Protein AF-A0A9Q8SBW9-F1 (afdb_monomer_lite)

Sequence (658 aa):
MAIPSGRTAFKKKDGVLTLTPDQQSVIWTPAPGNGPPTVSLVIANISNLQQTPDSAAKVMLKIFEKPPDATEQVPYLFHFTSPEARSEANAIKDLLSRLLADIRSGDPNVPKPSGNSTPNAANGANGASGGGGGAGGGSSMAFASSANAKPNSARWFDDAQLKGDIELQQSLMKKDRTLHQTYMDARATKPESISDAAFNAQFWSTRTNLLRAHAIEVNQQKGAYNVLPAIKPRLENDVLKLDITVEMVQLIMAQHPLVKRLYDENVPKVPESEFWSRFFLSKLFRTLKGDRITDERKEGIKRDALFDAHDASENTTMFQRKSMAQSVPHIIDVHGNEENQGGFRSGNQKDVEMRPRKNVPIVNTLNSLSERMLANVAPSDRDTGAEAEEDSTWAEIALRDLRGDAKENKIILNIKEQNRFFAKKDEAKSANALAFAKQNPSDVLFDIQTDLETIETDGAGGLNLRAGIGIVDDSDSDDGGTRRPPHVGSRAARKAAGDDIMKGIRQRRAQKYGDTAADESRPMGLPVEVAERCQLTHATTVEFLHQFWNAFLSGDPDRANELQYLVESLKRSAERIHAVADEAEKTRDDIIRAKKKEIMDHYKATGKKIRGWRPEHEKGGRKAVLAIMQPTLEALKRAQGDYQRALAAEGVQLSTEA

Structure (mmCIF, N/CA/C/O backbone):
data_AF-A0A9Q8SBW9-F1
#
_entry.id   AF-A0A9Q8SBW9-F1
#
loop_
_atom_site.group_PDB
_atom_site.id
_atom_site.type_symbol
_atom_site.label_atom_id
_atom_site.label_alt_id
_atom_site.label_comp_id
_atom_site.label_asym_id
_atom_site.label_entity_id
_atom_site.label_seq_id
_atom_site.pdbx_PDB_ins_code
_atom_site.Cartn_x
_atom_site.Cartn_y
_atom_site.Cartn_z
_atom_site.occupancy
_atom_site.B_iso_or_equiv
_atom_site.auth_seq_id
_atom_site.auth_comp_id
_atom_site.auth_asym_id
_atom_site.auth_atom_id
_atom_site.pdbx_PDB_model_num
ATOM 1 N N . MET A 1 1 ? 45.354 -30.975 -6.547 1.00 50.31 1 MET A N 1
ATOM 2 C CA . MET A 1 1 ? 44.834 -32.090 -7.372 1.00 50.31 1 MET A CA 1
ATOM 3 C C . MET A 1 1 ? 45.344 -31.889 -8.788 1.00 50.31 1 MET A C 1
ATOM 5 O O . MET A 1 1 ? 45.310 -30.755 -9.247 1.00 50.31 1 MET A O 1
ATOM 9 N N . ALA A 1 2 ? 45.882 -32.923 -9.437 1.00 65.81 2 ALA A N 1
ATOM 10 C CA . ALA A 1 2 ? 46.364 -32.807 -10.814 1.00 65.81 2 ALA A CA 1
ATOM 11 C C . ALA A 1 2 ? 45.179 -32.563 -11.764 1.00 65.81 2 ALA A C 1
ATOM 13 O O . ALA A 1 2 ? 44.157 -33.238 -11.649 1.00 65.81 2 ALA A O 1
ATOM 14 N N . ILE A 1 3 ? 45.298 -31.584 -12.663 1.00 79.44 3 ILE A N 1
ATOM 15 C CA . ILE A 1 3 ? 44.270 -31.297 -13.669 1.00 79.44 3 ILE A CA 1
ATOM 16 C C . ILE A 1 3 ? 44.396 -32.365 -14.765 1.00 79.44 3 ILE A C 1
ATOM 18 O O . ILE A 1 3 ? 45.474 -32.479 -15.353 1.00 79.44 3 ILE A O 1
ATOM 22 N N . PRO A 1 4 ? 43.346 -33.162 -15.034 1.00 83.69 4 PRO A N 1
ATOM 23 C CA . PRO A 1 4 ? 43.387 -34.167 -16.081 1.00 83.69 4 PRO A CA 1
ATOM 24 C C . PRO A 1 4 ? 43.534 -33.487 -17.445 1.00 83.69 4 PRO A C 1
ATOM 26 O O . PRO A 1 4 ? 42.875 -32.486 -17.740 1.00 83.69 4 PRO A O 1
ATOM 29 N N . SER A 1 5 ? 44.413 -34.040 -18.273 1.00 85.94 5 SER A N 1
ATOM 30 C CA . SER A 1 5 ? 44.628 -33.633 -19.657 1.00 85.94 5 SER A CA 1
ATOM 31 C C . SER A 1 5 ? 44.390 -34.827 -20.572 1.00 85.94 5 SER A C 1
ATOM 33 O O . SER A 1 5 ? 44.687 -35.960 -20.202 1.00 85.94 5 SER A O 1
ATOM 35 N N . GLY A 1 6 ? 43.811 -34.583 -21.748 1.00 87.44 6 GLY A N 1
ATOM 36 C CA . GLY A 1 6 ? 43.497 -35.642 -22.705 1.00 87.44 6 GLY A CA 1
ATOM 37 C C . GLY A 1 6 ? 43.907 -35.274 -24.121 1.00 87.44 6 GLY A C 1
ATOM 38 O O . GLY A 1 6 ? 43.659 -34.151 -24.573 1.00 87.44 6 GLY A O 1
ATOM 39 N N . ARG A 1 7 ? 44.524 -36.211 -24.847 1.00 88.19 7 ARG A N 1
ATOM 40 C CA . ARG A 1 7 ? 44.877 -35.996 -26.262 1.00 88.19 7 ARG A CA 1
ATOM 41 C C . ARG A 1 7 ? 43.644 -36.201 -27.130 1.00 88.19 7 ARG A C 1
ATOM 43 O O . ARG A 1 7 ? 43.060 -37.285 -27.151 1.00 88.19 7 ARG A O 1
ATOM 50 N N . THR A 1 8 ? 43.234 -35.146 -27.828 1.00 90.69 8 THR A N 1
ATOM 51 C CA . THR A 1 8 ? 41.975 -35.118 -28.574 1.00 90.69 8 THR A CA 1
ATOM 52 C C . THR A 1 8 ? 42.121 -34.503 -29.961 1.00 90.69 8 THR A C 1
ATOM 54 O O . THR A 1 8 ? 42.812 -33.506 -30.152 1.00 90.69 8 THR A O 1
ATOM 57 N N . ALA A 1 9 ? 41.403 -35.060 -30.930 1.00 88.06 9 ALA A N 1
ATOM 58 C CA . ALA A 1 9 ? 41.181 -34.487 -32.242 1.00 88.06 9 ALA A CA 1
ATOM 59 C C . ALA A 1 9 ? 39.869 -33.683 -32.264 1.00 88.06 9 ALA A C 1
ATOM 61 O O . ALA A 1 9 ? 38.791 -34.213 -31.971 1.00 88.06 9 ALA A O 1
ATOM 62 N N . PHE A 1 10 ? 39.944 -32.413 -32.660 1.00 87.69 10 PHE A N 1
ATOM 63 C CA . PHE A 1 10 ? 38.798 -31.521 -32.862 1.00 87.69 10 PHE A CA 1
ATOM 64 C C . PHE A 1 10 ? 38.809 -30.989 -34.298 1.00 87.69 10 PHE A C 1
ATOM 66 O O . PHE A 1 10 ? 39.826 -30.493 -34.777 1.00 87.69 10 PHE A O 1
ATOM 73 N N . LYS A 1 11 ? 37.688 -31.118 -35.028 1.00 85.94 11 LYS A N 1
ATOM 74 C CA . LYS A 1 11 ? 37.581 -30.739 -36.458 1.00 85.94 11 LYS A CA 1
ATOM 75 C C . LYS A 1 11 ? 38.772 -31.234 -37.314 1.00 85.94 11 LYS A C 1
ATOM 77 O O . LYS A 1 11 ? 39.306 -30.489 -38.131 1.00 85.94 11 LYS A O 1
ATOM 82 N N . LYS A 1 12 ? 39.170 -32.503 -37.130 1.00 85.12 12 LYS A N 1
ATOM 83 C CA . LYS A 1 12 ? 40.307 -33.172 -37.808 1.00 85.12 12 LYS A CA 1
ATOM 84 C C . LYS A 1 12 ? 41.706 -32.612 -37.481 1.00 85.12 12 LYS A C 1
ATOM 86 O O . LYS A 1 12 ? 42.652 -32.941 -38.187 1.00 85.12 12 LYS A O 1
ATOM 91 N N . LYS A 1 13 ? 41.850 -31.779 -36.448 1.00 86.56 13 LYS A N 1
ATOM 92 C CA . LYS A 1 13 ? 43.147 -31.308 -35.942 1.00 86.56 13 LYS A CA 1
ATOM 93 C C . LYS A 1 13 ? 43.447 -31.970 -34.605 1.00 86.56 13 LYS A C 1
ATOM 95 O O . LYS A 1 13 ? 42.568 -31.989 -33.748 1.00 86.56 13 LYS A O 1
ATOM 100 N N . ASP A 1 14 ? 44.666 -32.464 -34.430 1.00 87.62 14 ASP A N 1
ATOM 101 C CA . ASP A 1 14 ? 45.119 -33.051 -33.169 1.00 87.62 14 ASP A CA 1
ATOM 102 C C . ASP A 1 14 ? 45.526 -31.965 -32.169 1.00 87.62 14 ASP A C 1
ATOM 104 O O . ASP A 1 14 ? 46.127 -30.949 -32.527 1.00 87.62 14 ASP A O 1
ATOM 108 N N . GLY A 1 15 ? 45.195 -32.180 -30.901 1.00 89.38 15 GLY A N 1
ATOM 109 C CA . GLY A 1 15 ? 45.461 -31.248 -29.817 1.00 89.38 15 GLY A CA 1
ATOM 110 C C . GLY A 1 15 ? 45.279 -31.873 -28.441 1.00 89.38 15 GLY A C 1
ATOM 111 O O . GLY A 1 15 ? 45.126 -33.087 -28.293 1.00 89.38 15 GLY A O 1
ATOM 112 N N . VAL A 1 16 ? 45.313 -31.032 -27.415 1.00 89.31 16 VAL A N 1
ATOM 113 C CA . VAL A 1 16 ? 45.136 -31.423 -26.018 1.00 89.31 16 VAL A CA 1
ATOM 114 C C . VAL A 1 16 ? 43.949 -30.660 -25.444 1.00 89.31 16 VAL A C 1
ATOM 116 O O . VAL A 1 16 ? 43.841 -29.447 -25.608 1.00 89.31 16 VAL A O 1
ATOM 119 N N . LEU A 1 17 ? 43.048 -31.388 -24.789 1.00 89.69 17 LEU A N 1
ATOM 120 C CA . LEU A 1 17 ? 41.931 -30.845 -24.026 1.00 89.69 17 LEU A CA 1
ATOM 121 C C . LEU A 1 17 ? 42.329 -30.820 -22.548 1.00 89.69 17 LEU A C 1
ATOM 123 O O . LEU A 1 17 ? 42.622 -31.873 -21.976 1.00 89.69 17 LEU A O 1
ATOM 127 N N . THR A 1 18 ? 42.341 -29.640 -21.935 1.00 89.06 18 THR A N 1
ATOM 128 C CA . THR A 1 18 ? 42.624 -29.457 -20.502 1.00 89.06 18 THR A CA 1
ATOM 129 C C . THR A 1 18 ? 41.680 -28.421 -19.901 1.00 89.06 18 THR A C 1
ATOM 131 O O . THR A 1 18 ? 40.973 -27.712 -20.613 1.00 89.06 18 THR A O 1
ATOM 134 N N . LEU A 1 19 ? 41.660 -28.309 -18.575 1.00 87.56 19 LEU A N 1
ATOM 135 C CA . LEU A 1 19 ? 41.018 -27.184 -17.895 1.00 87.56 19 LEU A CA 1
ATOM 136 C C . LEU A 1 19 ? 42.060 -26.119 -17.549 1.00 87.56 19 LEU A C 1
ATOM 138 O O . LEU A 1 19 ? 43.250 -26.422 -17.427 1.00 87.56 19 LEU A O 1
ATOM 142 N N . THR A 1 20 ? 41.616 -24.875 -17.389 1.00 86.38 20 THR A N 1
ATOM 143 C CA . THR A 1 20 ? 42.455 -23.815 -16.823 1.00 86.38 20 THR A CA 1
ATOM 144 C C . THR A 1 20 ? 42.833 -24.123 -15.368 1.00 86.38 20 THR A C 1
ATOM 146 O O . THR A 1 20 ? 42.076 -24.814 -14.677 1.00 86.38 20 THR A O 1
ATOM 149 N N . PRO A 1 21 ? 43.980 -23.611 -14.872 1.00 81.06 21 PRO A N 1
ATOM 150 C CA . PRO A 1 21 ? 44.378 -23.752 -13.468 1.00 81.06 21 PRO A CA 1
ATOM 151 C C . PRO A 1 21 ? 43.286 -23.325 -12.480 1.00 81.06 21 PRO A C 1
ATOM 153 O O . PRO A 1 21 ? 43.108 -23.963 -11.444 1.00 81.06 21 PRO A O 1
ATOM 156 N N . ASP A 1 22 ? 42.507 -22.313 -12.865 1.00 81.00 22 ASP A N 1
ATOM 157 C CA . ASP A 1 22 ? 41.425 -21.727 -12.071 1.00 81.00 22 ASP A CA 1
ATOM 158 C C . ASP A 1 22 ? 40.115 -22.536 -12.132 1.00 81.00 22 ASP A C 1
ATOM 160 O O . ASP A 1 22 ? 39.145 -22.188 -11.466 1.00 81.00 22 ASP A O 1
ATOM 164 N N . GLN A 1 23 ? 40.065 -23.618 -12.924 1.00 81.88 23 GLN A N 1
ATOM 165 C CA . GLN A 1 23 ? 38.899 -24.500 -13.102 1.00 81.88 23 GLN A CA 1
ATOM 166 C C . GLN A 1 23 ? 37.620 -23.778 -13.559 1.00 81.88 23 GLN A C 1
ATOM 168 O O . GLN A 1 23 ? 36.517 -24.243 -13.287 1.00 81.88 23 GLN A O 1
ATOM 173 N N . GLN A 1 24 ? 37.753 -22.657 -14.271 1.00 83.88 24 GLN A N 1
ATOM 174 C CA . GLN A 1 24 ? 36.614 -21.869 -14.765 1.00 83.88 24 GLN A CA 1
ATOM 175 C C . GLN A 1 24 ? 36.302 -22.119 -16.244 1.00 83.88 24 GLN A C 1
ATOM 177 O O . GLN A 1 24 ? 35.178 -21.882 -16.697 1.00 83.88 24 GLN A O 1
ATOM 182 N N . SER A 1 25 ? 37.276 -22.613 -17.008 1.00 88.44 25 SER A N 1
ATOM 183 C CA . SER A 1 25 ? 37.135 -22.836 -18.445 1.00 88.44 25 SER A CA 1
ATOM 184 C C . SER A 1 25 ? 37.810 -24.122 -18.916 1.00 88.44 25 SER A C 1
ATOM 186 O O . SER A 1 25 ? 38.854 -24.538 -18.408 1.00 88.44 25 SER A O 1
ATOM 188 N N . VAL A 1 26 ? 37.195 -24.751 -19.915 1.00 90.38 26 VAL A N 1
ATOM 189 C CA . VAL A 1 26 ? 37.758 -25.868 -20.676 1.00 90.38 26 VAL A CA 1
ATOM 190 C C . VAL A 1 26 ? 38.461 -25.294 -21.893 1.00 90.38 26 VAL A C 1
ATOM 192 O O . VAL A 1 26 ? 37.845 -24.584 -22.687 1.00 90.38 26 VAL A O 1
ATOM 195 N N . ILE A 1 27 ? 39.736 -25.618 -22.057 1.00 91.25 27 ILE A N 1
ATOM 196 C CA . ILE A 1 27 ? 40.564 -25.127 -23.153 1.00 91.25 27 ILE A CA 1
ATOM 197 C C . ILE A 1 27 ? 41.045 -26.281 -24.027 1.00 91.25 27 ILE A C 1
ATOM 199 O O . ILE A 1 27 ? 41.388 -27.361 -23.545 1.00 91.25 27 ILE A O 1
ATOM 203 N N . TRP A 1 28 ? 41.082 -26.042 -25.334 1.00 92.06 28 TRP A N 1
ATOM 204 C CA . TRP A 1 28 ? 41.670 -26.963 -26.299 1.00 92.06 28 TRP A CA 1
ATOM 205 C C . TRP A 1 28 ? 42.782 -26.269 -27.085 1.00 92.06 28 TRP A C 1
ATOM 207 O O . TRP A 1 28 ? 42.570 -25.214 -27.699 1.00 92.06 28 TRP A O 1
ATOM 217 N N . THR A 1 29 ? 43.970 -26.869 -27.074 1.00 89.38 29 THR A N 1
ATOM 218 C CA . THR A 1 29 ? 45.178 -26.368 -27.741 1.00 89.38 29 THR A CA 1
ATOM 219 C C . THR A 1 29 ? 45.630 -27.337 -28.840 1.00 89.38 29 THR A C 1
ATOM 221 O O . THR A 1 29 ? 45.836 -28.518 -28.564 1.00 89.38 29 THR A O 1
ATOM 224 N N . PRO A 1 30 ? 45.808 -26.887 -30.096 1.00 87.12 30 PRO A N 1
ATOM 225 C CA . PRO A 1 30 ? 46.316 -27.742 -31.169 1.00 87.12 30 PRO A CA 1
ATOM 226 C C . PRO A 1 30 ? 47.797 -28.107 -30.950 1.00 87.12 30 PRO A C 1
ATOM 228 O O . PRO A 1 30 ? 48.595 -27.285 -30.495 1.00 87.12 30 PRO A O 1
ATOM 231 N N . ALA A 1 31 ? 48.199 -29.327 -31.313 1.00 81.00 31 ALA A N 1
ATOM 232 C CA . ALA A 1 31 ? 49.611 -29.721 -31.356 1.00 81.00 31 ALA A CA 1
ATOM 233 C C . ALA A 1 31 ? 50.324 -28.974 -32.510 1.00 81.00 31 ALA A C 1
ATOM 235 O O . ALA A 1 31 ? 49.726 -28.857 -33.584 1.00 81.00 31 ALA A O 1
ATOM 236 N N . PRO A 1 32 ? 51.560 -28.441 -32.348 1.00 63.22 32 PRO A N 1
ATOM 237 C CA . PRO A 1 32 ? 52.577 -28.728 -31.326 1.00 63.22 32 PRO A CA 1
ATOM 238 C C . PRO A 1 32 ? 52.599 -27.770 -30.106 1.00 63.22 32 PRO A C 1
ATOM 240 O O . PRO A 1 32 ? 53.667 -27.472 -29.584 1.00 63.22 32 PRO A O 1
ATOM 243 N N . GLY A 1 33 ? 51.447 -27.285 -29.620 1.00 62.31 33 GLY A N 1
ATOM 244 C CA . GLY A 1 33 ? 51.299 -26.834 -28.223 1.00 62.31 33 GLY A CA 1
ATOM 245 C C . GLY A 1 33 ? 51.894 -25.475 -27.817 1.00 62.31 33 GLY A C 1
ATOM 246 O O . GLY A 1 33 ? 51.826 -25.139 -26.641 1.00 62.31 33 GLY A O 1
ATOM 247 N N . ASN A 1 34 ? 52.413 -24.668 -28.749 1.00 61.16 34 ASN A N 1
ATOM 248 C CA . ASN A 1 34 ? 53.050 -23.368 -28.453 1.00 61.16 34 ASN A CA 1
ATOM 249 C C . ASN A 1 34 ? 52.170 -22.126 -28.732 1.00 61.16 34 ASN A C 1
ATOM 251 O O . ASN A 1 34 ? 52.686 -21.013 -28.810 1.00 61.16 34 ASN A O 1
ATOM 255 N N . GLY A 1 35 ? 50.857 -22.288 -28.922 1.00 63.94 35 GLY A N 1
ATOM 256 C CA . GLY A 1 35 ? 49.938 -21.194 -29.275 1.00 63.94 35 GLY A CA 1
ATOM 257 C C . GLY A 1 35 ? 48.790 -20.994 -28.276 1.00 63.94 35 GLY A C 1
ATOM 258 O O . GLY A 1 35 ? 48.538 -21.879 -27.455 1.00 63.94 35 GLY A O 1
ATOM 259 N N . PRO A 1 36 ? 48.068 -19.856 -28.350 1.00 71.00 36 PRO A N 1
ATOM 260 C CA . PRO A 1 36 ? 46.871 -19.629 -27.544 1.00 71.00 36 PRO A CA 1
ATOM 261 C C . PRO A 1 36 ? 45.797 -20.697 -27.832 1.00 71.00 36 PRO A C 1
ATOM 263 O O . PRO A 1 36 ? 45.723 -21.215 -28.955 1.00 71.00 36 PRO A O 1
ATOM 266 N N . PRO A 1 37 ? 44.954 -21.042 -26.840 1.00 77.62 37 PRO A N 1
ATOM 267 C CA . PRO A 1 37 ? 43.907 -22.044 -27.008 1.00 77.62 37 PRO A CA 1
ATOM 268 C C . PRO A 1 37 ? 42.958 -21.641 -28.139 1.00 77.62 37 PRO A C 1
ATOM 270 O O . PRO A 1 37 ? 42.469 -20.517 -28.193 1.00 77.62 37 PRO A O 1
ATOM 273 N N . THR A 1 38 ? 42.703 -22.568 -29.065 1.00 80.62 38 THR A N 1
ATOM 274 C CA . THR A 1 38 ? 41.816 -22.322 -30.217 1.00 80.62 38 THR A CA 1
ATOM 275 C C . THR A 1 38 ? 40.343 -22.424 -29.824 1.00 80.62 38 THR A C 1
ATOM 277 O O . THR A 1 38 ? 39.483 -21.861 -30.495 1.00 80.62 38 THR A O 1
ATOM 280 N N . VAL A 1 39 ? 40.044 -23.138 -28.738 1.00 85.12 39 VAL A N 1
ATOM 281 C CA . VAL A 1 39 ? 38.705 -23.221 -28.149 1.00 85.12 39 VAL A CA 1
ATOM 282 C C . VAL A 1 39 ? 38.837 -22.967 -26.650 1.00 85.12 39 VAL A C 1
ATOM 284 O O . VAL A 1 39 ? 39.679 -23.588 -26.002 1.00 85.12 39 VAL A O 1
ATOM 287 N N . SER A 1 40 ? 38.018 -22.062 -26.118 1.00 88.25 40 SER A N 1
ATOM 288 C CA . SER A 1 40 ? 37.905 -21.758 -24.689 1.00 88.25 40 SER A CA 1
ATOM 289 C C . SER A 1 40 ? 36.423 -21.701 -24.334 1.00 88.25 40 SER A C 1
ATOM 291 O O . SER A 1 40 ? 35.721 -20.809 -24.799 1.00 88.25 40 SER A O 1
ATOM 293 N N . LEU A 1 41 ? 35.947 -22.681 -23.566 1.00 88.69 41 LEU A N 1
ATOM 294 C CA . LEU A 1 41 ? 34.548 -22.827 -23.161 1.00 88.69 41 LEU A CA 1
ATOM 295 C C . LEU A 1 41 ? 34.433 -22.487 -21.676 1.00 88.69 41 LEU A C 1
ATOM 297 O O . LEU A 1 41 ? 35.085 -23.126 -20.848 1.00 88.69 41 LEU A O 1
ATOM 301 N N . VAL A 1 42 ? 33.604 -21.508 -21.319 1.00 89.44 42 VAL A N 1
ATOM 302 C CA . VAL A 1 42 ? 33.356 -21.159 -19.910 1.00 89.44 42 VAL A CA 1
ATOM 303 C C . VAL A 1 42 ? 32.416 -22.196 -19.302 1.00 89.44 42 VAL A C 1
ATOM 305 O O . VAL A 1 42 ? 31.341 -22.443 -19.843 1.00 89.44 42 VAL A O 1
ATOM 308 N N . ILE A 1 43 ? 32.788 -22.791 -18.164 1.00 87.06 43 ILE A N 1
ATOM 309 C CA . ILE A 1 43 ? 32.038 -23.915 -17.575 1.00 87.06 43 ILE A CA 1
ATOM 310 C C . ILE A 1 43 ? 30.611 -23.509 -17.180 1.00 87.06 43 ILE A C 1
ATOM 312 O O . ILE A 1 43 ? 29.688 -24.303 -17.348 1.00 87.06 43 ILE A O 1
ATOM 316 N N . ALA A 1 44 ? 30.401 -22.257 -16.759 1.00 84.88 44 ALA A N 1
ATOM 317 C CA . ALA A 1 44 ? 29.073 -21.712 -16.459 1.00 84.88 44 ALA A CA 1
ATOM 318 C C . ALA A 1 44 ? 28.113 -21.714 -17.668 1.00 84.88 44 ALA A C 1
ATOM 320 O O . ALA A 1 44 ? 26.903 -21.822 -17.490 1.00 84.88 44 ALA A O 1
ATOM 321 N N . ASN A 1 45 ? 28.642 -21.654 -18.895 1.00 86.81 45 ASN A N 1
ATOM 322 C CA . ASN A 1 45 ? 27.847 -21.659 -20.126 1.00 86.81 45 ASN A CA 1
ATOM 323 C C . ASN A 1 45 ? 27.603 -23.082 -20.661 1.00 86.81 45 ASN A C 1
ATOM 325 O O . ASN A 1 45 ? 26.946 -23.255 -21.688 1.00 86.81 45 ASN A O 1
ATOM 329 N N . ILE A 1 46 ? 28.128 -24.125 -20.006 1.00 87.69 46 ILE A N 1
ATOM 330 C CA . ILE A 1 46 ? 27.952 -25.513 -20.444 1.00 87.69 46 ILE A CA 1
ATOM 331 C C . ILE A 1 46 ? 26.594 -26.036 -19.958 1.00 87.69 46 ILE A C 1
ATOM 333 O O . ILE A 1 46 ? 26.329 -26.174 -18.766 1.00 87.69 46 ILE A O 1
ATOM 337 N N . SER A 1 47 ? 25.728 -26.382 -20.906 1.00 84.06 47 SER A N 1
ATOM 338 C CA . SER A 1 47 ? 24.367 -26.861 -20.636 1.00 84.06 47 SER A CA 1
ATOM 339 C C . SER A 1 47 ? 24.297 -28.376 -20.421 1.00 84.06 47 SER A C 1
ATOM 341 O O . SER A 1 47 ? 23.611 -28.848 -19.511 1.00 84.06 47 SER A O 1
ATOM 343 N N . ASN A 1 48 ? 25.004 -29.153 -21.248 1.00 84.56 48 ASN A N 1
ATOM 344 C CA . ASN A 1 48 ? 24.949 -30.612 -21.237 1.00 84.56 48 ASN A CA 1
ATOM 345 C C . ASN A 1 48 ? 26.281 -31.236 -21.693 1.00 84.56 48 ASN A C 1
ATOM 347 O O . ASN A 1 48 ? 27.026 -30.648 -22.481 1.00 84.56 48 ASN A O 1
ATOM 351 N N . LEU A 1 49 ? 26.559 -32.448 -21.209 1.00 88.94 49 LEU A N 1
ATOM 352 C CA . LEU A 1 49 ? 27.732 -33.257 -21.532 1.00 88.94 49 LEU A CA 1
ATOM 353 C C . LEU A 1 49 ? 27.272 -34.640 -22.001 1.00 88.94 49 LEU A C 1
ATOM 355 O O . LEU A 1 49 ? 26.486 -35.303 -21.330 1.00 88.94 49 LEU A O 1
ATOM 359 N N . GLN A 1 50 ? 27.793 -35.107 -23.132 1.00 88.44 50 GLN A N 1
ATOM 360 C CA . GLN A 1 50 ? 27.532 -36.448 -23.653 1.00 88.44 50 GLN A CA 1
ATOM 361 C C . GLN A 1 50 ? 28.851 -37.158 -23.938 1.00 88.44 50 GLN A C 1
ATOM 363 O O . GLN A 1 50 ? 29.771 -36.582 -24.510 1.00 88.44 50 GLN A O 1
ATOM 368 N N . GLN A 1 51 ? 28.933 -38.432 -23.577 1.00 88.06 51 GLN A N 1
ATOM 369 C CA . GLN A 1 51 ? 30.073 -39.290 -23.876 1.00 88.06 51 GLN A CA 1
ATOM 370 C C . GLN A 1 51 ? 29.571 -40.530 -24.607 1.00 88.06 51 GLN A C 1
ATOM 372 O O . GLN A 1 51 ? 28.462 -41.001 -24.353 1.00 88.06 51 GLN A O 1
ATOM 377 N N . THR A 1 52 ? 30.381 -41.071 -25.509 1.00 88.44 52 THR A N 1
ATOM 378 C CA . THR A 1 52 ? 30.071 -42.340 -26.173 1.00 88.44 52 THR A CA 1
ATOM 379 C C . THR A 1 52 ? 29.982 -43.498 -25.166 1.00 88.44 52 THR A C 1
ATOM 381 O O . THR A 1 52 ? 30.764 -43.528 -24.209 1.00 88.44 52 THR A O 1
ATOM 384 N N . PRO A 1 53 ? 29.064 -44.465 -25.361 1.00 82.94 53 PRO A N 1
ATOM 385 C CA . PRO A 1 53 ? 28.926 -45.633 -24.485 1.00 82.94 53 PRO A CA 1
ATOM 386 C C . PRO A 1 53 ? 30.166 -46.540 -24.527 1.00 82.94 53 PRO A C 1
ATOM 388 O O . PRO A 1 53 ? 30.944 -46.487 -25.481 1.00 82.94 53 PRO A O 1
ATOM 391 N N . ASP A 1 54 ? 30.339 -47.384 -23.504 1.00 75.69 54 ASP A N 1
ATOM 392 C CA . ASP A 1 54 ? 31.517 -48.260 -23.343 1.00 75.69 54 ASP A CA 1
ATOM 393 C C . ASP A 1 54 ? 31.661 -49.316 -24.456 1.00 75.69 54 ASP A C 1
ATOM 395 O O . ASP A 1 54 ? 32.751 -49.830 -24.684 1.00 75.69 54 ASP A O 1
ATOM 399 N N . SER A 1 55 ? 30.587 -49.605 -25.197 1.00 75.81 55 SER A N 1
ATOM 400 C CA . SER A 1 55 ? 30.588 -50.534 -26.335 1.00 75.81 55 SER A CA 1
ATOM 401 C C . SER A 1 55 ? 31.151 -49.942 -27.635 1.00 75.81 55 SER A C 1
ATOM 403 O O . SER A 1 55 ? 31.352 -50.671 -28.606 1.00 75.81 55 SER A O 1
ATOM 405 N N . ALA A 1 56 ? 31.385 -48.626 -27.696 1.00 80.44 56 ALA A N 1
ATOM 406 C CA . ALA A 1 56 ? 31.830 -47.952 -28.910 1.00 80.44 56 ALA A CA 1
ATOM 407 C C . ALA A 1 56 ? 33.363 -47.917 -29.018 1.00 80.44 56 ALA A C 1
ATOM 409 O O . ALA A 1 56 ? 34.043 -47.365 -28.157 1.00 80.44 56 ALA A O 1
ATOM 410 N N . ALA A 1 57 ? 33.904 -48.393 -30.145 1.00 77.31 57 ALA A N 1
ATOM 411 C CA . ALA A 1 57 ? 35.347 -48.384 -30.422 1.00 77.31 57 ALA A CA 1
ATOM 412 C C . ALA A 1 57 ? 35.969 -46.972 -30.501 1.00 77.31 57 ALA A C 1
ATOM 414 O O . ALA A 1 57 ? 37.181 -46.820 -30.380 1.00 77.31 57 ALA A O 1
ATOM 415 N N . LYS A 1 58 ? 35.157 -45.926 -30.716 1.00 84.44 58 LYS A N 1
ATOM 416 C CA . LYS A 1 58 ? 35.602 -44.525 -30.747 1.00 84.44 58 LYS A CA 1
ATOM 417 C C . LYS A 1 58 ? 35.164 -43.806 -29.476 1.00 84.44 58 LYS A C 1
ATOM 419 O O . LYS A 1 58 ? 33.967 -43.674 -29.218 1.00 84.44 58 LYS A O 1
ATOM 424 N N . VAL A 1 59 ? 36.128 -43.280 -28.725 1.00 89.69 59 VAL A N 1
ATOM 425 C CA . VAL A 1 59 ? 35.866 -42.458 -27.538 1.00 89.69 59 VAL A CA 1
ATOM 426 C C . VAL A 1 59 ? 35.673 -41.002 -27.965 1.00 89.69 59 VAL A C 1
ATOM 428 O O . VAL A 1 59 ? 36.563 -40.399 -28.571 1.00 89.69 59 VAL A O 1
ATOM 431 N N . MET A 1 60 ? 34.491 -40.440 -27.696 1.00 88.75 60 MET A N 1
ATOM 432 C CA . MET A 1 60 ? 34.185 -39.034 -27.977 1.00 88.75 60 MET A CA 1
ATOM 433 C C . MET A 1 60 ? 33.479 -38.378 -26.788 1.00 88.75 60 MET A C 1
ATOM 435 O O . MET A 1 60 ? 32.612 -38.995 -26.164 1.00 88.75 60 MET A O 1
ATOM 439 N N . LEU A 1 61 ? 33.824 -37.118 -26.519 1.00 91.25 61 LEU A N 1
ATOM 440 C CA . LEU A 1 61 ? 33.158 -36.244 -25.554 1.00 91.25 61 LEU A CA 1
ATOM 441 C C . LEU A 1 61 ? 32.532 -35.069 -26.308 1.00 91.25 61 LEU A C 1
ATOM 443 O O . LEU A 1 61 ? 33.223 -34.332 -27.012 1.00 91.25 61 LEU A O 1
ATOM 447 N N . LYS A 1 62 ? 31.218 -34.907 -26.172 1.00 91.88 62 LYS A N 1
ATOM 448 C CA . LYS A 1 62 ? 30.435 -33.831 -26.773 1.00 91.88 62 LYS A CA 1
ATOM 449 C C . LYS A 1 62 ? 29.972 -32.864 -25.682 1.00 91.88 62 LYS A C 1
ATOM 451 O O . LYS A 1 62 ? 29.283 -33.272 -24.750 1.00 91.88 62 LYS A O 1
ATOM 456 N N . ILE A 1 63 ? 30.353 -31.598 -25.811 1.00 91.75 63 ILE A N 1
ATOM 457 C CA . ILE A 1 63 ? 30.067 -30.513 -24.866 1.00 91.75 63 ILE A CA 1
ATOM 458 C C . ILE A 1 63 ? 29.099 -29.534 -25.533 1.00 91.75 63 ILE A C 1
ATOM 460 O O . ILE A 1 63 ? 29.355 -29.098 -26.653 1.00 91.75 63 ILE A O 1
ATOM 464 N N . PHE A 1 64 ? 27.990 -29.202 -24.871 1.00 88.56 64 PHE A N 1
ATOM 465 C CA . PHE A 1 64 ? 27.009 -28.235 -25.372 1.00 88.56 64 PHE A CA 1
ATOM 466 C C . PHE A 1 64 ? 27.160 -26.898 -24.651 1.00 88.56 64 PHE A C 1
ATOM 468 O O . PHE A 1 64 ? 26.843 -26.799 -23.465 1.00 88.56 64 PHE A O 1
ATOM 475 N N . GLU A 1 65 ? 27.596 -25.868 -25.367 1.00 86.81 65 GLU A N 1
ATOM 476 C CA . GLU A 1 65 ? 27.698 -24.503 -24.848 1.00 86.81 65 GLU A CA 1
ATOM 477 C C . GLU A 1 65 ? 26.446 -23.700 -25.220 1.00 86.81 65 GLU A C 1
ATOM 479 O O . GLU A 1 65 ? 26.001 -23.724 -26.368 1.00 86.81 65 GLU A O 1
ATOM 484 N N . LYS A 1 66 ? 25.882 -22.979 -24.251 1.00 83.81 66 LYS A N 1
ATOM 485 C CA . LYS A 1 66 ? 24.858 -21.959 -24.465 1.00 83.81 66 LYS A CA 1
ATOM 486 C C . LYS A 1 66 ? 25.452 -20.594 -24.092 1.00 83.81 66 LYS A C 1
ATOM 488 O O . LYS A 1 66 ? 25.443 -20.241 -22.913 1.00 83.81 66 LYS A O 1
ATOM 493 N N . PRO A 1 67 ? 25.999 -19.840 -25.061 1.00 76.50 67 PRO A N 1
ATOM 494 C CA . PRO A 1 67 ? 26.448 -18.480 -24.804 1.00 76.50 67 PRO A CA 1
ATOM 495 C C . PRO A 1 67 ? 25.263 -17.588 -24.388 1.00 76.50 67 PRO A C 1
ATOM 497 O O . PRO A 1 67 ? 24.141 -17.829 -24.838 1.00 76.50 67 PRO A O 1
ATOM 500 N N . PRO A 1 68 ? 25.487 -16.542 -23.573 1.00 67.69 68 PRO A N 1
ATOM 501 C CA . PRO A 1 68 ? 24.418 -15.670 -23.071 1.00 67.69 68 PRO A CA 1
ATOM 502 C C . PRO A 1 68 ? 23.628 -14.948 -24.180 1.00 67.69 68 PRO A C 1
ATOM 504 O O . PRO A 1 68 ? 22.470 -14.608 -23.963 1.00 67.69 68 PRO A O 1
ATOM 507 N N . ASP A 1 69 ? 24.222 -14.776 -25.366 1.00 62.12 69 ASP A N 1
ATOM 508 C CA . ASP A 1 69 ? 23.623 -14.098 -26.529 1.00 62.12 69 ASP A CA 1
ATOM 509 C C . ASP A 1 69 ? 22.897 -15.038 -27.515 1.00 62.12 69 ASP A C 1
ATOM 511 O O . ASP A 1 69 ? 22.292 -14.569 -28.478 1.00 62.12 69 ASP A O 1
ATOM 515 N N . ALA A 1 70 ? 22.944 -16.364 -27.315 1.00 68.94 70 ALA A N 1
ATOM 516 C CA . ALA A 1 70 ? 22.395 -17.336 -28.264 1.00 68.94 70 ALA A CA 1
ATOM 517 C C . ALA A 1 70 ? 21.244 -18.164 -27.666 1.00 68.94 70 ALA A C 1
ATOM 519 O O . ALA A 1 70 ? 21.343 -18.754 -26.586 1.00 68.94 70 ALA A O 1
ATOM 520 N N . THR A 1 71 ? 20.139 -18.258 -28.407 1.00 62.50 71 THR A N 1
ATOM 521 C CA . THR A 1 71 ? 18.990 -19.120 -28.084 1.00 62.50 71 THR A CA 1
ATOM 522 C C . THR A 1 71 ? 19.271 -20.603 -28.351 1.00 62.50 71 THR A C 1
ATOM 524 O O . THR A 1 71 ? 18.680 -21.457 -27.687 1.00 62.50 71 THR A O 1
ATOM 527 N N . GLU A 1 72 ? 20.204 -20.919 -29.254 1.00 70.81 72 GLU A N 1
ATOM 528 C CA . GLU A 1 72 ? 20.575 -22.283 -29.648 1.00 70.81 72 GLU A CA 1
ATOM 529 C C . GLU A 1 72 ? 21.861 -22.777 -28.958 1.00 70.81 72 GLU A C 1
ATOM 531 O O . GLU A 1 72 ? 22.801 -22.018 -28.724 1.00 70.81 72 GLU A O 1
ATOM 536 N N . GLN A 1 73 ? 21.910 -24.074 -28.632 1.00 82.44 73 GLN A N 1
ATOM 537 C CA . GLN A 1 73 ? 23.082 -24.713 -28.020 1.00 82.44 73 GLN A CA 1
ATOM 538 C C . GLN A 1 73 ? 24.098 -25.113 -29.097 1.00 82.44 73 GLN A C 1
ATOM 540 O O . GLN A 1 73 ? 23.761 -25.859 -30.018 1.00 82.44 73 GLN A O 1
ATOM 545 N N . VAL A 1 74 ? 25.357 -24.693 -28.951 1.00 86.69 74 VAL A N 1
ATOM 546 C CA . VAL A 1 74 ? 26.448 -25.027 -29.879 1.00 86.69 74 VAL A CA 1
ATOM 547 C C . VAL A 1 74 ? 27.162 -26.307 -29.414 1.00 86.69 74 VAL A C 1
ATOM 549 O O . VAL A 1 74 ? 27.718 -26.333 -28.311 1.00 86.69 74 VAL A O 1
ATOM 552 N N . PRO A 1 75 ? 27.176 -27.391 -30.218 1.00 89.75 75 PRO A N 1
ATOM 553 C CA . PRO A 1 75 ? 27.847 -28.635 -29.854 1.00 89.75 75 PRO A CA 1
ATOM 554 C C . PRO A 1 75 ? 29.327 -28.664 -30.275 1.00 89.75 75 PRO A C 1
ATOM 556 O O . PRO A 1 75 ? 29.655 -28.574 -31.459 1.00 89.75 75 PRO A O 1
ATOM 559 N N . TYR A 1 76 ? 30.219 -28.935 -29.324 1.00 90.31 76 TYR A N 1
ATOM 560 C CA . TYR A 1 76 ? 31.643 -29.199 -29.549 1.00 90.31 76 TYR A CA 1
ATOM 561 C C . TYR A 1 76 ? 31.938 -30.685 -29.353 1.00 90.31 76 TYR A C 1
ATOM 563 O O . TYR A 1 76 ? 31.649 -31.233 -28.295 1.00 90.31 76 TYR A O 1
ATOM 571 N N . LEU A 1 77 ? 32.503 -31.351 -30.363 1.00 91.56 77 LEU A N 1
ATOM 572 C CA . LEU A 1 77 ? 32.788 -32.789 -30.337 1.00 91.56 77 LEU A CA 1
ATOM 573 C C . LEU A 1 77 ? 34.297 -33.046 -30.367 1.00 91.56 77 LEU A C 1
ATOM 575 O O . LEU A 1 77 ? 34.956 -32.745 -31.363 1.00 91.56 77 LEU A O 1
ATOM 579 N N . PHE A 1 78 ? 34.818 -33.632 -29.292 1.00 92.50 78 PHE A N 1
ATOM 580 C CA . PHE A 1 78 ? 36.226 -33.986 -29.119 1.00 92.50 78 PHE A CA 1
ATOM 581 C C . PHE A 1 78 ? 36.401 -35.500 -29.221 1.00 92.50 78 PHE A C 1
ATOM 583 O O . PHE A 1 78 ? 35.748 -36.254 -28.498 1.00 92.50 78 PHE A O 1
ATOM 590 N N . HIS A 1 79 ? 37.281 -35.954 -30.110 1.00 90.81 79 HIS A N 1
ATOM 591 C CA . HIS A 1 79 ? 37.605 -37.370 -30.274 1.00 90.81 79 HIS A CA 1
ATOM 592 C C . HIS A 1 79 ? 38.924 -37.693 -29.574 1.00 90.81 79 HIS A C 1
ATOM 594 O O . HIS A 1 79 ? 39.930 -37.088 -29.905 1.00 90.81 79 HIS A O 1
ATOM 600 N N . PHE A 1 80 ? 38.948 -38.628 -28.627 1.00 90.75 80 PHE A N 1
ATOM 601 C CA . PHE A 1 80 ? 40.178 -38.976 -27.908 1.00 90.75 80 PHE A CA 1
ATOM 602 C C . PHE A 1 80 ? 41.032 -39.942 -28.732 1.00 90.75 80 PHE A C 1
ATOM 604 O O . PHE A 1 80 ? 40.520 -40.946 -29.229 1.00 90.75 80 PHE A O 1
ATOM 611 N N . THR A 1 81 ? 42.320 -39.625 -28.879 1.00 86.50 81 THR A N 1
ATOM 612 C CA . THR A 1 81 ? 43.266 -40.340 -29.757 1.00 86.50 81 THR A CA 1
ATOM 613 C C . THR A 1 81 ? 44.386 -41.062 -28.996 1.00 86.50 81 THR A C 1
ATOM 615 O O . THR A 1 81 ? 45.218 -41.722 -29.616 1.00 86.50 81 THR A O 1
ATOM 618 N N . SER A 1 82 ? 44.425 -40.962 -27.664 1.00 84.19 82 SER A N 1
ATOM 619 C CA . SER A 1 82 ? 45.400 -41.647 -26.806 1.00 84.19 82 SER A CA 1
ATOM 620 C C . SER A 1 82 ? 45.079 -43.144 -26.621 1.00 84.19 82 SER A C 1
ATOM 622 O O . SER A 1 82 ? 43.918 -43.548 -26.697 1.00 84.19 82 SER A O 1
ATOM 624 N N . PRO A 1 83 ? 46.084 -43.995 -26.329 1.00 78.50 83 PRO A N 1
ATOM 625 C CA . PRO A 1 83 ? 45.848 -45.396 -25.955 1.00 78.50 83 PRO A CA 1
ATOM 626 C C . PRO A 1 83 ? 45.053 -45.528 -24.641 1.00 78.50 83 PRO A C 1
ATOM 628 O O . PRO A 1 83 ? 44.342 -46.508 -24.445 1.00 78.50 83 PRO A O 1
ATOM 631 N N . GLU A 1 84 ? 45.109 -44.506 -23.783 1.00 82.94 84 GLU A N 1
ATOM 632 C CA . GLU A 1 84 ? 44.342 -44.360 -22.539 1.00 82.94 84 GLU A CA 1
ATOM 633 C C . GLU A 1 84 ? 43.091 -43.468 -22.715 1.00 82.94 84 GLU A C 1
ATOM 635 O O . GLU A 1 84 ? 42.549 -42.914 -21.760 1.00 82.94 84 GLU A O 1
ATOM 640 N N . ALA A 1 85 ? 42.578 -43.341 -23.945 1.00 82.19 85 ALA A N 1
ATOM 641 C CA . ALA A 1 85 ? 41.480 -42.433 -24.293 1.00 82.19 85 ALA A CA 1
ATOM 642 C C . ALA A 1 85 ? 40.251 -42.538 -23.378 1.00 82.19 85 ALA A C 1
ATOM 644 O O . ALA A 1 85 ? 39.577 -41.538 -23.128 1.00 82.19 85 ALA A O 1
ATOM 645 N N . ARG A 1 86 ? 39.928 -43.741 -22.882 1.00 83.88 86 ARG A N 1
ATOM 646 C CA . ARG A 1 86 ? 38.750 -43.957 -22.030 1.00 83.88 86 ARG A CA 1
ATOM 647 C C . ARG A 1 86 ? 38.953 -43.439 -20.606 1.00 83.88 86 ARG A C 1
ATOM 649 O O . ARG A 1 86 ? 38.043 -42.801 -20.081 1.00 83.88 86 ARG A O 1
ATOM 656 N N . SER A 1 87 ? 40.113 -43.685 -19.996 1.00 85.50 87 SER A N 1
ATOM 657 C CA . SER A 1 87 ? 40.419 -43.191 -18.647 1.00 85.50 87 SER A CA 1
ATOM 658 C C . SER A 1 87 ? 40.554 -41.668 -18.645 1.00 85.50 87 SER A C 1
ATOM 660 O O . SER A 1 87 ? 39.973 -41.022 -17.776 1.00 85.50 87 SER A O 1
ATOM 662 N N . GLU A 1 88 ? 41.208 -41.086 -19.657 1.00 87.00 88 GLU A N 1
ATOM 663 C CA . GLU A 1 88 ? 41.310 -39.629 -19.832 1.00 87.00 88 GLU A CA 1
ATOM 664 C C . GLU A 1 88 ? 39.928 -38.976 -20.019 1.00 87.00 88 GLU A C 1
ATOM 666 O O . GLU A 1 88 ? 39.607 -37.985 -19.360 1.00 87.00 88 GLU A O 1
ATOM 671 N N . ALA A 1 89 ? 39.072 -39.550 -20.875 1.00 85.12 89 ALA A N 1
ATOM 672 C CA . ALA A 1 89 ? 37.726 -39.027 -21.110 1.00 85.12 89 ALA A CA 1
ATOM 673 C C . ALA A 1 89 ? 36.831 -39.115 -19.864 1.00 85.12 89 ALA A C 1
ATOM 675 O O . ALA A 1 89 ? 36.081 -38.175 -19.593 1.00 85.12 89 ALA A O 1
ATOM 676 N N . ASN A 1 90 ? 36.920 -40.209 -19.097 1.00 87.81 90 ASN A N 1
ATOM 677 C CA . ASN A 1 90 ? 36.189 -40.358 -17.838 1.00 87.81 90 ASN A CA 1
ATOM 678 C C . ASN A 1 90 ? 36.684 -39.353 -16.792 1.00 87.81 90 ASN A C 1
ATOM 680 O O . ASN A 1 90 ? 35.870 -38.647 -16.210 1.00 87.81 90 ASN A O 1
ATOM 684 N N . ALA A 1 91 ? 38.000 -39.192 -16.629 1.00 88.19 91 ALA A N 1
ATOM 685 C CA . ALA A 1 91 ? 38.570 -38.244 -15.672 1.00 88.19 91 ALA A CA 1
ATOM 686 C C . ALA A 1 91 ? 38.161 -36.787 -15.961 1.00 88.19 91 ALA A C 1
ATOM 688 O O . ALA A 1 91 ? 37.799 -36.047 -15.044 1.00 88.19 91 ALA A O 1
ATOM 689 N N . ILE A 1 92 ? 38.172 -36.369 -17.235 1.00 88.44 92 ILE A N 1
ATOM 690 C CA . ILE A 1 92 ? 37.733 -35.022 -17.640 1.00 88.44 92 ILE A CA 1
ATOM 691 C C . ILE A 1 92 ? 36.221 -34.855 -17.438 1.00 88.44 92 ILE A C 1
ATOM 693 O O . ILE A 1 92 ? 35.774 -33.817 -16.946 1.00 88.44 92 ILE A O 1
ATOM 697 N N . LYS A 1 93 ? 35.421 -35.870 -17.783 1.00 89.25 93 LYS A N 1
ATOM 698 C CA . LYS A 1 93 ? 33.964 -35.846 -17.606 1.00 89.25 93 LYS A CA 1
ATOM 699 C C . LYS A 1 93 ? 33.557 -35.802 -16.135 1.00 89.25 93 LYS A C 1
ATOM 701 O O . LYS A 1 93 ? 32.666 -35.029 -15.800 1.00 89.25 93 LYS A O 1
ATOM 706 N N . ASP A 1 94 ? 34.178 -36.606 -15.280 1.00 88.69 94 ASP A N 1
ATOM 707 C CA . ASP A 1 94 ? 33.865 -36.683 -13.850 1.00 88.69 94 ASP A CA 1
ATOM 708 C C . ASP A 1 94 ? 34.227 -35.376 -13.137 1.00 88.69 94 ASP A C 1
ATOM 710 O O . ASP A 1 94 ? 33.490 -34.893 -12.278 1.00 88.69 94 ASP A O 1
ATOM 714 N N . LEU A 1 95 ? 35.328 -34.740 -13.546 1.00 88.06 95 LEU A N 1
ATOM 715 C CA . LEU A 1 95 ? 35.697 -33.422 -13.046 1.00 88.06 95 LEU A CA 1
ATOM 716 C C . LEU A 1 95 ? 34.690 -32.354 -13.509 1.00 88.06 95 LEU A C 1
ATOM 718 O O . LEU A 1 95 ? 34.197 -31.588 -12.682 1.00 88.06 95 LEU A O 1
ATOM 722 N N . LEU A 1 96 ? 34.335 -32.322 -14.799 1.00 87.81 96 LEU A N 1
ATOM 723 C CA . LEU A 1 96 ? 33.372 -31.351 -15.329 1.00 87.81 96 LEU A CA 1
ATOM 724 C C . LEU A 1 96 ? 31.961 -31.534 -14.768 1.00 87.81 96 LEU A C 1
ATOM 726 O O . LEU A 1 96 ? 31.287 -30.544 -14.499 1.00 87.81 96 LEU A O 1
ATOM 730 N N . SER A 1 97 ? 31.509 -32.773 -14.575 1.00 88.12 97 SER A N 1
ATOM 731 C CA . SER A 1 97 ? 30.196 -33.059 -13.996 1.00 88.12 97 SER A CA 1
ATOM 732 C C . SER A 1 97 ? 30.120 -32.610 -12.537 1.00 88.12 97 SER A C 1
ATOM 734 O O . SER A 1 97 ? 29.114 -32.021 -12.146 1.00 88.12 97 SER A O 1
ATOM 736 N N . ARG A 1 98 ? 31.199 -32.791 -11.763 1.00 88.56 98 ARG A N 1
ATOM 737 C CA . ARG A 1 98 ? 31.318 -32.273 -10.395 1.00 88.56 98 ARG A CA 1
ATOM 738 C C . ARG A 1 98 ? 31.275 -30.744 -10.358 1.00 88.56 98 ARG A C 1
ATOM 740 O O . ARG A 1 98 ? 30.489 -30.194 -9.600 1.00 88.56 98 ARG A O 1
ATOM 747 N N . LEU A 1 99 ? 32.040 -30.059 -11.214 1.00 86.56 99 LEU A N 1
ATOM 748 C CA . LEU A 1 99 ? 32.023 -28.588 -11.284 1.00 86.56 99 LEU A CA 1
ATOM 749 C C . LEU A 1 99 ? 30.662 -28.037 -11.736 1.00 86.56 99 LEU A C 1
ATOM 751 O O . LEU A 1 99 ? 30.193 -27.035 -11.205 1.00 86.56 99 LEU A O 1
ATOM 755 N N . LEU A 1 100 ? 29.992 -28.703 -12.681 1.00 86.12 100 LEU A N 1
ATOM 756 C CA . LEU A 1 100 ? 28.632 -28.346 -13.094 1.00 86.12 100 LEU A CA 1
ATOM 757 C C . LEU A 1 100 ? 27.607 -28.577 -11.979 1.00 86.12 100 LEU A C 1
ATOM 759 O O . LEU A 1 100 ? 26.673 -27.789 -11.849 1.00 86.12 100 LEU A O 1
ATOM 763 N N . ALA A 1 101 ? 27.760 -29.640 -11.188 1.00 84.50 101 ALA A N 1
ATOM 764 C CA . ALA A 1 101 ? 26.913 -29.896 -10.028 1.00 84.50 101 ALA A CA 1
ATOM 765 C C . ALA A 1 101 ? 27.114 -28.825 -8.945 1.00 84.50 101 ALA A C 1
ATOM 767 O O . ALA A 1 101 ? 26.121 -28.315 -8.429 1.00 84.50 101 ALA A O 1
ATOM 768 N N . ASP A 1 102 ? 28.360 -28.423 -8.676 1.00 82.12 102 ASP A N 1
ATOM 769 C CA . ASP A 1 102 ? 28.679 -27.342 -7.736 1.00 82.12 102 ASP A CA 1
ATOM 770 C C . ASP A 1 102 ? 28.064 -26.009 -8.196 1.00 82.12 102 ASP A C 1
ATOM 772 O O . ASP A 1 102 ? 27.358 -25.364 -7.421 1.00 82.12 102 ASP A O 1
ATOM 776 N N . ILE A 1 103 ? 28.213 -25.638 -9.475 1.00 78.50 103 ILE A N 1
ATOM 777 C CA . ILE A 1 103 ? 27.612 -24.414 -10.037 1.00 78.50 103 ILE A CA 1
ATOM 778 C C . ILE A 1 103 ? 26.078 -24.457 -9.961 1.00 78.50 103 ILE A C 1
ATOM 780 O O . ILE A 1 103 ? 25.459 -23.485 -9.537 1.00 78.50 103 ILE A O 1
ATOM 784 N N . ARG A 1 104 ? 25.449 -25.591 -10.299 1.00 76.12 104 ARG A N 1
ATOM 785 C CA . ARG A 1 104 ? 23.987 -25.760 -10.186 1.00 76.12 104 ARG A CA 1
ATOM 786 C C . ARG A 1 104 ? 23.496 -25.776 -8.740 1.00 76.12 104 ARG A C 1
ATOM 788 O O . ARG A 1 104 ? 22.340 -25.454 -8.503 1.00 76.12 104 ARG A O 1
ATOM 795 N N . SER A 1 105 ? 24.338 -26.160 -7.780 1.00 69.50 105 SER A N 1
ATOM 796 C CA . SER A 1 105 ? 23.995 -26.125 -6.354 1.00 69.50 105 SER A CA 1
ATOM 797 C C . SER A 1 105 ? 24.073 -24.716 -5.752 1.00 69.50 105 SER A C 1
ATOM 799 O O . SER A 1 105 ? 23.370 -24.438 -4.782 1.00 69.50 105 SER A O 1
ATOM 801 N N . GLY A 1 106 ? 24.890 -23.833 -6.342 1.00 58.47 106 GLY A N 1
ATOM 802 C CA . GLY A 1 106 ? 25.036 -22.427 -5.954 1.00 58.47 106 GLY A CA 1
ATOM 803 C C . GLY A 1 106 ? 24.074 -21.458 -6.653 1.00 58.47 106 GLY A C 1
ATOM 804 O O . GLY A 1 106 ? 24.032 -20.289 -6.273 1.00 58.47 106 GLY A O 1
ATOM 805 N N . ASP A 1 107 ? 23.304 -21.917 -7.646 1.00 54.22 107 ASP A N 1
ATOM 806 C CA . ASP A 1 107 ? 22.351 -21.103 -8.409 1.00 54.22 107 ASP A CA 1
ATOM 807 C C . ASP A 1 107 ? 20.908 -21.288 -7.877 1.00 54.22 107 ASP A C 1
ATOM 809 O O . ASP A 1 107 ? 20.320 -22.362 -8.039 1.00 54.22 107 ASP A O 1
ATOM 813 N N . PRO A 1 108 ? 20.295 -20.271 -7.235 1.00 49.53 108 PRO A N 1
ATOM 814 C CA . PRO A 1 108 ? 18.953 -20.370 -6.652 1.00 49.53 108 PRO A CA 1
ATOM 815 C C . PRO A 1 108 ? 17.814 -20.428 -7.689 1.00 49.53 108 PRO A C 1
ATOM 817 O O . PRO A 1 108 ? 16.655 -20.554 -7.297 1.00 49.53 108 PRO A O 1
ATOM 820 N N . ASN A 1 109 ? 18.112 -20.350 -8.993 1.00 47.53 109 ASN A N 1
ATOM 821 C CA . ASN A 1 109 ? 17.120 -20.332 -10.077 1.00 47.53 109 ASN A CA 1
ATOM 822 C C . ASN A 1 109 ? 17.003 -21.643 -10.887 1.00 47.53 109 ASN A C 1
ATOM 824 O O . ASN A 1 109 ? 16.334 -21.655 -11.922 1.00 47.53 109 ASN A O 1
ATOM 828 N N . VAL A 1 110 ? 17.581 -22.764 -10.433 1.00 46.94 110 VAL A N 1
ATOM 829 C CA . VAL A 1 110 ? 17.425 -24.077 -11.096 1.00 46.94 110 VAL A CA 1
ATOM 830 C C . VAL A 1 110 ? 16.715 -25.086 -10.173 1.00 46.94 110 VAL A C 1
ATOM 832 O O . VAL A 1 110 ? 17.164 -25.300 -9.046 1.00 46.94 110 VAL A O 1
ATOM 835 N N . PRO A 1 111 ? 15.623 -25.753 -10.609 1.00 36.78 111 PRO A N 1
ATOM 836 C CA . PRO A 1 111 ? 14.938 -26.760 -9.797 1.00 36.78 111 PRO A CA 1
ATOM 837 C C . PRO A 1 111 ? 15.851 -27.953 -9.471 1.00 36.78 111 PRO A C 1
ATOM 839 O O . PRO A 1 111 ? 16.431 -28.569 -10.368 1.00 36.78 111 PRO A O 1
ATOM 842 N N . LYS A 1 112 ? 15.944 -28.314 -8.184 1.00 34.56 112 LYS A N 1
ATOM 843 C CA . LYS A 1 112 ? 16.600 -29.544 -7.705 1.00 34.56 112 LYS A CA 1
ATOM 844 C C . LYS A 1 112 ? 15.977 -30.783 -8.377 1.00 34.56 112 LYS A C 1
ATOM 846 O O . LYS A 1 112 ? 14.749 -30.880 -8.406 1.00 34.56 112 LYS A O 1
ATOM 851 N N . PRO A 1 113 ? 16.766 -31.769 -8.846 1.00 31.39 113 PRO A N 1
ATOM 852 C CA . PRO A 1 113 ? 16.213 -33.057 -9.241 1.00 31.39 113 PRO A CA 1
ATOM 853 C C . PRO A 1 113 ? 15.626 -33.749 -8.005 1.00 31.39 113 PRO A C 1
ATOM 855 O O . PRO A 1 113 ? 16.309 -33.946 -6.999 1.00 31.39 113 PRO A O 1
ATOM 858 N N . SER A 1 114 ? 14.337 -34.082 -8.090 1.00 29.12 114 SER A N 1
ATOM 859 C CA . SER A 1 114 ? 13.619 -34.931 -7.142 1.00 29.12 114 SER A CA 1
ATOM 860 C C . SER A 1 114 ? 14.372 -36.255 -6.990 1.00 29.12 114 SER A C 1
ATOM 862 O O . SER A 1 114 ? 14.421 -37.069 -7.908 1.00 29.12 114 SER A O 1
ATOM 864 N N . GLY A 1 115 ? 15.005 -36.437 -5.832 1.00 30.44 115 GLY A N 1
ATOM 865 C CA . GLY A 1 115 ? 15.435 -37.744 -5.368 1.00 30.44 115 GLY A CA 1
ATOM 866 C C . GLY A 1 115 ? 14.203 -38.564 -5.010 1.00 30.44 115 GLY A C 1
ATOM 867 O O . GLY A 1 115 ? 13.325 -38.091 -4.289 1.00 30.44 115 GLY A O 1
ATOM 868 N N . ASN A 1 116 ? 14.150 -39.777 -5.548 1.00 28.91 116 ASN A N 1
ATOM 869 C CA . ASN A 1 116 ? 13.127 -40.780 -5.311 1.00 28.91 116 ASN A CA 1
ATOM 870 C C . ASN A 1 116 ? 12.844 -40.987 -3.812 1.00 28.91 116 ASN A C 1
ATOM 872 O O . ASN A 1 116 ? 13.587 -41.683 -3.123 1.00 28.91 116 ASN A O 1
ATOM 876 N N . SER A 1 117 ? 11.706 -40.492 -3.341 1.00 26.41 117 SER A N 1
ATOM 877 C CA . SER A 1 117 ? 10.959 -41.109 -2.248 1.00 26.41 117 SER A CA 1
ATOM 878 C C . SER A 1 117 ? 9.572 -41.452 -2.781 1.00 26.41 117 SER A C 1
ATOM 880 O O . SER A 1 117 ? 8.712 -40.605 -3.000 1.00 26.41 117 SER A O 1
ATOM 882 N N . THR A 1 118 ? 9.397 -42.732 -3.088 1.00 29.44 118 THR A N 1
ATOM 883 C CA . THR A 1 118 ? 8.136 -43.333 -3.518 1.00 29.44 118 THR A CA 1
ATOM 884 C C . THR A 1 118 ? 7.086 -43.243 -2.411 1.00 29.44 118 THR A C 1
ATOM 886 O O . THR A 1 118 ? 7.345 -43.740 -1.313 1.00 29.44 118 THR A O 1
ATOM 889 N N . PRO A 1 119 ? 5.873 -42.747 -2.691 1.00 27.91 119 PRO A N 1
ATOM 890 C CA . PRO A 1 119 ? 4.682 -43.140 -1.966 1.00 27.91 119 PRO A CA 1
ATOM 891 C C . PRO A 1 119 ? 3.950 -44.218 -2.777 1.00 27.91 119 PRO A C 1
ATOM 893 O O . PRO A 1 119 ? 3.514 -43.958 -3.894 1.00 27.91 119 PRO A O 1
ATOM 896 N N . ASN A 1 120 ? 3.797 -45.425 -2.229 1.00 25.36 120 ASN A N 1
ATOM 897 C CA . ASN A 1 120 ? 2.446 -45.925 -1.981 1.00 25.36 120 ASN A CA 1
ATOM 898 C C . ASN A 1 120 ? 2.414 -47.214 -1.163 1.00 25.36 120 ASN A C 1
ATOM 900 O O . ASN A 1 120 ? 3.255 -48.101 -1.289 1.00 25.36 120 ASN A O 1
ATOM 904 N N . ALA A 1 121 ? 1.361 -47.288 -0.360 1.00 27.19 121 ALA A N 1
ATOM 905 C CA . ALA A 1 121 ? 0.876 -48.473 0.312 1.00 27.19 121 ALA A CA 1
ATOM 906 C C . ALA A 1 121 ? 0.549 -49.609 -0.670 1.00 27.19 121 ALA A C 1
ATOM 908 O O . ALA A 1 121 ? 0.009 -49.355 -1.744 1.00 27.19 121 ALA A O 1
ATOM 909 N N . ALA A 1 122 ? 0.737 -50.854 -0.223 1.00 25.36 122 ALA A N 1
ATOM 910 C CA . ALA A 1 122 ? -0.314 -51.864 -0.312 1.00 25.36 122 ALA A CA 1
ATOM 911 C C . ALA A 1 122 ? -0.031 -53.051 0.618 1.00 25.36 122 ALA A C 1
ATOM 913 O O . ALA A 1 122 ? 1.050 -53.631 0.641 1.00 25.36 122 ALA A O 1
ATOM 914 N N . ASN A 1 123 ? -1.066 -53.402 1.367 1.00 28.09 123 ASN A N 1
ATOM 915 C CA . ASN A 1 123 ? -1.242 -54.657 2.071 1.00 28.09 123 ASN A CA 1
ATOM 916 C C . ASN A 1 123 ? -1.246 -55.830 1.065 1.00 28.09 123 ASN A C 1
ATOM 918 O O . ASN A 1 123 ? -1.833 -55.694 -0.008 1.00 28.09 123 ASN A O 1
ATOM 922 N N . GLY A 1 124 ? -0.674 -56.985 1.420 1.00 29.34 124 GLY A N 1
ATOM 923 C CA . GLY A 1 124 ? -0.862 -58.217 0.645 1.00 29.34 124 GLY A CA 1
ATOM 924 C C . GLY A 1 124 ? 0.110 -59.344 0.987 1.00 29.34 124 GLY A C 1
ATOM 925 O O . GLY A 1 124 ? 1.279 -59.305 0.620 1.00 29.34 124 GLY A O 1
ATOM 926 N N . ALA A 1 125 ? -0.389 -60.366 1.678 1.00 28.64 125 ALA A N 1
ATOM 927 C CA . ALA A 1 125 ? 0.321 -61.602 1.973 1.00 28.64 125 ALA A CA 1
ATOM 928 C C . ALA A 1 125 ? 0.734 -62.383 0.703 1.00 28.64 125 ALA A C 1
ATOM 930 O O . ALA A 1 125 ? -0.053 -62.517 -0.224 1.00 28.64 125 ALA A O 1
ATOM 931 N N . ASN A 1 126 ? 1.954 -62.932 0.753 1.00 29.02 126 ASN A N 1
ATOM 932 C CA . ASN A 1 126 ? 2.451 -64.204 0.199 1.00 29.02 126 ASN A CA 1
ATOM 933 C C . ASN A 1 126 ? 2.053 -64.667 -1.229 1.00 29.02 126 ASN A C 1
ATOM 935 O O . ASN A 1 126 ? 0.897 -64.986 -1.482 1.00 29.02 126 ASN A O 1
ATOM 939 N N . GLY A 1 127 ? 3.063 -64.952 -2.074 1.00 25.62 127 GLY A N 1
ATOM 940 C CA . GLY A 1 127 ? 2.972 -66.028 -3.083 1.00 25.62 127 GLY A CA 1
ATOM 941 C C . GLY A 1 127 ? 3.599 -65.791 -4.469 1.00 25.62 127 GLY A C 1
ATOM 942 O O . GLY A 1 127 ? 2.948 -65.275 -5.360 1.00 25.62 127 GLY A O 1
ATOM 943 N N . ALA A 1 128 ? 4.846 -66.249 -4.627 1.00 26.31 128 ALA A N 1
ATOM 944 C CA . ALA A 1 128 ? 5.506 -66.863 -5.796 1.00 26.31 128 ALA A CA 1
ATOM 945 C C . ALA A 1 128 ? 5.159 -66.512 -7.278 1.00 26.31 128 ALA A C 1
ATOM 947 O O . ALA A 1 128 ? 4.081 -66.785 -7.789 1.00 26.31 128 ALA A O 1
ATOM 948 N N . SER A 1 129 ? 6.248 -66.169 -7.992 1.00 25.67 129 SER A N 1
ATOM 949 C CA . SER A 1 129 ? 6.661 -66.572 -9.359 1.00 25.67 129 SER A CA 1
ATOM 950 C C . SER A 1 129 ? 5.918 -66.086 -10.619 1.00 25.67 129 SER A C 1
ATOM 952 O O . SER A 1 129 ? 4.805 -66.507 -10.899 1.00 25.67 129 SER A O 1
ATOM 954 N N . GLY A 1 130 ? 6.684 -65.411 -11.496 1.00 24.69 130 GLY A N 1
ATOM 955 C CA . GLY A 1 130 ? 6.766 -65.786 -12.918 1.00 24.69 130 GLY A CA 1
ATOM 956 C C . GLY A 1 130 ? 6.221 -64.810 -13.971 1.00 24.69 130 GLY A C 1
ATOM 957 O O . GLY A 1 130 ? 5.072 -64.915 -14.360 1.00 24.69 130 GLY A O 1
ATOM 958 N N . GLY A 1 131 ? 7.111 -63.982 -14.536 1.00 24.33 131 GLY A N 1
ATOM 959 C CA . GLY A 1 131 ? 7.223 -63.780 -15.993 1.00 24.33 131 GLY A CA 1
ATOM 960 C C . GLY A 1 131 ? 6.219 -62.887 -16.745 1.00 24.33 131 GLY A C 1
ATOM 961 O O . GLY A 1 131 ? 5.160 -63.341 -17.145 1.00 24.33 131 GLY A O 1
ATOM 962 N N . GLY A 1 132 ? 6.694 -61.698 -17.143 1.00 24.38 132 GLY A N 1
ATOM 963 C CA . GLY A 1 132 ? 6.665 -61.265 -18.551 1.00 24.38 132 GLY A CA 1
ATOM 964 C C . GLY A 1 132 ? 5.464 -60.466 -19.089 1.00 24.38 132 GLY A C 1
ATOM 965 O O . GLY A 1 132 ? 4.436 -61.034 -19.421 1.00 24.38 132 GLY A O 1
ATOM 966 N N . GLY A 1 133 ? 5.713 -59.182 -19.390 1.00 25.84 133 GLY A N 1
ATOM 967 C CA . GLY A 1 133 ? 5.359 -58.602 -20.699 1.00 25.84 133 GLY A CA 1
ATOM 968 C C . GLY A 1 133 ? 4.112 -57.712 -20.831 1.00 25.84 133 GLY A C 1
ATOM 969 O O . GLY A 1 133 ? 3.048 -58.197 -21.179 1.00 25.84 133 GLY A O 1
ATOM 970 N N . GLY A 1 134 ? 4.324 -56.389 -20.779 1.00 25.00 134 GLY A N 1
ATOM 971 C CA . GLY A 1 134 ? 4.009 -55.507 -21.919 1.00 25.00 134 GLY A CA 1
ATOM 972 C C . GLY A 1 134 ? 2.664 -54.756 -22.000 1.00 25.00 134 GLY A C 1
ATOM 973 O O . GLY A 1 134 ? 1.625 -55.352 -22.241 1.00 25.00 134 GLY A O 1
ATOM 974 N N . ALA A 1 135 ? 2.802 -53.419 -22.041 1.00 27.23 135 ALA A N 1
ATOM 975 C CA . ALA A 1 135 ? 2.025 -52.410 -22.792 1.00 27.23 135 ALA A CA 1
ATOM 976 C C . ALA A 1 135 ? 0.856 -51.653 -22.111 1.00 27.23 135 ALA A C 1
ATOM 978 O O . ALA A 1 135 ? -0.165 -52.224 -21.748 1.00 27.23 135 ALA A O 1
ATOM 979 N N . GLY A 1 136 ? 0.995 -50.313 -22.063 1.00 26.55 136 GLY A N 1
ATOM 980 C CA . GLY A 1 136 ? -0.088 -49.347 -21.816 1.00 26.55 136 GLY A CA 1
ATOM 981 C C . GLY A 1 136 ? 0.376 -47.946 -21.368 1.00 26.55 136 GLY A C 1
ATOM 982 O O . GLY A 1 136 ? 0.320 -47.642 -20.183 1.00 26.55 136 GLY A O 1
ATOM 983 N N . GLY A 1 137 ? 0.830 -47.090 -22.295 1.00 30.92 137 GLY A N 1
ATOM 984 C CA . GLY A 1 137 ? 0.897 -45.620 -22.123 1.00 30.92 137 GLY A CA 1
ATOM 985 C C . GLY A 1 137 ? -0.293 -44.956 -22.836 1.00 30.92 137 GLY A C 1
ATOM 986 O O . GLY A 1 137 ? -0.934 -45.603 -23.654 1.00 30.92 137 GLY A O 1
ATOM 987 N N . GLY A 1 138 ? -0.675 -43.697 -22.630 1.00 28.36 138 GLY A N 1
ATOM 988 C CA . GLY A 1 138 ? -0.190 -42.610 -21.785 1.00 28.36 138 GLY A CA 1
ATOM 989 C C . GLY A 1 138 ? -0.929 -41.327 -22.211 1.00 28.36 138 GLY A C 1
ATOM 990 O O . GLY A 1 138 ? -1.098 -41.093 -23.405 1.00 28.36 138 GLY A O 1
ATOM 991 N N . SER A 1 139 ? -1.378 -40.499 -21.263 1.00 27.66 139 SER A N 1
ATOM 992 C CA . SER A 1 139 ? -1.916 -39.156 -21.538 1.00 27.66 139 SER A CA 1
ATOM 993 C C . SER A 1 139 ? -1.786 -38.249 -20.307 1.00 27.66 139 SER A C 1
ATOM 995 O O . SER A 1 139 ? -2.675 -38.244 -19.462 1.00 27.66 139 SER A O 1
ATOM 997 N N . SER A 1 140 ? -0.690 -37.487 -20.206 1.00 29.81 140 SER A N 1
ATOM 998 C CA . SER A 1 140 ? -0.589 -36.276 -19.363 1.00 29.81 140 SER A CA 1
ATOM 999 C C . SER A 1 140 ? 0.795 -35.615 -19.487 1.00 29.81 140 SER A C 1
ATOM 1001 O O . SER A 1 140 ? 1.646 -35.819 -18.631 1.00 29.81 140 SER A O 1
ATOM 1003 N N . MET A 1 141 ? 1.050 -34.821 -20.533 1.00 33.81 141 MET A N 1
ATOM 1004 C CA . MET A 1 141 ? 2.188 -33.878 -20.574 1.00 33.81 141 MET A CA 1
ATOM 1005 C C . MET A 1 141 ? 1.858 -32.691 -21.489 1.00 33.81 141 MET A C 1
ATOM 1007 O O . MET A 1 141 ? 2.339 -32.606 -22.613 1.00 33.81 141 MET A O 1
ATOM 1011 N N . ALA A 1 142 ? 1.027 -31.766 -21.013 1.00 33.66 142 ALA A N 1
ATOM 1012 C CA . ALA A 1 142 ? 0.818 -30.481 -21.679 1.00 33.66 142 ALA A CA 1
ATOM 1013 C C . ALA A 1 142 ? 0.473 -29.389 -20.655 1.00 33.66 142 ALA A C 1
ATOM 1015 O O . ALA A 1 142 ? -0.643 -28.892 -20.645 1.00 33.66 142 ALA A O 1
ATOM 1016 N N . PHE A 1 143 ? 1.401 -29.054 -19.747 1.00 31.62 143 PHE A N 1
ATOM 1017 C CA . PHE A 1 143 ? 1.315 -27.798 -18.971 1.00 31.62 143 PHE A CA 1
ATOM 1018 C C . PHE A 1 143 ? 2.655 -27.276 -18.401 1.00 31.62 143 PHE A C 1
ATOM 1020 O O . PHE A 1 143 ? 2.658 -26.392 -17.551 1.00 31.62 143 PHE A O 1
ATOM 1027 N N . ALA A 1 144 ? 3.816 -27.780 -18.839 1.00 32.06 144 ALA A N 1
ATOM 1028 C CA . ALA A 1 144 ? 5.094 -27.532 -18.147 1.00 32.06 144 ALA A CA 1
ATOM 1029 C C . ALA A 1 144 ? 6.145 -26.716 -18.934 1.00 32.06 144 ALA A C 1
ATOM 1031 O O . ALA A 1 144 ? 7.336 -26.867 -18.679 1.00 32.06 144 ALA A O 1
ATOM 1032 N N . SER A 1 145 ? 5.754 -25.850 -19.879 1.00 34.41 145 SER A N 1
ATOM 1033 C CA . SER A 1 145 ? 6.721 -25.125 -20.735 1.00 34.41 145 SER A CA 1
ATOM 1034 C C . SER A 1 145 ? 6.553 -23.598 -20.838 1.00 34.41 145 SER A C 1
ATOM 1036 O O . SER A 1 145 ? 7.212 -22.984 -21.669 1.00 34.41 145 SER A O 1
ATOM 1038 N N . SER A 1 146 ? 5.781 -22.936 -19.964 1.00 31.53 146 SER A N 1
ATOM 1039 C CA . SER A 1 146 ? 5.630 -21.462 -19.983 1.00 31.53 146 SER A CA 1
ATOM 1040 C C . SER A 1 146 ? 6.314 -20.708 -18.825 1.00 31.53 146 SER A C 1
ATOM 1042 O O . SER A 1 146 ? 5.982 -19.553 -18.562 1.00 31.53 146 SER A O 1
ATOM 1044 N N . ALA A 1 147 ? 7.250 -21.323 -18.094 1.00 33.66 147 ALA A N 1
ATOM 1045 C CA . ALA A 1 147 ? 7.796 -20.726 -16.866 1.00 33.66 147 ALA A CA 1
ATOM 1046 C C . ALA A 1 147 ? 8.990 -19.766 -17.061 1.00 33.66 147 ALA A C 1
ATOM 1048 O O . ALA A 1 147 ? 9.323 -19.048 -16.124 1.00 33.66 147 ALA A O 1
ATOM 1049 N N . ASN A 1 148 ? 9.613 -19.696 -18.247 1.00 37.16 148 ASN A N 1
ATOM 1050 C CA . ASN A 1 148 ? 10.904 -19.004 -18.414 1.00 37.16 148 ASN A CA 1
ATOM 1051 C C . ASN A 1 148 ? 10.876 -17.709 -19.244 1.00 37.16 148 ASN A C 1
ATOM 1053 O O . ASN A 1 148 ? 11.863 -17.355 -19.882 1.00 37.16 148 ASN A O 1
ATOM 1057 N N . ALA A 1 149 ? 9.755 -16.990 -19.209 1.00 36.22 149 ALA A N 1
ATOM 1058 C CA . ALA A 1 149 ? 9.656 -15.619 -19.704 1.00 36.22 149 ALA A CA 1
ATOM 1059 C C . ALA A 1 149 ? 8.572 -14.859 -18.928 1.00 36.22 149 ALA A C 1
ATOM 1061 O O . ALA A 1 149 ? 7.553 -14.455 -19.482 1.00 36.22 149 ALA A O 1
ATOM 1062 N N . LYS A 1 150 ? 8.758 -14.683 -17.615 1.00 41.31 150 LYS A N 1
ATOM 1063 C CA . LYS A 1 150 ? 8.039 -13.615 -16.918 1.00 41.31 150 LYS A CA 1
ATOM 1064 C C . LYS A 1 150 ? 8.919 -12.364 -16.957 1.00 41.31 150 LYS A C 1
ATOM 1066 O O . LYS A 1 150 ? 10.064 -12.442 -16.513 1.00 41.31 150 LYS A O 1
ATOM 1071 N N . PRO A 1 151 ? 8.432 -11.240 -17.511 1.00 50.09 151 PRO A N 1
ATOM 1072 C CA . PRO A 1 151 ? 9.177 -9.990 -17.499 1.00 50.09 151 PRO A CA 1
ATOM 1073 C C . PRO A 1 151 ? 9.539 -9.613 -16.060 1.00 50.09 151 PRO A C 1
ATOM 1075 O O . PRO A 1 151 ? 8.859 -10.014 -15.113 1.00 50.09 151 PRO A O 1
ATOM 1078 N N . ASN A 1 152 ? 10.582 -8.795 -15.899 1.00 54.75 152 ASN A N 1
ATOM 1079 C CA . ASN A 1 152 ? 11.054 -8.246 -14.618 1.00 54.75 152 ASN A CA 1
ATOM 1080 C C . ASN A 1 152 ? 9.925 -7.588 -13.786 1.00 54.75 152 ASN A C 1
ATOM 1082 O O . ASN A 1 152 ? 10.095 -7.309 -12.601 1.00 54.75 152 ASN A O 1
ATOM 1086 N N . SER A 1 153 ? 8.751 -7.376 -14.398 1.00 56.59 153 SER A N 1
ATOM 1087 C CA . SER A 1 153 ? 7.540 -6.932 -13.735 1.00 56.59 153 SER A CA 1
ATOM 1088 C C . SER A 1 153 ? 6.923 -7.922 -12.745 1.00 56.59 153 SER A C 1
ATOM 1090 O O . SER A 1 153 ? 6.261 -7.506 -11.805 1.00 56.59 153 SER A O 1
ATOM 1092 N N . ALA A 1 154 ? 7.157 -9.228 -12.891 1.00 63.09 154 ALA A N 1
ATOM 1093 C CA . ALA A 1 154 ? 6.567 -10.225 -11.997 1.00 63.09 154 ALA A CA 1
ATOM 1094 C C . ALA A 1 154 ? 7.126 -10.171 -10.563 1.00 63.09 154 ALA A C 1
ATOM 1096 O O . ALA A 1 154 ? 6.439 -10.596 -9.638 1.00 63.09 154 ALA A O 1
ATOM 1097 N N . ARG A 1 155 ? 8.336 -9.624 -10.366 1.00 70.44 155 ARG A N 1
ATOM 1098 C CA . ARG A 1 155 ? 9.000 -9.585 -9.049 1.00 70.44 155 ARG A CA 1
ATOM 1099 C C . ARG A 1 155 ? 8.259 -8.705 -8.043 1.00 70.44 155 ARG A C 1
ATOM 1101 O O . ARG A 1 155 ? 8.120 -9.083 -6.890 1.00 70.44 155 ARG A O 1
ATOM 1108 N N . TRP A 1 156 ? 7.722 -7.565 -8.482 1.00 75.94 156 TRP A N 1
ATOM 1109 C CA . TRP A 1 156 ? 6.954 -6.664 -7.613 1.00 75.94 156 TRP A CA 1
ATOM 1110 C C . TRP A 1 156 ? 5.491 -7.077 -7.434 1.00 75.94 156 TRP A C 1
ATOM 1112 O O . TRP A 1 156 ? 4.784 -6.466 -6.641 1.00 75.94 156 TRP A O 1
ATOM 1122 N N . PHE A 1 157 ? 5.025 -8.116 -8.127 1.00 79.69 157 PHE A N 1
ATOM 1123 C CA . PHE A 1 157 ? 3.715 -8.720 -7.873 1.00 79.69 157 PHE A CA 1
ATOM 1124 C C . PHE A 1 157 ? 3.790 -9.968 -6.984 1.00 79.69 157 PHE A C 1
ATOM 1126 O O . PHE A 1 157 ? 2.744 -10.481 -6.590 1.00 79.69 157 PHE A O 1
ATOM 1133 N N . ASP A 1 158 ? 4.994 -10.451 -6.665 1.00 87.75 158 ASP A N 1
ATOM 1134 C CA . ASP A 1 158 ? 5.196 -11.597 -5.783 1.00 87.75 158 ASP A CA 1
ATOM 1135 C C . ASP A 1 158 ? 5.323 -11.152 -4.317 1.00 87.75 158 ASP A C 1
ATOM 1137 O O . ASP A 1 158 ? 6.329 -10.583 -3.885 1.00 87.75 158 ASP A O 1
ATOM 1141 N N . ASP A 1 159 ? 4.286 -11.443 -3.531 1.00 87.81 159 ASP A N 1
ATOM 1142 C CA . ASP A 1 159 ? 4.201 -11.064 -2.121 1.00 87.81 159 ASP A CA 1
ATOM 1143 C C . ASP A 1 159 ? 5.274 -11.718 -1.251 1.00 87.81 159 ASP A C 1
ATOM 1145 O O . ASP A 1 159 ? 5.660 -11.143 -0.233 1.00 87.81 159 ASP A O 1
ATOM 1149 N N . ALA A 1 160 ? 5.765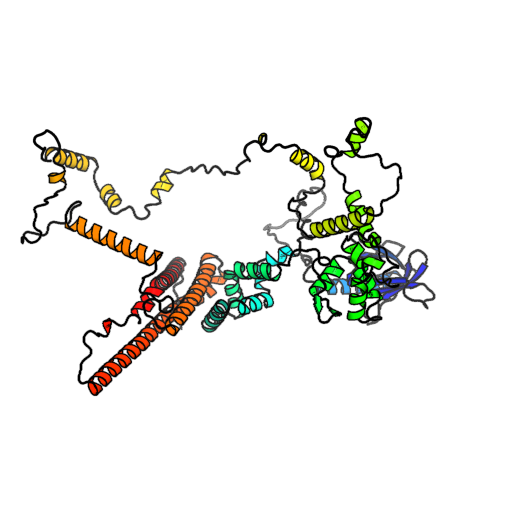 -12.905 -1.617 1.00 86.62 160 ALA A N 1
ATOM 1150 C CA . ALA A 1 160 ? 6.825 -13.561 -0.860 1.00 86.62 160 ALA A CA 1
ATOM 1151 C C . ALA A 1 160 ? 8.164 -12.834 -1.049 1.00 86.62 160 ALA A C 1
ATOM 1153 O O . ALA A 1 160 ? 8.886 -12.611 -0.076 1.00 86.62 160 ALA A O 1
ATOM 1154 N N . GLN A 1 161 ? 8.460 -12.396 -2.277 1.00 86.69 161 GLN A N 1
ATOM 1155 C CA . GLN A 1 161 ? 9.672 -11.630 -2.578 1.00 86.69 161 GLN A CA 1
ATOM 1156 C C . GLN A 1 161 ? 9.637 -10.242 -1.933 1.00 86.69 161 GLN A C 1
ATOM 1158 O O . GLN A 1 161 ? 10.618 -9.846 -1.309 1.00 86.69 161 GLN A O 1
ATOM 1163 N N . LEU A 1 162 ? 8.495 -9.546 -1.978 1.00 87.44 162 LEU A N 1
ATOM 1164 C CA . LEU A 1 162 ? 8.333 -8.239 -1.325 1.00 87.44 162 LEU A CA 1
ATOM 1165 C C . LEU A 1 162 ? 8.546 -8.304 0.198 1.00 87.44 162 LEU A C 1
ATOM 1167 O O . LEU A 1 162 ? 9.136 -7.400 0.789 1.00 87.44 162 LEU A O 1
ATOM 1171 N N . LYS A 1 163 ? 8.091 -9.381 0.852 1.00 86.69 163 LYS A N 1
ATOM 1172 C CA . LYS A 1 163 ? 8.319 -9.609 2.292 1.00 86.69 163 LYS A CA 1
ATOM 1173 C C . LYS A 1 163 ? 9.770 -9.971 2.621 1.00 86.69 163 LYS A C 1
ATOM 1175 O O . LYS A 1 163 ? 10.195 -9.758 3.754 1.00 86.69 163 LYS A O 1
ATOM 1180 N N . GLY A 1 164 ? 10.514 -10.532 1.669 1.00 85.88 164 GLY A N 1
ATOM 1181 C CA . GLY A 1 164 ? 11.933 -10.855 1.829 1.00 85.88 164 GLY A CA 1
ATOM 1182 C C . GLY A 1 164 ? 12.875 -9.674 1.569 1.00 85.88 164 GLY A C 1
ATOM 1183 O O . GLY A 1 164 ? 14.019 -9.705 2.017 1.00 85.88 164 GLY A O 1
ATOM 1184 N N . ASP A 1 165 ? 12.411 -8.636 0.869 1.00 89.56 165 ASP A N 1
ATOM 1185 C CA . ASP A 1 165 ? 13.224 -7.478 0.490 1.00 89.56 165 ASP A CA 1
ATOM 1186 C C . ASP A 1 165 ? 13.350 -6.455 1.636 1.00 89.56 165 ASP A C 1
ATOM 1188 O O . ASP A 1 165 ? 12.517 -5.565 1.830 1.00 89.56 165 ASP A O 1
ATOM 1192 N N . ILE A 1 166 ? 14.424 -6.596 2.415 1.00 90.38 166 ILE A N 1
ATOM 1193 C CA . ILE A 1 166 ? 14.715 -5.743 3.575 1.00 90.38 166 ILE A CA 1
ATOM 1194 C C . ILE A 1 166 ? 15.065 -4.307 3.146 1.00 90.38 166 ILE A C 1
ATOM 1196 O O . ILE A 1 166 ? 14.741 -3.359 3.864 1.00 90.38 166 ILE A O 1
ATOM 1200 N N . GLU A 1 167 ? 15.704 -4.111 1.991 1.00 92.38 167 GLU A N 1
ATOM 1201 C CA . GLU A 1 167 ? 16.096 -2.775 1.521 1.00 92.38 167 GLU A CA 1
ATOM 1202 C C . GLU A 1 167 ? 14.865 -1.952 1.141 1.00 92.38 167 GLU A C 1
ATOM 1204 O O . GLU A 1 167 ? 14.735 -0.790 1.547 1.00 92.38 167 GLU A O 1
ATOM 1209 N N . LEU A 1 168 ? 13.913 -2.581 0.445 1.00 90.88 168 LEU A N 1
ATOM 1210 C CA . LEU A 1 168 ? 12.627 -1.976 0.117 1.00 90.88 168 LEU A CA 1
ATOM 1211 C C . LEU A 1 168 ? 11.841 -1.605 1.380 1.00 90.88 168 LEU A C 1
ATOM 1213 O O . LEU A 1 168 ? 11.310 -0.495 1.471 1.00 90.88 168 LEU A O 1
ATOM 1217 N N . GLN A 1 169 ? 11.803 -2.504 2.367 1.00 92.00 169 GLN A N 1
ATOM 1218 C CA . GLN A 1 169 ? 11.155 -2.266 3.660 1.00 92.00 169 GLN A CA 1
ATOM 1219 C C . GLN A 1 169 ? 11.774 -1.074 4.390 1.00 92.00 169 GLN A C 1
ATOM 1221 O O . GLN A 1 169 ? 11.059 -0.174 4.830 1.00 92.00 169 GLN A O 1
ATOM 1226 N N . GLN A 1 170 ? 13.105 -1.015 4.479 1.00 92.44 170 GLN A N 1
ATOM 1227 C CA . GLN A 1 170 ? 13.801 0.109 5.106 1.00 92.44 170 GLN A CA 1
ATOM 1228 C C . GLN A 1 170 ? 13.578 1.421 4.351 1.00 92.44 170 GLN A C 1
ATOM 1230 O O . GLN A 1 170 ? 13.444 2.472 4.980 1.00 92.44 170 GLN A O 1
ATOM 1235 N N . SER A 1 171 ? 13.531 1.379 3.020 1.00 94.44 171 SER A N 1
ATOM 1236 C CA . SER A 1 171 ? 13.244 2.547 2.187 1.00 94.44 171 SER A CA 1
ATOM 1237 C C . SER A 1 171 ? 11.832 3.087 2.447 1.00 94.44 171 SER A C 1
ATOM 1239 O O . SER A 1 171 ? 11.672 4.274 2.742 1.00 94.44 171 SER A O 1
ATOM 1241 N N . LEU A 1 172 ? 10.829 2.202 2.496 1.00 94.06 172 LEU A N 1
ATOM 1242 C CA . LEU A 1 172 ? 9.455 2.565 2.850 1.00 94.06 172 LEU A CA 1
ATOM 1243 C C . LEU A 1 172 ? 9.369 3.160 4.265 1.00 94.06 172 LEU A C 1
ATOM 1245 O O . LEU A 1 172 ? 8.722 4.182 4.472 1.00 94.06 172 LEU A O 1
ATOM 1249 N N . MET A 1 173 ? 10.079 2.585 5.239 1.00 93.19 173 MET A N 1
ATOM 1250 C CA . MET A 1 173 ? 10.129 3.121 6.606 1.00 93.19 173 MET A CA 1
ATOM 1251 C C . MET A 1 173 ? 10.810 4.494 6.703 1.00 93.19 173 MET A C 1
ATOM 1253 O O . MET A 1 173 ? 10.497 5.270 7.606 1.00 93.19 173 MET A O 1
ATOM 1257 N N . LYS A 1 174 ? 11.758 4.813 5.813 1.00 93.94 174 LYS A N 1
ATOM 1258 C CA . LYS A 1 174 ? 12.370 6.152 5.754 1.00 93.94 174 LYS A CA 1
ATOM 1259 C C . LYS A 1 174 ? 11.395 7.184 5.195 1.00 93.94 174 LYS A C 1
ATOM 1261 O O . LYS A 1 174 ? 11.399 8.319 5.671 1.00 93.94 174 LYS A O 1
ATOM 1266 N N . LYS A 1 175 ? 10.578 6.786 4.215 1.00 93.81 175 LYS A N 1
ATOM 1267 C CA . LYS A 1 175 ? 9.541 7.628 3.611 1.00 93.81 175 LYS A CA 1
ATOM 1268 C C . LYS A 1 175 ? 8.393 7.896 4.589 1.00 93.81 175 LYS A C 1
ATOM 1270 O O . LYS A 1 175 ? 8.050 9.053 4.821 1.00 93.81 175 LYS A O 1
ATOM 1275 N N . ASP A 1 176 ? 7.878 6.848 5.231 1.00 93.12 176 ASP A N 1
ATOM 1276 C CA . ASP A 1 176 ? 6.721 6.928 6.124 1.00 93.12 176 ASP A CA 1
ATOM 1277 C C . ASP A 1 176 ? 7.137 6.920 7.603 1.00 93.12 176 ASP A C 1
ATOM 1279 O O . ASP A 1 176 ? 7.307 5.876 8.243 1.00 93.12 176 ASP A O 1
ATOM 1283 N N . ARG A 1 177 ? 7.258 8.117 8.194 1.00 91.38 177 ARG A N 1
ATOM 1284 C CA . ARG A 1 177 ? 7.662 8.279 9.603 1.00 91.38 177 ARG A CA 1
ATOM 1285 C C . ARG A 1 177 ? 6.668 7.665 10.593 1.00 91.38 177 ARG A C 1
ATOM 1287 O O . ARG A 1 177 ? 7.093 7.094 11.596 1.00 91.38 177 ARG A O 1
ATOM 1294 N N . THR A 1 178 ? 5.370 7.780 10.324 1.00 89.19 178 THR A N 1
ATOM 1295 C CA . THR A 1 178 ? 4.309 7.211 11.172 1.00 89.19 178 THR A CA 1
ATOM 1296 C C . THR A 1 178 ? 4.390 5.688 11.182 1.00 89.19 178 THR A C 1
ATOM 1298 O O . THR A 1 178 ? 4.390 5.076 12.247 1.00 89.19 178 THR A O 1
ATOM 1301 N N . LEU A 1 179 ? 4.581 5.071 10.011 1.00 90.56 179 LEU A N 1
ATOM 1302 C CA . LEU A 1 179 ? 4.787 3.632 9.879 1.00 90.56 179 LEU A CA 1
ATOM 1303 C C . LEU A 1 179 ? 6.017 3.178 10.670 1.00 90.56 179 LEU A C 1
ATOM 1305 O O . LEU A 1 179 ? 5.941 2.215 11.432 1.00 90.56 179 LEU A O 1
ATOM 1309 N N . HIS A 1 180 ? 7.127 3.909 10.557 1.00 92.56 180 HIS A N 1
ATOM 1310 C CA . HIS A 1 180 ? 8.331 3.632 11.334 1.00 92.56 180 HIS A CA 1
ATOM 1311 C C . HIS A 1 180 ? 8.076 3.670 12.850 1.00 92.56 180 HIS A C 1
ATOM 1313 O O . HIS A 1 180 ? 8.507 2.764 13.562 1.00 92.56 180 HIS A O 1
ATOM 1319 N N . GLN A 1 181 ? 7.340 4.669 13.348 1.00 91.38 181 GLN A N 1
ATOM 1320 C CA . GLN A 1 181 ? 6.971 4.753 14.766 1.00 91.38 181 GLN A CA 1
ATOM 1321 C C . GLN A 1 181 ? 6.098 3.571 15.199 1.00 91.38 181 GLN A C 1
ATOM 1323 O O . GLN A 1 181 ? 6.385 2.952 16.222 1.00 91.38 181 GLN A O 1
ATOM 1328 N N . THR A 1 182 ? 5.084 3.209 14.406 1.00 89.56 182 THR A N 1
ATOM 1329 C CA . THR A 1 182 ? 4.217 2.057 14.715 1.00 89.56 182 THR A CA 1
ATOM 1330 C C . THR A 1 182 ? 4.991 0.745 14.748 1.00 89.56 182 THR A C 1
ATOM 1332 O O . THR A 1 182 ? 4.772 -0.063 15.644 1.00 89.56 182 THR A O 1
ATOM 133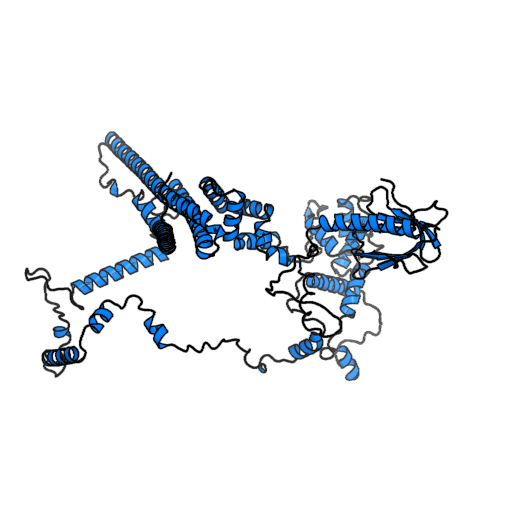5 N N . TYR A 1 183 ? 5.938 0.548 13.827 1.00 91.62 183 TYR A N 1
ATOM 1336 C CA . TYR A 1 183 ? 6.797 -0.631 13.808 1.00 91.62 183 TYR A CA 1
ATOM 1337 C C . TYR A 1 183 ? 7.690 -0.697 15.050 1.00 91.62 183 TYR A C 1
ATOM 1339 O O . TYR A 1 183 ? 7.792 -1.752 15.669 1.00 91.62 183 TYR A O 1
ATOM 1347 N N . MET A 1 184 ? 8.314 0.418 15.443 1.00 91.38 184 MET A N 1
ATOM 1348 C CA . MET A 1 184 ? 9.186 0.446 16.620 1.00 91.38 184 MET A CA 1
ATOM 1349 C C . MET A 1 184 ? 8.408 0.227 17.922 1.00 91.38 184 MET A C 1
ATOM 1351 O O . MET A 1 184 ? 8.867 -0.537 18.767 1.00 91.38 184 MET A O 1
ATOM 1355 N N . ASP A 1 185 ? 7.221 0.823 18.068 1.00 88.94 185 ASP A N 1
ATOM 1356 C CA . ASP A 1 185 ? 6.355 0.610 19.238 1.00 88.94 185 ASP A CA 1
ATOM 1357 C C . ASP A 1 185 ? 5.801 -0.823 19.288 1.00 88.94 185 ASP A C 1
ATOM 1359 O O . ASP A 1 185 ? 5.833 -1.474 20.333 1.00 88.94 185 ASP A O 1
ATOM 1363 N N . ALA A 1 186 ? 5.362 -1.371 18.153 1.00 87.38 186 ALA A N 1
ATOM 1364 C CA . ALA A 1 186 ? 4.892 -2.753 18.080 1.00 87.38 186 ALA A CA 1
ATOM 1365 C C . ALA A 1 186 ? 6.030 -3.752 18.349 1.00 87.38 186 ALA A C 1
ATOM 1367 O O . ALA A 1 186 ? 5.828 -4.737 19.056 1.00 87.38 186 ALA A O 1
ATOM 1368 N N . ARG A 1 187 ? 7.251 -3.467 17.875 1.00 89.00 187 ARG A N 1
ATOM 1369 C CA . ARG A 1 187 ? 8.443 -4.268 18.181 1.00 89.00 187 ARG A CA 1
ATOM 1370 C C . ARG A 1 187 ? 8.841 -4.176 19.655 1.00 89.00 187 ARG A C 1
ATOM 1372 O O . ARG A 1 187 ? 9.293 -5.171 20.207 1.00 89.00 187 ARG A O 1
ATOM 1379 N N . ALA A 1 188 ? 8.673 -3.020 20.296 1.00 87.00 188 ALA A N 1
ATOM 1380 C CA . ALA A 1 188 ? 8.950 -2.848 21.723 1.00 87.00 188 ALA A CA 1
ATOM 1381 C C . ALA A 1 188 ? 7.910 -3.543 22.618 1.00 87.00 188 ALA A C 1
ATOM 1383 O O . ALA A 1 188 ? 8.241 -4.001 23.707 1.00 87.00 188 ALA A O 1
ATOM 1384 N N . THR A 1 189 ? 6.660 -3.634 22.160 1.00 82.19 189 THR A N 1
ATOM 1385 C CA . THR A 1 189 ? 5.535 -4.212 22.917 1.00 82.19 189 THR A CA 1
ATOM 1386 C C . THR A 1 189 ? 5.213 -5.660 22.551 1.00 82.19 189 THR A C 1
ATOM 1388 O O . THR A 1 189 ? 4.228 -6.220 23.037 1.00 82.19 189 THR A O 1
ATOM 1391 N N . LYS A 1 190 ? 6.042 -6.284 21.710 1.00 80.12 190 LYS A N 1
ATOM 1392 C CA . LYS A 1 190 ? 5.871 -7.674 21.286 1.00 80.12 190 LYS A CA 1
ATOM 1393 C C . LYS A 1 190 ? 6.033 -8.658 22.465 1.00 80.12 190 LYS A C 1
ATOM 1395 O O . LYS A 1 190 ? 6.800 -8.384 23.390 1.00 80.12 190 LYS A O 1
ATOM 1400 N N . PRO A 1 191 ? 5.382 -9.833 22.417 1.00 77.25 191 PRO A N 1
ATOM 1401 C CA . PRO A 1 191 ? 5.673 -10.938 23.331 1.00 77.25 191 PRO A CA 1
ATOM 1402 C C . PRO A 1 191 ? 7.106 -11.459 23.146 1.00 77.25 191 PRO A C 1
ATOM 1404 O O . PRO A 1 191 ? 7.579 -11.579 22.015 1.00 77.25 191 PRO A O 1
ATOM 1407 N N . GLU A 1 192 ? 7.777 -11.837 24.237 1.00 72.94 192 GLU A N 1
ATOM 1408 C CA . GLU A 1 192 ? 9.143 -12.396 24.200 1.00 72.94 192 GLU A CA 1
ATOM 1409 C C . GLU A 1 192 ? 9.229 -13.737 23.451 1.00 72.94 192 GLU A C 1
ATOM 1411 O O . GLU A 1 192 ? 10.281 -14.087 22.923 1.00 72.94 192 GLU A O 1
ATOM 1416 N N . SER A 1 193 ? 8.112 -14.460 23.345 1.00 73.19 193 SER A N 1
ATOM 1417 C CA . SER A 1 193 ? 8.007 -15.724 22.613 1.00 73.19 193 SER A CA 1
ATOM 1418 C C . SER A 1 193 ? 8.047 -15.567 21.088 1.00 73.19 193 SER A C 1
ATOM 1420 O O . SER A 1 193 ? 8.369 -16.527 20.388 1.00 73.19 193 SER A O 1
ATOM 1422 N N . ILE A 1 194 ? 7.753 -14.375 20.549 1.00 76.31 194 ILE A N 1
ATOM 1423 C CA . ILE A 1 194 ? 7.784 -14.119 19.104 1.00 76.31 194 ILE A CA 1
ATOM 1424 C C . ILE A 1 194 ? 9.167 -13.588 18.714 1.00 76.31 194 ILE A C 1
ATOM 1426 O O . ILE A 1 194 ? 9.609 -12.513 19.147 1.00 76.31 194 ILE A O 1
ATOM 1430 N N . SER A 1 195 ? 9.853 -14.335 17.846 1.00 83.69 195 SER A N 1
ATOM 1431 C CA . SER A 1 195 ? 11.143 -13.916 17.295 1.00 83.69 195 SER A CA 1
ATOM 1432 C C . SER A 1 195 ? 11.007 -12.630 16.470 1.00 83.69 195 SER A C 1
ATOM 1434 O O . SER A 1 195 ? 9.969 -12.368 15.861 1.00 83.69 195 SER A O 1
ATOM 1436 N N . ASP A 1 196 ? 12.070 -11.823 16.411 1.00 84.00 196 ASP A N 1
ATOM 1437 C CA . ASP A 1 196 ? 12.084 -10.598 15.593 1.00 84.00 196 ASP A CA 1
ATOM 1438 C C . ASP A 1 196 ? 11.775 -10.890 14.116 1.00 84.00 196 ASP A C 1
ATOM 1440 O O . ASP A 1 196 ? 11.072 -10.124 13.463 1.00 84.00 196 ASP A O 1
ATOM 1444 N N . ALA A 1 197 ? 12.246 -12.027 13.599 1.00 83.75 197 ALA A N 1
ATOM 1445 C CA . ALA A 1 197 ? 11.980 -12.446 12.228 1.00 83.75 197 ALA A CA 1
ATOM 1446 C C . ALA A 1 197 ? 10.497 -12.787 11.999 1.00 83.75 197 ALA A C 1
ATOM 1448 O O . ALA A 1 197 ? 9.920 -12.353 11.002 1.00 83.75 197 ALA A O 1
ATOM 1449 N N . ALA A 1 198 ? 9.867 -13.513 12.930 1.00 82.00 198 ALA A N 1
ATOM 1450 C CA . ALA A 1 198 ? 8.446 -13.850 12.848 1.00 82.00 198 ALA A CA 1
ATOM 1451 C C . ALA A 1 198 ? 7.567 -12.595 12.947 1.00 82.00 198 ALA A C 1
ATOM 1453 O O . ALA A 1 198 ? 6.657 -12.414 12.139 1.00 82.00 198 ALA A O 1
ATOM 1454 N N . PHE A 1 199 ? 7.897 -11.685 13.869 1.00 86.00 199 PHE A N 1
ATOM 1455 C CA . PHE A 1 199 ? 7.219 -10.395 13.986 1.00 86.00 199 PHE A CA 1
ATOM 1456 C C . PHE A 1 199 ? 7.326 -9.581 12.688 1.00 86.00 199 PHE A C 1
ATOM 1458 O O . PHE A 1 199 ? 6.316 -9.081 12.196 1.00 86.00 199 PHE A O 1
ATOM 1465 N N . ASN A 1 200 ? 8.517 -9.501 12.085 1.00 88.56 200 ASN A N 1
ATOM 1466 C CA . ASN A 1 200 ? 8.719 -8.774 10.828 1.00 88.56 200 ASN A CA 1
ATOM 1467 C C . ASN A 1 200 ? 7.912 -9.378 9.678 1.00 88.56 200 ASN A C 1
ATOM 1469 O O . ASN A 1 200 ? 7.252 -8.648 8.938 1.00 88.56 200 ASN A O 1
ATOM 1473 N N . ALA A 1 201 ? 7.916 -10.705 9.546 1.00 86.31 201 ALA A N 1
ATOM 1474 C CA . ALA A 1 201 ? 7.135 -11.392 8.524 1.00 86.31 201 ALA A CA 1
ATOM 1475 C C . ALA A 1 201 ? 5.631 -11.119 8.686 1.00 86.31 201 ALA A C 1
ATOM 1477 O O . ALA A 1 201 ? 4.947 -10.827 7.703 1.00 86.31 201 ALA A O 1
ATOM 1478 N N . GLN A 1 202 ? 5.121 -11.149 9.920 1.00 85.50 202 GLN A N 1
ATOM 1479 C CA . GLN A 1 202 ? 3.723 -10.842 10.221 1.00 85.50 202 GLN A CA 1
ATOM 1480 C C . GLN A 1 202 ? 3.389 -9.365 9.964 1.00 85.50 202 GLN A C 1
ATOM 1482 O O . GLN A 1 202 ? 2.389 -9.076 9.306 1.00 85.50 202 GLN A O 1
ATOM 1487 N N . PHE A 1 203 ? 4.240 -8.435 10.400 1.00 90.00 203 PHE A N 1
ATOM 1488 C CA . PHE A 1 203 ? 4.062 -6.996 10.193 1.00 90.00 203 PHE A CA 1
ATOM 1489 C C . PHE A 1 203 ? 3.998 -6.620 8.706 1.00 90.00 203 PHE A C 1
ATOM 1491 O O . PHE A 1 203 ? 3.141 -5.837 8.293 1.00 90.00 203 PHE A O 1
ATOM 1498 N N . TRP A 1 204 ? 4.869 -7.207 7.880 1.00 90.62 204 TRP A N 1
ATOM 1499 C CA . TRP A 1 204 ? 4.860 -6.977 6.435 1.00 90.62 204 TRP A CA 1
ATOM 1500 C C . TRP A 1 204 ? 3.796 -7.793 5.700 1.00 90.62 204 TRP A C 1
ATOM 1502 O O . TRP A 1 204 ? 3.384 -7.406 4.607 1.00 90.62 204 TRP A O 1
ATOM 1512 N N . SER A 1 205 ? 3.280 -8.873 6.298 1.00 88.56 205 SER A N 1
ATOM 1513 C CA . SER A 1 205 ? 2.167 -9.637 5.722 1.00 88.56 205 SER A CA 1
ATOM 1514 C C . SER A 1 205 ? 0.868 -8.842 5.633 1.00 88.56 205 SER A C 1
ATOM 1516 O O . SER A 1 205 ? 0.134 -9.012 4.663 1.00 88.56 205 SER A O 1
ATOM 1518 N N . THR A 1 206 ? 0.612 -7.940 6.583 1.00 88.19 206 THR A N 1
ATOM 1519 C CA . THR A 1 206 ? -0.569 -7.064 6.569 1.00 88.19 206 THR A CA 1
ATOM 1520 C C . THR A 1 206 ? -0.404 -5.874 5.621 1.00 88.19 206 THR A C 1
ATOM 1522 O O . THR A 1 206 ? -1.392 -5.257 5.234 1.00 88.19 206 THR A O 1
ATOM 1525 N N . ARG A 1 207 ? 0.837 -5.565 5.215 1.00 90.00 207 ARG A N 1
ATOM 1526 C CA . ARG A 1 207 ? 1.221 -4.365 4.450 1.00 90.00 207 ARG A CA 1
ATOM 1527 C C . ARG A 1 207 ? 1.857 -4.668 3.096 1.00 90.00 207 ARG A C 1
ATOM 1529 O O . ARG A 1 207 ? 2.590 -3.839 2.552 1.00 90.00 207 ARG A O 1
ATOM 1536 N N . THR A 1 208 ? 1.581 -5.835 2.522 1.00 90.88 208 THR A N 1
ATOM 1537 C CA . THR A 1 208 ? 2.102 -6.197 1.193 1.00 90.88 208 THR A CA 1
ATOM 1538 C C . THR A 1 208 ? 1.665 -5.203 0.123 1.00 90.88 208 THR A C 1
ATOM 1540 O O . THR A 1 208 ? 2.428 -4.901 -0.785 1.00 90.88 208 THR A O 1
ATOM 1543 N N . ASN A 1 209 ? 0.472 -4.624 0.264 1.00 90.94 209 ASN A N 1
ATOM 1544 C CA . ASN A 1 209 ? -0.038 -3.559 -0.592 1.00 90.94 209 ASN A CA 1
ATOM 1545 C C . ASN A 1 209 ? 0.834 -2.293 -0.555 1.00 90.94 209 ASN A C 1
ATOM 1547 O O . ASN A 1 209 ? 1.084 -1.713 -1.608 1.00 90.94 209 ASN A O 1
ATOM 1551 N N . LEU A 1 210 ? 1.317 -1.883 0.623 1.00 92.00 210 LEU A N 1
ATOM 1552 C CA . LEU A 1 210 ? 2.199 -0.721 0.764 1.00 92.00 210 LEU A CA 1
ATOM 1553 C C . LEU A 1 210 ? 3.578 -1.005 0.169 1.00 92.00 210 LEU A C 1
ATOM 1555 O O . LEU A 1 210 ? 4.099 -0.185 -0.581 1.00 92.00 210 LEU A O 1
ATOM 1559 N N . LEU A 1 211 ? 4.133 -2.192 0.437 1.00 92.38 211 LEU A N 1
ATOM 1560 C CA . LEU A 1 211 ? 5.396 -2.622 -0.167 1.00 92.38 211 LEU A CA 1
ATOM 1561 C C . LEU A 1 211 ? 5.292 -2.701 -1.690 1.00 92.38 211 LEU A C 1
ATOM 1563 O O . LEU A 1 211 ? 6.182 -2.226 -2.386 1.00 92.38 211 LEU A O 1
ATOM 1567 N N . ARG A 1 212 ? 4.183 -3.229 -2.212 1.00 92.38 212 ARG A N 1
ATOM 1568 C CA . ARG A 1 212 ? 3.912 -3.294 -3.649 1.00 92.38 212 ARG A CA 1
ATOM 1569 C C . ARG A 1 212 ? 3.796 -1.903 -4.260 1.00 92.38 212 ARG A C 1
ATOM 1571 O O . ARG A 1 212 ? 4.426 -1.639 -5.276 1.00 92.38 212 ARG A O 1
ATOM 1578 N N . ALA A 1 213 ? 3.019 -1.011 -3.649 1.00 92.69 213 ALA A N 1
ATOM 1579 C CA . ALA A 1 213 ? 2.868 0.361 -4.128 1.00 92.69 213 ALA A CA 1
ATOM 1580 C C . ALA A 1 213 ? 4.215 1.097 -4.145 1.00 92.69 213 ALA A C 1
ATOM 1582 O O . ALA A 1 213 ? 4.558 1.728 -5.140 1.00 92.69 213 ALA A O 1
ATOM 1583 N N . HIS A 1 214 ? 5.012 0.942 -3.089 1.00 92.19 214 HIS A N 1
ATOM 1584 C CA . HIS A 1 214 ? 6.339 1.536 -3.003 1.00 92.19 214 HIS A CA 1
ATOM 1585 C C . HIS A 1 214 ? 7.319 0.923 -4.012 1.00 92.19 214 HIS A C 1
ATOM 1587 O O . HIS A 1 214 ? 8.070 1.649 -4.655 1.00 92.19 214 HIS A O 1
ATOM 1593 N N . ALA A 1 215 ? 7.285 -0.397 -4.214 1.00 91.25 215 ALA A N 1
ATOM 1594 C CA . ALA A 1 215 ? 8.077 -1.060 -5.246 1.00 91.25 215 ALA A CA 1
ATOM 1595 C C . ALA A 1 215 ? 7.716 -0.547 -6.645 1.00 91.25 215 ALA A C 1
ATOM 1597 O O . ALA A 1 215 ? 8.608 -0.330 -7.461 1.00 91.25 215 ALA A O 1
ATOM 1598 N N . ILE A 1 216 ? 6.429 -0.326 -6.924 1.00 89.50 216 ILE A N 1
ATOM 1599 C CA . ILE A 1 216 ? 5.970 0.254 -8.192 1.00 89.50 216 ILE A CA 1
ATOM 1600 C C . ILE A 1 216 ? 6.481 1.686 -8.339 1.00 89.50 216 ILE A C 1
ATOM 1602 O O . ILE A 1 216 ? 7.007 2.030 -9.389 1.00 89.50 216 ILE A O 1
ATOM 1606 N N . GLU A 1 217 ? 6.365 2.502 -7.294 1.00 90.06 217 GLU A N 1
ATOM 1607 C CA . GLU A 1 217 ? 6.776 3.906 -7.313 1.00 90.06 217 GLU A CA 1
ATOM 1608 C C . GLU A 1 217 ? 8.290 4.070 -7.503 1.00 90.06 217 GLU A C 1
ATOM 1610 O O . GLU A 1 217 ? 8.723 4.858 -8.338 1.00 90.06 217 GLU A O 1
ATOM 1615 N N . VAL A 1 218 ? 9.104 3.287 -6.788 1.00 89.25 218 VAL A N 1
ATOM 1616 C CA . VAL A 1 218 ? 10.571 3.305 -6.925 1.00 89.25 218 VAL A CA 1
ATOM 1617 C C . VAL A 1 218 ? 11.003 2.853 -8.320 1.00 89.25 218 VAL A C 1
ATOM 1619 O O . VAL A 1 218 ? 11.961 3.386 -8.876 1.00 89.25 218 VAL A O 1
ATOM 1622 N N . ASN A 1 219 ? 10.287 1.890 -8.904 1.00 85.75 219 ASN A N 1
ATOM 1623 C CA . ASN A 1 219 ? 10.573 1.391 -10.247 1.00 85.75 219 ASN A CA 1
ATOM 1624 C C . ASN A 1 219 ? 9.875 2.193 -11.357 1.00 85.75 219 ASN A C 1
ATOM 1626 O O . ASN A 1 219 ? 10.050 1.877 -12.537 1.00 85.75 219 ASN A O 1
ATOM 1630 N N . GLN A 1 220 ? 9.102 3.230 -11.020 1.00 84.38 220 GLN A N 1
ATOM 1631 C CA . GLN A 1 220 ? 8.430 4.063 -12.006 1.00 84.38 220 GLN A CA 1
ATOM 1632 C C . GLN A 1 220 ? 9.449 4.983 -12.682 1.00 84.38 220 GLN A C 1
ATOM 1634 O O . GLN A 1 220 ? 9.864 6.011 -12.148 1.00 84.38 220 GLN A O 1
ATOM 1639 N N . GLN A 1 221 ? 9.844 4.623 -13.899 1.00 78.06 221 GLN A N 1
ATOM 1640 C CA . GLN A 1 221 ? 10.730 5.447 -14.714 1.00 78.06 221 GLN A CA 1
ATOM 1641 C C . GLN A 1 221 ? 9.933 6.498 -15.493 1.00 78.06 221 GLN A C 1
ATOM 1643 O O . GLN A 1 221 ? 8.792 6.270 -15.904 1.00 78.06 221 GLN A O 1
ATOM 1648 N N . LYS A 1 222 ? 10.545 7.666 -15.725 1.00 77.81 222 LYS A N 1
ATOM 1649 C CA . LYS A 1 222 ? 9.998 8.653 -16.664 1.00 77.81 222 LYS A CA 1
ATOM 1650 C C . LYS A 1 222 ? 9.992 8.045 -18.067 1.00 77.81 222 LYS A C 1
ATOM 1652 O O . LYS A 1 222 ? 10.962 7.405 -18.466 1.00 77.81 222 LYS A O 1
ATOM 1657 N N . GLY A 1 223 ? 8.915 8.276 -18.817 1.00 75.00 223 GLY A N 1
ATOM 1658 C CA . GLY A 1 223 ? 8.832 7.840 -20.210 1.00 75.00 223 GLY A CA 1
ATOM 1659 C C . GLY A 1 223 ? 9.971 8.421 -21.052 1.00 75.00 223 GLY A C 1
ATOM 1660 O O . GLY A 1 223 ? 10.432 9.539 -20.806 1.00 75.00 223 GLY A O 1
ATOM 1661 N N . ALA A 1 224 ? 10.424 7.664 -22.052 1.00 77.06 224 ALA A N 1
ATOM 1662 C CA . ALA A 1 224 ? 11.421 8.146 -22.997 1.00 77.06 224 ALA A CA 1
ATOM 1663 C C . ALA A 1 224 ? 10.862 9.353 -23.773 1.00 77.06 224 ALA A C 1
ATOM 1665 O O . ALA A 1 224 ? 9.803 9.267 -24.388 1.00 77.06 224 ALA A O 1
ATOM 1666 N N . TYR A 1 225 ? 11.579 10.476 -23.753 1.00 83.56 225 TYR A N 1
ATOM 1667 C CA . TYR A 1 225 ? 11.229 11.697 -24.485 1.00 83.56 225 TYR A CA 1
ATOM 1668 C C . TYR A 1 225 ? 12.436 12.199 -25.275 1.00 83.56 225 TYR A C 1
ATOM 1670 O O . TYR A 1 225 ? 13.571 11.865 -24.947 1.00 83.56 225 TYR A O 1
ATOM 1678 N N . ASN A 1 226 ? 12.221 13.012 -26.310 1.00 83.69 226 ASN A N 1
ATOM 1679 C CA . ASN A 1 226 ? 13.318 13.500 -27.147 1.00 83.69 226 ASN A CA 1
ATOM 1680 C C . ASN A 1 226 ? 14.232 14.471 -26.375 1.00 83.69 226 ASN A C 1
ATOM 1682 O O . ASN A 1 226 ? 13.804 15.578 -26.044 1.00 83.69 226 ASN A O 1
ATOM 1686 N N . VAL A 1 227 ? 15.484 14.083 -26.109 1.00 82.94 227 VAL A N 1
ATOM 1687 C CA . VAL A 1 227 ? 16.410 14.891 -25.290 1.00 82.94 227 VAL A CA 1
ATOM 1688 C C . VAL A 1 227 ? 17.033 16.031 -26.081 1.00 82.94 227 VAL A C 1
ATOM 1690 O O . VAL A 1 227 ? 17.186 17.132 -25.554 1.00 82.94 227 VAL A O 1
ATOM 1693 N N . LEU A 1 228 ? 17.371 15.800 -27.353 1.00 82.19 228 LEU A N 1
ATOM 1694 C CA . LEU A 1 228 ? 18.128 16.767 -28.155 1.00 82.19 228 LEU A CA 1
ATOM 1695 C C . LEU A 1 228 ? 17.405 18.121 -28.336 1.00 82.19 228 LEU A C 1
ATOM 1697 O O . LEU A 1 228 ? 18.074 19.149 -28.262 1.00 82.19 228 LEU A O 1
ATOM 1701 N N . PRO A 1 229 ? 16.067 18.188 -28.512 1.00 81.31 229 PRO A N 1
ATOM 1702 C CA . PRO A 1 229 ? 15.332 19.455 -28.528 1.00 81.31 229 PRO A CA 1
ATOM 1703 C C . PRO A 1 229 ? 15.120 20.083 -27.145 1.00 81.31 229 PRO A C 1
ATOM 1705 O O . PRO A 1 229 ? 14.865 21.286 -27.058 1.00 81.31 229 PRO A O 1
ATOM 1708 N N . ALA A 1 230 ? 15.172 19.286 -26.073 1.00 80.88 230 ALA A N 1
ATOM 1709 C CA . ALA A 1 230 ? 14.972 19.765 -24.707 1.00 80.88 230 ALA A CA 1
ATOM 1710 C C . ALA A 1 230 ? 16.194 20.541 -24.190 1.00 80.88 230 ALA A C 1
ATOM 1712 O O . ALA A 1 230 ? 16.041 21.486 -23.412 1.00 80.88 230 ALA A O 1
ATOM 1713 N N . ILE A 1 231 ? 17.393 20.187 -24.663 1.00 78.31 231 ILE A N 1
ATOM 1714 C CA . ILE A 1 231 ? 18.634 20.897 -24.353 1.00 78.31 231 ILE A CA 1
ATOM 1715 C C . ILE A 1 231 ? 18.660 22.206 -25.146 1.00 78.31 231 ILE A C 1
ATOM 1717 O O . ILE A 1 231 ? 18.983 22.244 -26.335 1.00 78.31 231 ILE A O 1
ATOM 1721 N N . LYS A 1 232 ? 18.301 23.303 -24.476 1.00 72.19 232 LYS A N 1
ATOM 1722 C CA . LYS A 1 232 ? 18.407 24.652 -25.035 1.00 72.19 232 LYS A CA 1
ATOM 1723 C C . LYS A 1 232 ? 19.709 25.301 -24.569 1.00 72.19 232 LYS A C 1
ATOM 1725 O O . LYS A 1 232 ? 19.946 25.342 -23.362 1.00 72.19 232 LYS A O 1
ATOM 1730 N N . PRO A 1 233 ? 20.526 25.849 -25.483 1.00 70.50 233 PRO A N 1
ATOM 1731 C CA . PRO A 1 233 ? 21.683 26.634 -25.083 1.00 70.50 233 PRO A CA 1
ATOM 1732 C C . PRO A 1 233 ? 21.245 27.863 -24.284 1.00 70.50 233 PRO A C 1
ATOM 1734 O O . PRO A 1 233 ? 20.328 28.578 -24.695 1.00 70.50 233 PRO A O 1
ATOM 1737 N N . ARG A 1 234 ? 21.903 28.114 -23.149 1.00 68.50 234 ARG A N 1
ATOM 1738 C CA . ARG A 1 234 ? 21.743 29.346 -22.373 1.00 68.50 234 ARG A CA 1
ATOM 1739 C C . ARG A 1 234 ? 22.926 30.258 -22.670 1.00 68.50 234 ARG A C 1
ATOM 1741 O O . ARG A 1 234 ? 24.078 29.835 -22.606 1.00 68.50 234 ARG A O 1
ATOM 1748 N N . LEU A 1 235 ? 22.637 31.504 -23.032 1.00 66.44 235 LEU A N 1
ATOM 1749 C CA . LEU A 1 235 ? 23.665 32.517 -23.243 1.00 66.44 235 LEU A CA 1
ATOM 1750 C C . LEU A 1 235 ? 23.911 33.230 -21.912 1.00 66.44 235 LEU A C 1
ATOM 1752 O O . LEU A 1 235 ? 23.055 33.981 -21.449 1.00 66.44 235 LEU A O 1
ATOM 1756 N N . GLU A 1 236 ? 25.062 32.980 -21.296 1.00 61.06 236 GLU A N 1
ATOM 1757 C CA . GLU A 1 236 ? 25.507 33.686 -20.095 1.00 61.06 236 GLU A CA 1
ATOM 1758 C C . GLU A 1 236 ? 26.849 34.355 -20.420 1.00 61.06 236 GLU A C 1
ATOM 1760 O O . GLU A 1 236 ? 27.821 33.676 -20.745 1.00 61.06 236 GLU A O 1
ATOM 1765 N N . ASN A 1 237 ? 26.902 35.691 -20.369 1.00 54.88 237 ASN A N 1
ATOM 1766 C CA . ASN A 1 237 ? 28.101 36.494 -20.665 1.00 54.88 237 ASN A CA 1
ATOM 1767 C C . ASN A 1 237 ? 28.733 36.218 -22.043 1.00 54.88 237 ASN A C 1
ATOM 1769 O O . ASN A 1 237 ? 29.943 36.038 -22.142 1.00 54.88 237 ASN A O 1
ATOM 1773 N N . ASP A 1 238 ? 27.912 36.156 -23.098 1.00 62.47 238 ASP A N 1
ATOM 1774 C CA . ASP A 1 238 ? 28.347 35.913 -24.489 1.00 62.47 238 ASP A CA 1
ATOM 1775 C C . ASP A 1 238 ? 29.034 34.543 -24.722 1.00 62.47 238 ASP A C 1
ATOM 1777 O O . ASP A 1 238 ? 29.506 34.235 -25.817 1.00 62.47 238 ASP A O 1
ATOM 1781 N N . VAL A 1 239 ? 29.035 33.669 -23.703 1.00 67.56 239 VAL A N 1
ATOM 1782 C CA . VAL A 1 239 ? 29.494 32.279 -23.769 1.00 67.56 239 VAL A CA 1
ATOM 1783 C C . VAL A 1 239 ? 28.281 31.352 -23.683 1.00 67.56 239 VAL A C 1
ATOM 1785 O O . VAL A 1 239 ? 27.457 31.427 -22.770 1.00 67.56 239 VAL A O 1
ATOM 1788 N N . LEU A 1 240 ? 28.159 30.460 -24.664 1.00 66.75 240 LEU A N 1
ATOM 1789 C CA . LEU A 1 240 ? 27.080 29.480 -24.752 1.00 66.75 240 LEU A CA 1
ATOM 1790 C C . LEU A 1 240 ? 27.318 28.363 -23.725 1.00 66.75 240 LEU A C 1
ATOM 1792 O O . LEU A 1 240 ? 28.171 27.500 -23.934 1.00 66.75 240 LEU A O 1
ATOM 1796 N N . LYS A 1 241 ? 26.579 28.380 -22.614 1.00 72.81 241 LYS A N 1
ATOM 1797 C CA . LYS A 1 241 ? 26.600 27.312 -21.608 1.00 72.81 241 LYS A CA 1
ATOM 1798 C C . LYS A 1 241 ? 25.451 26.335 -21.845 1.00 72.81 241 LYS A C 1
ATOM 1800 O O . LYS A 1 241 ? 24.332 26.720 -22.192 1.00 72.81 241 LYS A O 1
ATOM 1805 N N . LEU A 1 242 ? 25.750 25.052 -21.668 1.00 72.88 242 LEU A N 1
ATOM 1806 C CA . LEU A 1 242 ? 24.808 23.948 -21.816 1.00 72.88 242 LEU A CA 1
ATOM 1807 C C . LEU A 1 242 ? 24.679 23.249 -20.461 1.00 72.88 242 LEU A C 1
ATOM 1809 O O . LEU A 1 242 ? 25.633 22.631 -19.994 1.00 72.88 242 LEU A O 1
ATOM 1813 N N . ASP A 1 243 ? 23.505 23.353 -19.841 1.00 75.75 243 ASP A N 1
ATOM 1814 C CA . ASP A 1 243 ? 23.199 22.660 -18.588 1.00 75.75 243 ASP A CA 1
ATOM 1815 C C . ASP A 1 243 ? 22.851 21.199 -18.915 1.00 75.75 243 ASP A C 1
ATOM 1817 O O . ASP A 1 243 ? 21.714 20.885 -19.272 1.00 75.75 243 ASP A O 1
ATOM 1821 N N . ILE A 1 244 ? 23.844 20.309 -18.855 1.00 78.81 244 ILE A N 1
ATOM 1822 C CA . ILE A 1 244 ? 23.694 18.884 -19.179 1.00 78.81 244 ILE A CA 1
ATOM 1823 C C . ILE A 1 244 ? 23.768 18.072 -17.883 1.00 78.81 244 ILE A C 1
ATOM 1825 O O . ILE A 1 244 ? 24.761 18.140 -17.161 1.00 78.81 244 ILE A O 1
ATOM 1829 N N . THR A 1 245 ? 22.730 17.283 -17.589 1.00 84.50 245 THR A N 1
ATOM 1830 C CA . THR A 1 245 ? 22.747 16.327 -16.469 1.00 84.50 245 THR A CA 1
ATOM 1831 C C . THR A 1 245 ? 23.246 14.951 -16.919 1.00 84.50 245 THR A C 1
ATOM 1833 O O . THR A 1 245 ? 23.129 14.582 -18.088 1.00 84.50 245 THR A O 1
ATOM 1836 N N . VAL A 1 246 ? 23.763 14.148 -15.984 1.00 85.31 246 VAL A N 1
ATOM 1837 C CA . VAL A 1 246 ? 24.236 12.776 -16.268 1.00 85.31 246 VAL A CA 1
ATOM 1838 C C . VAL A 1 246 ? 23.106 11.893 -16.818 1.00 85.31 246 VAL A C 1
ATOM 1840 O O . VAL A 1 246 ? 23.318 11.117 -17.746 1.00 85.31 246 VAL A O 1
ATOM 1843 N N . GLU A 1 247 ? 21.882 12.065 -16.312 1.00 85.50 247 GLU A N 1
ATOM 1844 C CA . GLU A 1 247 ? 20.691 11.375 -16.828 1.00 85.50 247 GLU A CA 1
ATOM 1845 C C . GLU A 1 247 ? 20.415 11.725 -18.298 1.00 85.50 247 GLU A C 1
ATOM 1847 O O . GLU A 1 247 ? 20.091 10.844 -19.094 1.00 85.50 247 GLU A O 1
ATOM 1852 N N . MET A 1 248 ? 20.582 12.996 -18.689 1.00 85.69 248 MET A N 1
ATOM 1853 C CA . MET A 1 248 ? 20.422 13.417 -20.085 1.00 85.69 248 MET A CA 1
ATOM 1854 C C . MET A 1 248 ? 21.475 12.770 -20.984 1.00 85.69 248 MET A C 1
ATOM 1856 O O . MET A 1 248 ? 21.136 12.323 -22.076 1.00 85.69 248 MET A O 1
ATOM 1860 N N . VAL A 1 249 ? 22.726 12.670 -20.528 1.00 87.25 249 VAL A N 1
ATOM 1861 C CA . VAL A 1 249 ? 23.802 11.992 -21.270 1.00 87.25 249 VAL A CA 1
ATOM 1862 C C . VAL A 1 249 ? 23.475 10.516 -21.488 1.00 87.25 249 VAL A C 1
ATOM 1864 O O . VAL A 1 249 ? 23.535 10.033 -22.620 1.00 87.25 249 VAL A O 1
ATOM 1867 N N . GLN A 1 250 ? 23.060 9.812 -20.434 1.00 87.06 250 GLN A N 1
ATOM 1868 C CA . GLN A 1 250 ? 22.652 8.409 -20.528 1.00 87.06 250 GLN A CA 1
ATOM 1869 C C . GLN A 1 250 ? 21.473 8.234 -21.486 1.00 87.06 250 GLN A C 1
ATOM 1871 O O . GLN A 1 250 ? 21.468 7.305 -22.293 1.00 87.06 250 GLN A O 1
ATOM 1876 N N . LEU A 1 251 ? 20.507 9.153 -21.455 1.00 85.81 251 LEU A N 1
ATOM 1877 C CA . LEU A 1 251 ? 19.358 9.121 -22.350 1.00 85.81 251 LEU A CA 1
ATOM 1878 C C . LEU A 1 251 ? 19.756 9.418 -23.808 1.00 85.81 251 LEU A C 1
ATOM 1880 O O . LEU A 1 251 ? 19.252 8.749 -24.704 1.00 85.81 251 LEU A O 1
ATOM 1884 N N . ILE A 1 252 ? 20.713 10.321 -24.065 1.00 87.56 252 ILE A N 1
ATOM 1885 C CA . ILE A 1 252 ? 21.278 10.555 -25.409 1.00 87.56 252 ILE A CA 1
ATOM 1886 C C . ILE A 1 252 ? 21.987 9.299 -25.922 1.00 87.56 252 ILE A C 1
ATOM 1888 O O . ILE A 1 252 ? 21.728 8.870 -27.045 1.00 87.56 252 ILE A O 1
ATOM 1892 N N . MET A 1 253 ? 22.835 8.667 -25.107 1.00 88.25 253 MET A N 1
ATOM 1893 C CA . MET A 1 253 ? 23.513 7.414 -25.467 1.00 88.25 253 MET A CA 1
ATOM 1894 C C . MET A 1 253 ? 22.511 6.279 -25.720 1.00 88.25 253 MET A C 1
ATOM 1896 O O . MET A 1 253 ? 22.672 5.483 -26.649 1.00 88.25 253 MET A O 1
ATOM 1900 N N . ALA A 1 254 ? 21.444 6.234 -24.921 1.00 85.19 254 ALA A N 1
ATOM 1901 C CA . ALA A 1 254 ? 20.343 5.295 -25.059 1.00 85.19 254 ALA A CA 1
ATOM 1902 C C . ALA A 1 254 ? 19.343 5.670 -26.161 1.00 85.19 254 ALA A C 1
ATOM 1904 O O . ALA A 1 254 ? 18.446 4.874 -26.406 1.00 85.19 254 ALA A O 1
ATOM 1905 N N . GLN A 1 255 ? 19.459 6.824 -26.826 1.00 83.50 255 GLN A N 1
ATOM 1906 C CA . GLN A 1 255 ? 18.665 7.223 -28.002 1.00 83.50 255 GLN A CA 1
ATOM 1907 C C . GLN A 1 255 ? 19.472 7.144 -29.299 1.00 83.50 255 GLN A C 1
ATOM 1909 O O . GLN A 1 255 ? 18.924 6.836 -30.359 1.00 83.50 255 GLN A O 1
ATOM 1914 N N . HIS A 1 256 ? 20.783 7.360 -29.213 1.00 85.75 256 HIS A N 1
ATOM 1915 C CA . HIS A 1 256 ? 21.698 7.405 -30.343 1.00 85.75 256 HIS A CA 1
ATOM 1916 C C . HIS A 1 256 ? 22.946 6.547 -30.052 1.00 85.75 256 HIS A C 1
ATOM 1918 O O . HIS A 1 256 ? 23.945 7.056 -29.542 1.00 85.75 256 HIS A O 1
ATOM 1924 N N . PRO A 1 257 ? 22.951 5.246 -30.413 1.00 86.50 257 PRO A N 1
ATOM 1925 C CA . PRO A 1 257 ? 24.069 4.337 -30.170 1.00 86.50 257 PRO A CA 1
ATOM 1926 C C . PRO A 1 257 ? 25.330 4.741 -30.937 1.00 86.50 257 PRO A C 1
ATOM 1928 O O . PRO A 1 257 ? 26.429 4.409 -30.513 1.00 86.50 257 PRO A O 1
ATOM 1931 N N . LEU A 1 258 ? 25.186 5.493 -32.033 1.00 86.56 258 LEU A N 1
ATOM 1932 C CA . LEU A 1 258 ? 26.313 6.110 -32.730 1.00 86.56 258 LEU A CA 1
ATOM 1933 C C . LEU A 1 258 ? 27.055 7.103 -31.826 1.00 86.56 258 LEU A C 1
ATOM 1935 O O . LEU A 1 258 ? 28.276 7.062 -31.751 1.00 86.56 258 LEU A O 1
ATOM 1939 N N . VAL A 1 259 ? 26.328 7.931 -31.067 1.00 88.75 259 VAL A N 1
ATOM 1940 C CA . VAL A 1 259 ? 26.937 8.854 -30.095 1.00 88.75 259 VAL A CA 1
ATOM 1941 C C . VAL A 1 259 ? 27.622 8.074 -28.977 1.00 88.75 259 VAL A C 1
ATOM 1943 O O . VAL A 1 259 ? 28.709 8.455 -28.562 1.00 88.75 259 VAL A O 1
ATOM 1946 N N . LYS A 1 260 ? 27.041 6.947 -28.543 1.00 90.06 260 LYS A N 1
ATOM 1947 C CA . LYS A 1 260 ? 27.678 6.045 -27.573 1.00 90.06 260 LYS A CA 1
ATOM 1948 C C . LYS A 1 260 ? 29.002 5.474 -28.100 1.00 90.06 260 LYS A C 1
ATOM 1950 O O . LYS A 1 260 ? 29.997 5.556 -27.399 1.00 90.06 260 LYS A O 1
ATOM 1955 N N . ARG A 1 261 ? 29.045 4.969 -29.339 1.00 88.94 261 ARG A N 1
ATOM 1956 C CA . ARG A 1 261 ? 30.292 4.473 -29.957 1.00 88.94 261 ARG A CA 1
ATOM 1957 C C . ARG A 1 261 ? 31.352 5.567 -30.055 1.00 88.94 261 ARG A C 1
ATOM 1959 O O . ARG A 1 261 ? 32.488 5.353 -29.652 1.00 88.94 261 ARG A O 1
ATOM 1966 N N . LEU A 1 262 ? 30.963 6.755 -30.521 1.00 88.62 262 LEU A N 1
ATOM 1967 C CA . LEU A 1 262 ? 31.875 7.897 -30.612 1.00 88.62 262 LEU A CA 1
ATOM 1968 C C . LEU A 1 262 ? 32.383 8.348 -29.244 1.00 88.62 262 LEU A C 1
ATOM 1970 O O . LEU A 1 262 ? 33.529 8.780 -29.141 1.00 88.62 262 LEU A O 1
ATOM 1974 N N . TYR A 1 263 ? 31.549 8.256 -28.212 1.00 90.31 263 TYR A N 1
ATOM 1975 C CA . TYR A 1 263 ? 31.950 8.525 -26.839 1.00 90.31 263 TYR A CA 1
ATOM 1976 C C . TYR A 1 263 ? 32.961 7.479 -26.353 1.00 90.31 263 TYR A C 1
ATOM 1978 O O . TYR A 1 263 ? 34.040 7.861 -25.916 1.00 90.31 263 TYR A O 1
ATOM 1986 N N . ASP A 1 264 ? 32.673 6.186 -26.522 1.00 90.69 264 ASP A N 1
ATOM 1987 C CA . ASP A 1 264 ? 33.544 5.082 -26.090 1.00 90.69 264 ASP A CA 1
ATOM 1988 C C . ASP A 1 264 ? 34.916 5.095 -26.808 1.00 90.69 264 ASP A C 1
ATOM 1990 O O . ASP A 1 264 ? 35.936 4.714 -26.235 1.00 90.69 264 ASP A O 1
ATOM 1994 N N . GLU A 1 265 ? 34.970 5.555 -28.063 1.00 89.69 265 GLU A N 1
ATOM 1995 C CA . GLU A 1 265 ? 36.207 5.617 -28.856 1.00 89.69 265 GLU A CA 1
ATOM 1996 C C . GLU A 1 265 ? 37.067 6.862 -28.579 1.00 89.69 265 GLU A C 1
ATOM 1998 O O . GLU A 1 265 ? 38.301 6.811 -28.726 1.00 89.69 265 GLU A O 1
ATOM 2003 N N . ASN A 1 266 ? 36.436 7.984 -28.212 1.00 87.50 266 ASN A N 1
ATOM 2004 C CA . ASN A 1 266 ? 37.091 9.292 -28.098 1.00 87.50 266 ASN A CA 1
ATOM 2005 C C . ASN A 1 266 ? 37.221 9.808 -26.661 1.00 87.50 266 ASN A C 1
ATOM 2007 O O . ASN A 1 266 ? 38.076 10.654 -26.412 1.00 87.50 266 ASN A O 1
ATOM 2011 N N . VAL A 1 267 ? 36.455 9.294 -25.704 1.00 89.69 267 VAL A N 1
ATOM 2012 C CA . VAL A 1 267 ? 36.612 9.577 -24.270 1.00 89.69 267 VAL A CA 1
ATOM 2013 C C . VAL A 1 267 ? 37.286 8.350 -23.647 1.00 89.69 267 VAL A C 1
ATOM 2015 O O . VAL A 1 267 ? 36.742 7.258 -23.774 1.00 89.69 267 VAL A O 1
ATOM 2018 N N . PRO A 1 268 ? 38.485 8.459 -23.029 1.00 87.12 268 PRO A N 1
ATOM 2019 C CA . PRO A 1 268 ? 39.077 9.655 -22.404 1.00 87.12 268 PRO A CA 1
ATOM 2020 C C . PRO A 1 268 ? 40.071 10.481 -23.248 1.00 87.12 268 PRO A C 1
ATOM 2022 O O . PRO A 1 268 ? 40.707 11.377 -22.697 1.00 87.12 268 PRO A O 1
ATOM 2025 N N . LYS A 1 269 ? 40.273 10.189 -24.545 1.00 85.75 269 LYS A N 1
ATOM 2026 C CA . LYS A 1 269 ? 41.274 10.898 -25.384 1.00 85.75 269 LYS A CA 1
ATOM 2027 C C . LYS A 1 269 ? 41.012 12.410 -25.458 1.00 85.75 269 LYS A C 1
ATOM 2029 O O . LYS A 1 269 ? 41.957 13.190 -25.526 1.00 85.75 269 LYS A O 1
ATOM 2034 N N . VAL A 1 270 ? 39.740 12.802 -25.440 1.00 86.19 270 VAL A N 1
ATOM 2035 C CA . VAL A 1 270 ? 39.245 14.178 -25.308 1.00 86.19 270 VAL A CA 1
ATOM 2036 C C . VAL A 1 270 ? 38.451 14.264 -23.996 1.00 86.19 270 VAL A C 1
ATOM 2038 O O . VAL A 1 270 ? 37.715 13.320 -23.684 1.00 86.19 270 VAL A O 1
ATOM 2041 N N . PRO A 1 271 ? 38.571 15.348 -23.204 1.00 89.31 271 PRO A N 1
ATOM 2042 C CA . PRO A 1 271 ? 37.778 15.491 -21.990 1.00 89.31 271 PRO A CA 1
ATOM 2043 C C . PRO A 1 271 ? 36.283 15.571 -22.320 1.00 89.31 271 PRO A C 1
ATOM 2045 O O . PRO A 1 271 ? 35.881 16.133 -23.339 1.00 89.31 271 PRO A O 1
ATOM 2048 N N . GLU A 1 272 ? 35.445 15.041 -21.429 1.00 86.19 272 GLU A N 1
ATOM 2049 C CA . GLU A 1 272 ? 33.997 14.930 -21.646 1.00 86.19 272 GLU A CA 1
ATOM 2050 C C . GLU A 1 272 ? 33.331 16.285 -21.959 1.00 86.19 272 GLU A C 1
ATOM 2052 O O . GLU A 1 272 ? 32.497 16.382 -22.859 1.00 86.19 272 GLU A O 1
ATOM 2057 N N . SER A 1 273 ? 33.745 17.358 -21.280 1.00 83.94 273 SER A N 1
ATOM 2058 C CA . SER A 1 273 ? 33.240 18.716 -21.525 1.00 83.94 273 SER A CA 1
ATOM 2059 C C . SER A 1 273 ? 33.544 19.220 -22.942 1.00 83.94 273 SER A C 1
ATOM 2061 O O . SER A 1 273 ? 32.720 19.884 -23.579 1.00 83.94 273 SER A O 1
ATOM 2063 N N . GLU A 1 274 ? 34.720 18.885 -23.465 1.00 86.06 274 GLU A N 1
ATOM 2064 C CA . GLU A 1 274 ? 35.139 19.255 -24.811 1.00 86.06 274 GLU A CA 1
ATOM 2065 C C . GLU A 1 274 ? 34.455 18.384 -25.869 1.00 86.06 274 GLU A C 1
ATOM 2067 O O . GLU A 1 274 ? 33.996 18.905 -26.883 1.00 86.06 274 GLU A O 1
ATOM 2072 N N . PHE A 1 275 ? 34.295 17.085 -25.609 1.00 89.00 275 PHE A N 1
ATOM 2073 C CA . PHE A 1 275 ? 33.539 16.187 -26.482 1.00 89.00 275 PHE A CA 1
ATOM 2074 C C . PHE A 1 275 ? 32.094 16.669 -26.666 1.00 89.00 275 PHE A C 1
ATOM 2076 O O . PHE A 1 275 ? 31.637 16.838 -27.798 1.00 89.00 275 PHE A O 1
ATOM 2083 N N . TRP A 1 276 ? 31.387 16.959 -25.568 1.00 85.75 276 TRP A N 1
ATOM 2084 C CA . TRP A 1 276 ? 29.995 17.400 -25.637 1.00 85.75 276 TRP A CA 1
ATOM 2085 C C . TRP A 1 276 ? 29.855 18.783 -26.271 1.00 85.75 276 TRP A C 1
ATOM 2087 O O . TRP A 1 276 ? 28.995 18.969 -27.130 1.00 85.75 276 TRP A O 1
ATOM 2097 N N . SER A 1 277 ? 30.716 19.747 -25.931 1.00 83.25 277 SER A N 1
ATOM 2098 C CA . SER A 1 277 ? 30.665 21.078 -26.561 1.00 83.25 277 SER A CA 1
ATOM 2099 C C . SER A 1 277 ? 30.908 21.023 -28.074 1.00 83.25 277 SER A C 1
ATOM 2101 O O . SER A 1 277 ? 30.205 21.698 -28.830 1.00 83.25 277 SER A O 1
ATOM 2103 N N . ARG A 1 278 ? 31.834 20.173 -28.538 1.00 84.00 278 ARG A N 1
ATOM 2104 C CA . ARG A 1 278 ? 32.049 19.913 -29.969 1.00 84.00 278 ARG A CA 1
ATOM 2105 C C . ARG A 1 278 ? 30.847 19.211 -30.605 1.00 84.00 278 ARG A C 1
ATOM 2107 O O . ARG A 1 278 ? 30.398 19.633 -31.668 1.00 84.00 278 ARG A O 1
ATOM 2114 N N . PHE A 1 279 ? 30.261 18.219 -29.931 1.00 86.50 279 PHE A N 1
ATOM 2115 C CA . PHE A 1 279 ? 29.073 17.507 -30.407 1.00 86.50 279 PHE A CA 1
ATOM 2116 C C . PHE A 1 279 ? 27.876 18.445 -30.623 1.00 86.50 279 PHE A C 1
ATOM 2118 O O . PHE A 1 279 ? 27.296 18.433 -31.706 1.00 86.50 279 PHE A O 1
ATOM 2125 N N . PHE A 1 280 ? 27.531 19.313 -29.666 1.00 83.38 280 PHE A N 1
ATOM 2126 C CA . PHE A 1 280 ? 26.375 20.221 -29.794 1.00 83.38 280 PHE A CA 1
ATOM 2127 C C . PHE A 1 280 ? 26.546 21.306 -30.871 1.00 83.38 280 PHE A C 1
ATOM 2129 O O . PHE A 1 280 ? 25.557 21.828 -31.387 1.00 83.38 280 PHE A O 1
ATOM 2136 N N . LEU A 1 281 ? 27.786 21.635 -31.242 1.00 81.69 281 LEU A N 1
ATOM 2137 C CA . LEU A 1 281 ? 28.097 22.557 -32.341 1.00 81.69 281 LEU A CA 1
ATOM 2138 C C . LEU A 1 281 ? 28.244 21.853 -33.701 1.00 81.69 281 LEU A C 1
ATOM 2140 O O . LEU A 1 281 ? 28.308 22.525 -34.736 1.00 81.69 281 LEU A O 1
ATOM 2144 N N . SER A 1 282 ? 28.300 20.520 -33.700 1.00 83.44 282 SER A N 1
ATOM 2145 C CA . SER A 1 282 ? 28.536 19.708 -34.890 1.00 83.44 282 SER A CA 1
ATOM 2146 C C . SER A 1 282 ? 27.326 19.653 -35.823 1.00 83.44 282 SER A C 1
ATOM 2148 O O . SER A 1 282 ? 26.169 19.874 -35.444 1.00 83.44 282 SER A O 1
ATOM 2150 N N . LYS A 1 283 ? 27.598 19.273 -37.074 1.00 81.00 283 LYS A N 1
ATOM 2151 C CA . LYS A 1 283 ? 26.568 18.931 -38.057 1.00 81.00 283 LYS A CA 1
ATOM 2152 C C . LYS A 1 283 ? 25.730 17.732 -37.605 1.00 81.00 283 LYS A C 1
ATOM 2154 O O . LYS A 1 283 ? 24.510 17.744 -37.775 1.00 81.00 283 LYS A O 1
ATOM 2159 N N . LEU A 1 284 ? 26.373 16.739 -36.988 1.00 83.56 284 LEU A N 1
ATOM 2160 C CA . LEU A 1 284 ? 25.739 15.507 -36.530 1.00 83.56 284 LEU A CA 1
ATOM 2161 C C . LEU A 1 284 ? 24.590 15.796 -35.553 1.00 83.56 284 LEU A C 1
ATOM 2163 O O . LEU A 1 284 ? 23.479 15.315 -35.767 1.00 83.56 284 LEU A O 1
ATOM 2167 N N . PHE A 1 285 ? 24.794 16.663 -34.557 1.00 85.12 285 PHE A N 1
ATOM 2168 C CA . PHE A 1 285 ? 23.735 17.044 -33.612 1.00 85.12 285 PHE A CA 1
ATOM 2169 C C . PHE A 1 285 ? 22.490 17.610 -34.313 1.00 85.12 285 PHE A C 1
ATOM 2171 O O . PHE A 1 285 ? 21.371 17.191 -34.018 1.00 85.12 285 PHE A O 1
ATOM 2178 N N . ARG A 1 286 ? 22.664 18.503 -35.294 1.00 81.25 286 ARG A N 1
ATOM 2179 C CA . ARG A 1 286 ? 21.542 19.093 -36.048 1.00 81.25 286 ARG A CA 1
ATOM 2180 C C . ARG A 1 286 ? 20.802 18.062 -36.892 1.00 81.25 286 ARG A C 1
ATOM 2182 O O . ARG A 1 286 ? 19.574 18.074 -36.926 1.00 81.25 286 ARG A O 1
ATOM 2189 N N . THR A 1 287 ? 21.534 17.137 -37.515 1.00 80.12 287 THR A N 1
ATOM 2190 C CA . THR A 1 287 ? 20.926 16.039 -38.286 1.00 80.12 287 THR A CA 1
ATOM 2191 C C . THR A 1 287 ? 20.159 15.053 -37.402 1.00 80.12 287 THR A C 1
ATOM 2193 O O . THR A 1 287 ? 19.067 14.625 -37.774 1.00 80.12 287 THR A O 1
ATOM 2196 N N . LEU A 1 288 ? 20.678 14.745 -36.207 1.00 83.06 288 LEU A N 1
ATOM 2197 C CA . LEU A 1 288 ? 20.018 13.878 -35.227 1.00 83.06 288 LEU A CA 1
ATOM 2198 C C . LEU A 1 288 ? 18.800 14.553 -34.583 1.00 83.06 288 LEU A C 1
ATOM 2200 O O . LEU A 1 288 ? 17.820 13.880 -34.280 1.00 83.06 288 LEU A O 1
ATOM 2204 N N . LYS A 1 289 ? 18.837 15.881 -34.416 1.00 82.38 289 LYS A N 1
ATOM 2205 C CA . LYS A 1 289 ? 17.698 16.689 -33.959 1.00 82.38 289 LYS A CA 1
ATOM 2206 C C . LYS A 1 289 ? 16.600 16.826 -35.025 1.00 82.38 289 LYS A C 1
ATOM 2208 O O . LYS A 1 289 ? 15.447 17.067 -34.678 1.00 82.38 289 LYS A O 1
ATOM 2213 N N . GLY A 1 290 ? 16.948 16.649 -36.299 1.00 77.06 290 GLY A N 1
ATOM 2214 C CA . GLY A 1 290 ? 16.037 16.789 -37.434 1.00 77.06 290 GLY A CA 1
ATOM 2215 C C . GLY A 1 290 ? 15.877 18.231 -37.931 1.00 77.06 290 GLY A C 1
ATOM 2216 O O . GLY A 1 290 ? 14.884 18.554 -38.582 1.00 77.06 290 GLY A O 1
ATOM 2217 N N . ASP A 1 291 ? 16.841 19.108 -37.637 1.00 79.50 291 ASP A N 1
ATOM 2218 C CA . ASP A 1 291 ? 16.831 20.486 -38.131 1.00 79.50 291 ASP A CA 1
ATOM 2219 C C . ASP A 1 291 ? 17.196 20.517 -39.630 1.00 79.50 291 ASP A C 1
ATOM 2221 O O . ASP A 1 291 ? 18.129 19.849 -40.088 1.00 79.50 291 ASP A O 1
ATOM 2225 N N . ARG A 1 292 ? 16.479 21.328 -40.419 1.00 75.75 292 ARG A N 1
ATOM 2226 C CA . ARG A 1 292 ? 16.781 21.515 -41.846 1.00 75.75 292 ARG A CA 1
ATOM 2227 C C . ARG A 1 292 ? 17.998 22.421 -42.013 1.00 75.75 292 ARG A C 1
ATOM 2229 O O . ARG A 1 292 ? 17.863 23.638 -41.943 1.00 75.75 292 ARG A O 1
ATOM 2236 N N . ILE A 1 293 ? 19.149 21.822 -42.306 1.00 70.81 293 ILE A N 1
ATOM 2237 C CA . ILE A 1 293 ? 20.390 22.548 -42.601 1.00 70.81 293 ILE A CA 1
ATOM 2238 C C . ILE A 1 293 ? 20.259 23.206 -43.974 1.00 70.81 293 ILE A C 1
ATOM 2240 O O . ILE A 1 293 ? 20.255 22.533 -45.008 1.00 70.81 293 ILE A O 1
ATOM 2244 N N . THR A 1 294 ? 20.130 24.527 -43.977 1.00 64.81 294 THR A N 1
ATOM 2245 C CA . THR A 1 294 ? 20.023 25.328 -45.203 1.00 64.81 294 THR A CA 1
ATOM 2246 C C . THR A 1 294 ? 21.373 25.884 -45.633 1.00 64.81 294 THR A C 1
ATOM 2248 O O . THR A 1 294 ? 21.758 25.691 -46.782 1.00 64.81 294 THR A O 1
ATOM 2251 N N . ASP A 1 295 ? 22.109 26.492 -44.697 1.00 65.88 295 ASP A N 1
ATOM 2252 C CA . ASP A 1 295 ? 23.439 27.069 -44.906 1.00 65.88 295 ASP A CA 1
ATOM 2253 C C . ASP A 1 295 ? 24.320 26.864 -43.660 1.00 65.88 295 ASP A C 1
ATOM 2255 O O . ASP A 1 295 ? 24.122 27.498 -42.621 1.00 65.88 295 ASP A O 1
ATOM 2259 N N . GLU A 1 296 ? 25.369 26.047 -43.780 1.00 68.69 296 GLU A N 1
ATOM 2260 C CA . GLU A 1 296 ? 26.252 25.681 -42.656 1.00 68.69 296 GLU A CA 1
ATOM 2261 C C . GLU A 1 296 ? 26.957 26.897 -42.018 1.00 68.69 296 GLU A C 1
ATOM 2263 O O . GLU A 1 296 ? 27.180 26.931 -40.809 1.00 68.69 296 GLU A O 1
ATOM 2268 N N . ARG A 1 297 ? 27.249 27.935 -42.819 1.00 62.72 297 ARG A N 1
ATOM 2269 C CA . ARG A 1 297 ? 27.904 29.174 -42.364 1.00 62.72 297 ARG A CA 1
ATOM 2270 C C . ARG A 1 297 ? 26.950 30.124 -41.627 1.00 62.72 297 ARG A C 1
ATOM 2272 O O . ARG A 1 297 ? 27.387 30.800 -40.703 1.00 62.72 297 ARG A O 1
ATOM 2279 N N . LYS A 1 298 ? 25.670 30.187 -42.015 1.00 62.56 298 LYS A N 1
ATOM 2280 C CA . LYS A 1 298 ? 24.669 31.051 -41.353 1.00 62.56 298 LYS A CA 1
ATOM 2281 C C . LYS A 1 298 ? 24.196 30.462 -40.027 1.00 62.56 298 LYS A C 1
ATOM 2283 O O . LYS A 1 298 ? 23.833 31.198 -39.120 1.00 62.56 298 LYS A O 1
ATOM 2288 N N . GLU A 1 299 ? 24.231 29.139 -39.915 1.00 62.94 299 GLU A N 1
ATOM 2289 C CA . GLU A 1 299 ? 23.768 28.405 -38.740 1.00 62.94 299 GLU A CA 1
ATOM 2290 C C . GLU A 1 299 ? 24.860 28.193 -37.674 1.00 62.94 299 GLU A C 1
ATOM 2292 O O . GLU A 1 299 ? 24.581 27.610 -36.626 1.00 62.94 299 GLU A O 1
ATOM 2297 N N . GLY A 1 300 ? 26.088 28.677 -37.908 1.00 65.00 300 GLY A N 1
ATOM 2298 C CA . GLY A 1 300 ? 27.198 28.587 -36.952 1.00 65.00 300 GLY A CA 1
ATOM 2299 C C . GLY A 1 300 ? 27.755 27.171 -36.768 1.00 65.00 300 GLY A C 1
ATOM 2300 O O . GLY A 1 300 ? 28.320 26.875 -35.716 1.00 65.00 300 GLY A O 1
ATOM 2301 N N . ILE A 1 301 ? 27.585 26.291 -37.762 1.00 68.50 301 ILE A N 1
ATOM 2302 C CA . ILE A 1 301 ? 28.067 24.905 -37.705 1.00 68.50 301 ILE A CA 1
ATOM 2303 C C . ILE A 1 301 ? 29.590 24.909 -37.851 1.00 68.50 301 ILE A C 1
ATOM 2305 O O . ILE A 1 301 ? 30.124 25.353 -38.871 1.00 68.50 301 ILE A O 1
ATOM 2309 N N . LYS A 1 302 ? 30.297 24.392 -36.842 1.00 71.12 302 LYS A N 1
ATOM 2310 C CA . LYS A 1 302 ? 31.739 24.146 -36.940 1.00 71.12 302 LYS A CA 1
ATOM 2311 C C . LYS A 1 302 ? 31.951 22.743 -37.492 1.00 71.12 302 LYS A C 1
ATOM 2313 O O . LYS A 1 302 ? 31.444 21.778 -36.928 1.00 71.12 302 LYS A O 1
ATOM 2318 N N . ARG A 1 303 ? 32.690 22.648 -38.599 1.00 67.06 303 ARG A N 1
ATOM 2319 C CA . ARG A 1 303 ? 33.164 21.363 -39.114 1.00 67.06 303 ARG A CA 1
ATOM 2320 C C . ARG A 1 303 ? 34.182 20.781 -38.148 1.00 67.06 303 ARG A C 1
ATOM 2322 O O . ARG A 1 303 ? 35.138 21.468 -37.792 1.00 67.06 303 ARG A O 1
ATOM 2329 N N . ASP A 1 304 ? 33.952 19.548 -37.727 1.00 72.38 304 ASP A N 1
ATOM 2330 C CA . ASP A 1 304 ? 34.833 18.816 -36.824 1.00 72.38 304 ASP A CA 1
ATOM 2331 C C . ASP A 1 304 ? 35.136 17.454 -37.445 1.00 72.38 304 ASP A C 1
ATOM 2333 O O . ASP A 1 304 ? 34.226 16.702 -37.792 1.00 72.38 304 ASP A O 1
ATOM 2337 N N . ALA A 1 305 ? 36.423 17.132 -37.567 1.00 75.69 305 ALA A N 1
ATOM 2338 C CA . ALA A 1 305 ? 36.895 15.884 -38.152 1.00 75.69 305 ALA A CA 1
ATOM 2339 C C . ALA A 1 305 ? 36.398 14.642 -37.391 1.00 75.69 305 ALA A C 1
ATOM 2341 O O . ALA A 1 305 ? 36.267 13.582 -37.996 1.00 75.69 305 ALA A O 1
ATOM 2342 N N . LEU A 1 306 ? 36.096 14.775 -36.092 1.00 76.44 306 LEU A N 1
ATOM 2343 C CA . LEU A 1 306 ? 35.584 13.679 -35.260 1.00 76.44 306 LEU A CA 1
ATOM 2344 C C . LEU A 1 306 ? 34.139 13.292 -35.602 1.00 76.44 306 LEU A C 1
ATOM 2346 O O . LEU A 1 306 ? 33.785 12.119 -35.538 1.00 76.44 306 LEU A O 1
ATOM 2350 N N . PHE A 1 307 ? 33.300 14.269 -35.953 1.00 79.12 307 PHE A N 1
ATOM 2351 C CA . PHE A 1 307 ? 31.860 14.061 -36.142 1.00 79.12 307 PHE A CA 1
ATOM 2352 C C . PHE A 1 307 ? 31.437 14.102 -37.613 1.00 79.12 307 PHE A C 1
ATOM 2354 O O . PHE A 1 307 ? 30.436 13.486 -37.964 1.00 79.12 307 PHE A O 1
ATOM 2361 N N . ASP A 1 308 ? 32.194 14.779 -38.481 1.00 72.50 308 ASP A N 1
ATOM 2362 C CA . ASP A 1 308 ? 31.882 14.896 -39.912 1.00 72.50 308 ASP A CA 1
ATOM 2363 C C . ASP A 1 308 ? 32.181 13.609 -40.705 1.00 72.50 308 ASP A C 1
ATOM 2365 O O . ASP A 1 308 ? 31.687 13.454 -41.822 1.00 72.50 308 ASP A O 1
ATOM 2369 N N . ALA A 1 309 ? 32.976 12.689 -40.145 1.00 74.88 309 ALA A N 1
ATOM 2370 C CA . ALA A 1 309 ? 33.282 11.395 -40.758 1.00 74.88 309 ALA A CA 1
ATOM 2371 C C . ALA A 1 309 ? 32.117 10.392 -40.676 1.00 74.88 309 ALA A C 1
ATOM 2373 O O . ALA A 1 309 ? 32.070 9.447 -41.461 1.00 74.88 309 ALA A O 1
ATOM 2374 N N . HIS A 1 310 ? 31.183 10.601 -39.743 1.00 73.81 310 HIS A N 1
ATOM 2375 C CA . HIS A 1 310 ? 30.097 9.671 -39.455 1.00 73.81 310 HIS A CA 1
ATOM 2376 C C . HIS A 1 310 ? 28.753 10.233 -39.917 1.00 73.81 310 HIS A C 1
ATOM 2378 O O . HIS A 1 310 ? 28.407 11.379 -39.628 1.00 73.81 310 HIS A O 1
ATOM 2384 N N . ASP A 1 311 ? 27.975 9.409 -40.618 1.00 72.00 311 ASP A N 1
ATOM 2385 C CA . ASP A 1 311 ? 26.645 9.786 -41.090 1.00 72.00 311 ASP A CA 1
ATOM 2386 C C . ASP A 1 311 ? 25.557 9.332 -40.105 1.00 72.00 311 ASP A C 1
ATOM 2388 O O . ASP A 1 311 ? 25.600 8.240 -39.534 1.00 72.00 311 ASP A O 1
ATOM 2392 N N . ALA A 1 312 ? 24.526 10.161 -39.937 1.00 69.00 312 ALA A N 1
ATOM 2393 C CA . ALA A 1 312 ? 23.370 9.852 -39.099 1.00 69.00 312 ALA A CA 1
ATOM 2394 C C . ALA A 1 312 ? 22.598 8.616 -39.602 1.00 69.00 312 ALA A C 1
ATOM 2396 O O . ALA A 1 312 ? 21.875 7.984 -38.825 1.00 69.00 312 ALA A O 1
ATOM 2397 N N . SER A 1 313 ? 22.771 8.247 -40.878 1.00 68.50 313 SER A N 1
ATOM 2398 C CA . SER A 1 313 ? 22.144 7.075 -41.492 1.00 68.50 313 SER A CA 1
ATOM 2399 C C . SER A 1 313 ? 22.510 5.760 -40.796 1.00 68.50 313 SER A C 1
ATOM 2401 O O . SER A 1 313 ? 21.639 4.898 -40.649 1.00 68.50 313 SER A O 1
ATOM 2403 N N . GLU A 1 314 ? 23.722 5.623 -40.251 1.00 70.12 314 GLU A N 1
ATOM 2404 C CA . GLU A 1 314 ? 24.156 4.428 -39.512 1.00 70.12 314 GLU A CA 1
ATOM 2405 C C . GLU A 1 314 ? 23.242 4.114 -38.319 1.00 70.12 314 GLU A C 1
ATOM 2407 O O . GLU A 1 314 ? 22.978 2.949 -38.022 1.00 70.12 314 GLU A O 1
ATOM 2412 N N . ASN A 1 315 ? 22.691 5.150 -37.682 1.00 71.06 315 ASN A N 1
ATOM 2413 C CA . ASN A 1 315 ? 21.754 5.016 -36.569 1.00 71.06 315 ASN A CA 1
ATOM 2414 C C . ASN A 1 315 ? 20.339 4.601 -37.031 1.00 71.06 315 ASN A C 1
ATOM 2416 O O . ASN A 1 315 ? 19.589 3.981 -36.282 1.00 71.06 315 ASN A O 1
ATOM 2420 N N . THR A 1 316 ? 19.977 4.914 -38.279 1.00 69.81 316 THR A N 1
ATOM 2421 C CA . THR A 1 316 ? 18.636 4.671 -38.844 1.00 69.81 316 THR A CA 1
ATOM 2422 C C . THR A 1 316 ? 18.497 3.319 -39.548 1.00 69.81 316 THR A C 1
ATOM 2424 O O . THR A 1 316 ? 17.411 2.745 -39.557 1.00 69.81 316 THR A O 1
ATOM 2427 N N . THR A 1 317 ? 19.589 2.769 -40.093 1.00 70.69 317 THR A N 1
ATOM 2428 C CA . THR A 1 317 ? 19.557 1.564 -40.948 1.00 70.69 317 THR A CA 1
ATOM 2429 C C . THR A 1 317 ? 18.978 0.325 -40.263 1.00 70.69 317 THR A C 1
ATOM 2431 O O . THR A 1 317 ? 18.293 -0.467 -40.907 1.00 70.69 317 THR A O 1
ATOM 2434 N N . MET A 1 318 ? 19.234 0.139 -38.965 1.00 69.31 318 MET A N 1
ATOM 2435 C CA . MET A 1 318 ? 18.722 -1.010 -38.212 1.00 69.31 318 MET A CA 1
ATOM 2436 C C . MET A 1 318 ? 17.196 -0.945 -38.047 1.00 69.31 318 MET A C 1
ATOM 2438 O O . MET A 1 318 ? 16.524 -1.955 -38.240 1.00 69.31 318 MET A O 1
ATOM 2442 N N . PHE A 1 319 ? 16.657 0.236 -37.735 1.00 67.69 319 PHE A N 1
ATOM 2443 C CA . PHE A 1 319 ? 15.220 0.441 -37.532 1.00 67.69 319 PHE A CA 1
ATOM 2444 C C . PHE A 1 319 ? 14.461 0.430 -38.856 1.00 67.69 319 PHE A C 1
ATOM 2446 O O . PHE A 1 319 ? 13.493 -0.303 -38.986 1.00 67.69 319 PHE A O 1
ATOM 2453 N N . GLN A 1 320 ? 14.981 1.100 -39.890 1.00 68.38 320 GLN A N 1
ATOM 2454 C CA . GLN A 1 320 ? 14.370 1.094 -41.224 1.00 68.38 320 GLN A CA 1
ATOM 2455 C C . GLN A 1 320 ? 14.193 -0.314 -41.798 1.00 68.38 320 GLN A C 1
ATOM 2457 O O . GLN A 1 320 ? 13.188 -0.593 -42.442 1.00 68.38 320 GLN A O 1
ATOM 2462 N N . ARG A 1 321 ? 15.147 -1.222 -41.556 1.00 68.44 321 ARG A N 1
ATOM 2463 C CA . ARG A 1 321 ? 15.014 -2.631 -41.961 1.00 68.44 321 ARG A CA 1
ATOM 2464 C C . ARG A 1 321 ? 13.873 -3.336 -41.235 1.00 68.44 321 ARG A C 1
ATOM 2466 O O . ARG A 1 321 ? 13.240 -4.200 -41.825 1.00 68.44 321 ARG A O 1
ATOM 2473 N N . LYS A 1 32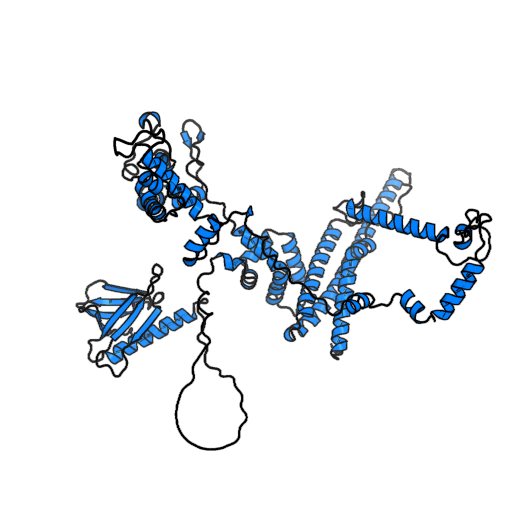2 ? 13.623 -2.979 -39.975 1.00 68.69 322 LYS A N 1
ATOM 2474 C CA . LYS A 1 322 ? 12.552 -3.555 -39.164 1.00 68.69 322 LYS A CA 1
ATOM 2475 C C . LYS A 1 322 ? 11.185 -3.017 -39.585 1.00 68.69 322 LYS A C 1
ATOM 2477 O O . LYS A 1 322 ? 10.285 -3.821 -39.782 1.00 68.69 322 LYS A O 1
ATOM 2482 N N . SER A 1 323 ? 11.047 -1.708 -39.801 1.00 67.31 323 SER A N 1
ATOM 2483 C CA . SER A 1 323 ? 9.788 -1.119 -40.279 1.00 67.31 323 SER A CA 1
ATOM 2484 C C . SER A 1 323 ? 9.455 -1.572 -41.708 1.00 67.31 323 SER A C 1
ATOM 2486 O O . SER A 1 323 ? 8.306 -1.878 -41.991 1.00 67.31 323 SER A O 1
ATOM 2488 N N . MET A 1 324 ? 10.448 -1.714 -42.595 1.00 68.44 324 MET A N 1
ATOM 2489 C CA . MET A 1 324 ? 10.238 -2.276 -43.943 1.00 68.44 324 MET A CA 1
ATOM 2490 C C . MET A 1 324 ? 9.925 -3.780 -43.940 1.00 68.44 324 MET A C 1
ATOM 2492 O O . MET A 1 324 ? 9.396 -4.292 -44.921 1.00 68.44 324 MET A O 1
ATOM 2496 N N . ALA A 1 325 ? 10.273 -4.499 -42.869 1.00 68.25 325 ALA A N 1
ATOM 2497 C CA . ALA A 1 325 ? 9.940 -5.912 -42.708 1.00 68.25 325 ALA A CA 1
ATOM 2498 C C . ALA A 1 325 ? 8.538 -6.132 -42.112 1.00 68.25 325 ALA A C 1
ATOM 2500 O O . ALA A 1 325 ? 8.053 -7.262 -42.126 1.00 68.25 325 ALA A O 1
ATOM 2501 N N . GLN A 1 326 ? 7.887 -5.086 -41.587 1.00 69.31 326 GLN A N 1
ATOM 2502 C CA . GLN A 1 326 ? 6.495 -5.168 -41.156 1.00 69.31 326 GLN A CA 1
ATOM 2503 C C . GLN A 1 326 ? 5.599 -5.183 -42.395 1.00 69.31 326 GLN A C 1
ATOM 2505 O O . GLN A 1 326 ? 5.513 -4.201 -43.132 1.00 69.31 326 GLN A O 1
ATOM 2510 N N . SER A 1 327 ? 4.947 -6.320 -42.635 1.00 67.50 327 SER A N 1
ATOM 2511 C CA . SER A 1 327 ? 3.975 -6.452 -43.715 1.00 67.50 327 SER A CA 1
ATOM 2512 C C . SER A 1 327 ? 2.744 -5.619 -43.377 1.00 67.50 327 SER A C 1
ATOM 2514 O O . SER A 1 327 ? 2.056 -5.892 -42.395 1.00 67.50 327 SER A O 1
ATOM 2516 N N . VAL A 1 328 ? 2.455 -4.606 -44.191 1.00 70.44 328 VAL A N 1
ATOM 2517 C CA . VAL A 1 328 ? 1.187 -3.877 -44.103 1.00 70.44 328 VAL A CA 1
ATOM 2518 C C . VAL A 1 328 ? 0.078 -4.805 -44.617 1.00 70.44 328 VAL A C 1
ATOM 2520 O O . VAL A 1 328 ? 0.257 -5.424 -45.670 1.00 70.44 328 VAL A O 1
ATOM 2523 N N . PRO A 1 329 ? -1.059 -4.944 -43.912 1.00 74.06 329 PRO A N 1
ATOM 2524 C CA . PRO A 1 329 ? -2.188 -5.712 -44.423 1.00 74.06 329 PRO A CA 1
ATOM 2525 C C . PRO A 1 329 ? -2.635 -5.191 -45.796 1.00 74.06 329 PRO A C 1
ATOM 2527 O O . PRO A 1 329 ? -2.776 -3.984 -45.994 1.00 74.06 329 PRO A O 1
ATOM 2530 N N . HIS A 1 330 ? -2.930 -6.098 -46.735 1.00 72.12 330 HIS A N 1
ATOM 2531 C CA . HIS A 1 330 ? -3.314 -5.750 -48.116 1.00 72.12 330 HIS A CA 1
ATOM 2532 C C . HIS A 1 330 ? -4.575 -4.866 -48.200 1.00 72.12 330 HIS A C 1
ATOM 2534 O O . HIS A 1 330 ? -4.805 -4.204 -49.206 1.00 72.12 330 HIS A O 1
ATOM 2540 N N . ILE A 1 331 ? -5.394 -4.830 -47.144 1.00 72.50 331 ILE A N 1
ATOM 2541 C CA . ILE A 1 331 ? -6.593 -3.984 -47.045 1.00 72.50 331 ILE A CA 1
ATOM 2542 C C . ILE A 1 331 ? -6.229 -2.492 -46.955 1.00 72.50 331 ILE A C 1
ATOM 2544 O O . ILE A 1 331 ? -6.966 -1.644 -47.456 1.00 72.50 331 ILE A O 1
ATOM 2548 N N . ILE A 1 332 ? -5.093 -2.168 -46.331 1.00 75.62 332 ILE A N 1
ATOM 2549 C CA . ILE A 1 332 ? -4.616 -0.793 -46.101 1.00 75.62 332 ILE A CA 1
ATOM 2550 C C . ILE A 1 332 ? -3.509 -0.425 -47.106 1.00 75.62 332 ILE A C 1
ATOM 2552 O O . ILE A 1 332 ? -3.064 0.721 -47.157 1.00 75.62 332 ILE A O 1
ATOM 2556 N N . ASP A 1 333 ? -3.081 -1.367 -47.949 1.00 78.50 333 ASP A N 1
ATOM 2557 C CA . ASP A 1 333 ? -2.033 -1.144 -48.938 1.00 78.50 333 ASP A CA 1
ATOM 2558 C C . ASP A 1 333 ? -2.490 -0.188 -50.058 1.00 78.50 333 ASP A C 1
ATOM 2560 O O . ASP A 1 333 ? -3.070 -0.560 -51.083 1.00 78.50 333 ASP A O 1
ATOM 2564 N N . VAL A 1 334 ? -2.214 1.100 -49.850 1.00 78.94 334 VAL A N 1
ATOM 2565 C CA . VAL A 1 334 ? -2.467 2.166 -50.825 1.00 78.94 334 VAL A CA 1
ATOM 2566 C C . VAL A 1 334 ? -1.569 2.014 -52.055 1.00 78.94 334 VAL A C 1
ATOM 2568 O O . VAL A 1 334 ? -2.000 2.368 -53.150 1.00 78.94 334 VAL A O 1
ATOM 2571 N N . HIS A 1 335 ? -0.359 1.462 -51.905 1.00 75.00 335 HIS A N 1
ATOM 2572 C CA . HIS A 1 335 ? 0.578 1.288 -53.016 1.00 75.00 335 HIS A CA 1
ATOM 2573 C C . HIS A 1 335 ? 0.063 0.224 -53.990 1.00 75.00 335 HIS A C 1
ATOM 2575 O O . HIS A 1 335 ? -0.017 0.476 -55.192 1.00 75.00 335 HIS A O 1
ATOM 2581 N N . GLY A 1 336 ? -0.391 -0.923 -53.475 1.00 75.62 336 GLY A N 1
ATOM 2582 C CA . GLY A 1 336 ? -1.051 -1.950 -54.285 1.00 75.62 336 GLY A CA 1
ATOM 2583 C C . GLY A 1 336 ? -2.322 -1.439 -54.982 1.00 75.62 336 GLY A C 1
ATOM 2584 O O . GLY A 1 336 ? -2.584 -1.766 -56.142 1.00 75.62 336 GLY A O 1
ATOM 2585 N N . ASN A 1 337 ? -3.097 -0.570 -54.322 1.00 76.19 337 ASN A N 1
ATOM 2586 C CA . ASN A 1 337 ? -4.265 0.075 -54.935 1.00 76.19 337 ASN A CA 1
ATOM 2587 C C . ASN A 1 337 ? -3.893 1.060 -56.056 1.00 76.19 337 ASN A C 1
ATOM 2589 O O . ASN A 1 337 ? -4.604 1.141 -57.062 1.00 76.19 337 ASN A O 1
ATOM 2593 N N . GLU A 1 338 ? -2.791 1.797 -55.905 1.00 75.50 338 GLU A N 1
ATOM 2594 C CA . GLU A 1 338 ? -2.296 2.743 -56.908 1.00 75.50 338 GLU A CA 1
ATOM 2595 C C . GLU A 1 338 ? -1.851 2.033 -58.197 1.00 75.50 338 GLU A C 1
ATOM 2597 O O . GLU A 1 338 ? -2.183 2.484 -59.300 1.00 75.50 338 GLU A O 1
ATOM 2602 N N . GLU A 1 339 ? -1.164 0.894 -58.068 1.00 73.62 339 GLU A N 1
ATOM 2603 C CA . GLU A 1 339 ? -0.763 0.058 -59.206 1.00 73.62 339 GLU A CA 1
ATOM 2604 C C . GLU A 1 339 ? -1.980 -0.522 -59.943 1.00 73.62 339 GLU A C 1
ATOM 2606 O O . GLU A 1 339 ? -2.044 -0.478 -61.175 1.00 73.62 339 GLU A O 1
ATOM 2611 N N . ASN A 1 340 ? -2.992 -0.987 -59.201 1.00 72.12 340 ASN A N 1
ATOM 2612 C CA . ASN A 1 340 ? -4.199 -1.594 -59.768 1.00 72.12 340 ASN A CA 1
ATOM 2613 C C . ASN A 1 340 ? -5.120 -0.593 -60.486 1.00 72.12 340 ASN A C 1
ATOM 2615 O O . ASN A 1 340 ? -5.749 -0.941 -61.486 1.00 72.12 340 ASN A O 1
ATOM 2619 N N . GLN A 1 341 ? -5.220 0.653 -60.008 1.00 65.69 341 GLN A N 1
ATOM 2620 C CA . GLN A 1 341 ? -6.103 1.672 -60.600 1.00 65.69 341 GLN A CA 1
ATOM 2621 C C . GLN A 1 341 ? -5.484 2.429 -61.789 1.00 65.69 341 GLN A C 1
ATOM 2623 O O . GLN A 1 341 ? -6.082 3.384 -62.294 1.00 65.69 341 GLN A O 1
ATOM 2628 N N . GLY A 1 342 ? -4.326 1.986 -62.288 1.00 61.31 342 GLY A N 1
ATOM 2629 C CA . GLY A 1 342 ? -3.696 2.567 -63.474 1.00 61.31 342 GLY A CA 1
ATOM 2630 C C . GLY A 1 342 ? -2.929 3.861 -63.198 1.00 61.31 342 GLY A C 1
ATOM 2631 O O . GLY A 1 342 ? -2.797 4.700 -64.091 1.00 61.31 342 GLY A O 1
ATOM 2632 N N . GLY A 1 343 ? -2.392 4.010 -61.986 1.00 65.69 343 GLY A N 1
ATOM 2633 C CA . GLY A 1 343 ? -1.451 5.066 -61.641 1.00 65.69 343 GLY A CA 1
ATOM 2634 C C . GLY A 1 343 ? -2.061 6.390 -61.174 1.00 65.69 343 GLY A C 1
ATOM 2635 O O . GLY A 1 343 ? -3.269 6.635 -61.186 1.00 65.69 343 GLY A O 1
ATOM 2636 N N . PHE A 1 344 ? -1.145 7.248 -60.729 1.00 62.25 344 PHE A N 1
ATOM 2637 C CA . PHE A 1 344 ? -1.350 8.464 -59.949 1.00 62.25 344 PHE A CA 1
ATOM 2638 C C . PHE A 1 344 ? -2.388 9.448 -60.539 1.00 62.25 344 PHE A C 1
AT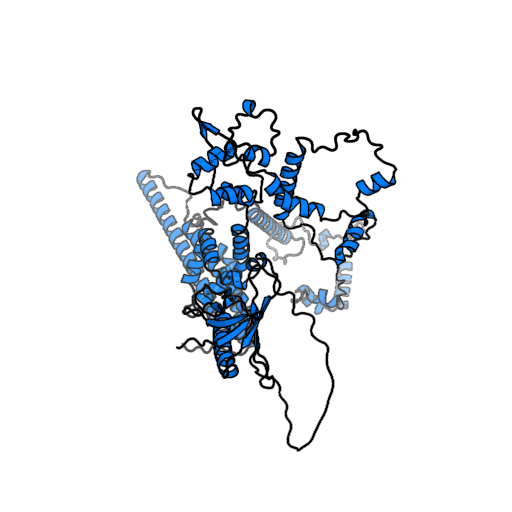OM 2640 O O . PHE A 1 344 ? -2.084 10.257 -61.414 1.00 62.25 344 PHE A O 1
ATOM 2647 N N . ARG A 1 345 ? -3.627 9.415 -60.023 1.00 64.81 345 ARG A N 1
ATOM 2648 C CA . ARG A 1 345 ? -4.695 10.402 -60.309 1.00 64.81 345 ARG A CA 1
ATOM 2649 C C . ARG A 1 345 ? -4.748 11.575 -59.322 1.00 64.81 345 ARG A C 1
ATOM 2651 O O . ARG A 1 345 ? -5.591 12.457 -59.476 1.00 64.81 345 ARG A O 1
ATOM 2658 N N . SER A 1 346 ? -3.894 11.589 -58.298 1.00 63.16 346 SER A N 1
ATOM 2659 C CA . SER A 1 346 ? -3.843 12.685 -57.322 1.00 63.16 346 SER A CA 1
ATOM 2660 C C . SER A 1 346 ? -2.865 13.793 -57.758 1.00 63.16 346 SER A C 1
ATOM 2662 O O . SER A 1 346 ? -2.113 13.632 -58.713 1.00 63.16 346 SER A O 1
ATOM 2664 N N . GLY A 1 347 ? -2.924 14.969 -57.128 1.00 57.31 347 GLY A N 1
ATOM 2665 C CA . GLY A 1 347 ? -2.261 16.196 -57.604 1.00 57.31 347 GLY A CA 1
ATOM 2666 C C . GLY A 1 347 ? -0.754 16.337 -57.331 1.00 57.31 347 GLY A C 1
ATOM 2667 O O . GLY A 1 347 ? -0.187 17.377 -57.659 1.00 57.31 347 GLY A O 1
ATOM 2668 N N . ASN A 1 348 ? -0.085 15.353 -56.726 1.00 66.81 348 ASN A N 1
ATOM 2669 C CA . ASN A 1 348 ? 1.374 15.393 -56.546 1.00 66.81 348 ASN A CA 1
ATOM 2670 C C . ASN A 1 348 ? 2.114 15.094 -57.866 1.00 66.81 348 ASN A C 1
ATOM 2672 O O . ASN A 1 348 ? 1.777 14.179 -58.612 1.00 66.81 348 ASN A O 1
ATOM 2676 N N . GLN A 1 349 ? 3.156 15.868 -58.171 1.00 64.19 349 GLN A N 1
ATOM 2677 C CA . GLN A 1 349 ? 3.988 15.602 -59.344 1.00 64.19 349 GLN A CA 1
ATOM 2678 C C . GLN A 1 349 ? 4.759 14.288 -59.175 1.00 64.19 349 GLN A C 1
ATOM 2680 O O . GLN A 1 349 ? 5.360 14.048 -58.128 1.00 64.19 349 GLN A O 1
ATOM 2685 N N . LYS A 1 350 ? 4.786 13.474 -60.238 1.00 62.25 350 LYS A N 1
ATOM 2686 C CA . LYS A 1 350 ? 5.646 12.290 -60.336 1.00 62.25 350 LYS A CA 1
ATOM 2687 C C . LYS A 1 350 ? 7.101 12.703 -60.099 1.00 62.25 350 LYS A C 1
ATOM 2689 O O . LYS A 1 350 ? 7.575 13.654 -60.720 1.00 62.25 350 LYS A O 1
ATOM 2694 N N . ASP A 1 351 ? 7.808 11.999 -59.219 1.00 64.31 351 ASP A N 1
ATOM 2695 C CA . ASP A 1 351 ? 9.208 12.306 -58.918 1.00 64.31 351 ASP A CA 1
ATOM 2696 C C . ASP A 1 351 ? 10.108 11.868 -60.085 1.00 64.31 351 ASP A C 1
ATOM 2698 O O . ASP A 1 351 ? 10.528 10.719 -60.187 1.00 64.31 351 ASP A O 1
ATOM 2702 N N . VAL A 1 352 ? 10.351 12.781 -61.029 1.00 67.25 352 VAL A N 1
ATOM 2703 C CA . VAL A 1 352 ? 11.122 12.512 -62.259 1.00 67.25 352 VAL A CA 1
ATOM 2704 C C . VAL A 1 352 ? 12.615 12.328 -61.972 1.00 67.25 352 VAL A C 1
ATOM 2706 O O . VAL A 1 352 ? 13.312 11.643 -62.715 1.00 67.25 352 VAL A O 1
ATOM 2709 N N . GLU A 1 353 ? 13.124 12.929 -60.896 1.00 74.94 353 GLU A N 1
ATOM 2710 C CA . GLU A 1 353 ? 14.561 12.960 -60.621 1.00 74.94 353 GLU A CA 1
ATOM 2711 C C . GLU A 1 353 ? 15.089 11.649 -60.021 1.00 74.94 353 GLU A C 1
ATOM 2713 O O . GLU A 1 353 ? 16.302 11.444 -60.057 1.00 74.94 353 GLU A O 1
ATOM 2718 N N . MET A 1 354 ? 14.216 10.768 -59.495 1.00 70.75 354 MET A N 1
ATOM 2719 C CA . MET A 1 354 ? 14.560 9.488 -58.838 1.00 70.75 354 MET A CA 1
ATOM 2720 C C . MET A 1 354 ? 15.751 9.606 -57.870 1.00 70.75 354 MET A C 1
ATOM 2722 O O . MET A 1 354 ? 16.554 8.686 -57.700 1.00 70.75 354 MET A O 1
ATOM 2726 N N . ARG A 1 355 ? 15.909 10.784 -57.263 1.00 70.38 355 ARG A N 1
ATOM 2727 C CA . ARG A 1 355 ? 17.034 11.140 -56.405 1.00 70.38 355 ARG A CA 1
ATOM 2728 C C . ARG A 1 355 ? 16.488 11.481 -55.028 1.00 70.38 355 ARG A C 1
ATOM 2730 O O . ARG A 1 355 ? 15.603 12.333 -54.931 1.00 70.38 355 ARG A O 1
ATOM 2737 N N . PRO A 1 356 ? 17.036 10.884 -53.954 1.00 66.75 356 PRO A N 1
ATOM 2738 C CA . PRO A 1 356 ? 16.656 11.248 -52.600 1.00 66.75 356 PRO A CA 1
ATOM 2739 C C . PRO A 1 356 ? 16.842 12.751 -52.403 1.00 66.75 356 PRO A C 1
ATOM 2741 O O . PRO A 1 356 ? 17.949 13.283 -52.523 1.00 66.75 356 PRO A O 1
ATOM 2744 N N . ARG A 1 357 ? 15.749 13.463 -52.122 1.00 69.44 357 ARG A N 1
ATOM 2745 C CA . ARG A 1 357 ? 15.825 14.901 -51.854 1.00 69.44 357 ARG A CA 1
ATOM 2746 C C . ARG A 1 357 ? 16.575 15.137 -50.545 1.00 69.44 357 ARG A C 1
ATOM 2748 O O . ARG A 1 357 ? 16.534 14.309 -49.638 1.00 69.44 357 ARG A O 1
ATOM 2755 N N . LYS A 1 358 ? 17.189 16.316 -50.401 1.00 69.69 358 LYS A N 1
ATOM 2756 C CA . LYS A 1 358 ? 17.978 16.706 -49.211 1.00 69.69 358 LYS A CA 1
ATOM 2757 C C . LYS A 1 358 ? 17.233 16.549 -47.870 1.00 69.69 358 LYS A C 1
ATOM 2759 O O . LYS A 1 358 ? 17.876 16.446 -46.836 1.00 69.69 358 LYS A O 1
ATOM 2764 N N . ASN A 1 359 ? 15.899 16.510 -47.887 1.00 68.00 359 ASN A N 1
ATOM 2765 C CA . ASN A 1 359 ? 15.058 16.389 -46.693 1.00 68.00 359 ASN A CA 1
ATOM 2766 C C . ASN A 1 359 ? 14.755 14.930 -46.286 1.00 68.00 359 ASN A C 1
ATOM 2768 O O . ASN A 1 359 ? 14.306 14.704 -45.169 1.00 68.00 359 ASN A O 1
ATOM 2772 N N . VAL A 1 360 ? 14.988 13.940 -47.156 1.00 71.94 360 VAL A N 1
ATOM 2773 C CA . VAL A 1 360 ? 14.652 12.524 -46.891 1.00 71.94 360 VAL A CA 1
ATOM 2774 C C . VAL A 1 360 ? 15.443 11.935 -45.710 1.00 71.94 360 VAL A C 1
ATOM 2776 O O . VAL A 1 360 ? 14.829 11.287 -44.864 1.00 71.94 360 VAL A O 1
ATOM 2779 N N . PRO A 1 361 ? 16.758 12.199 -45.552 1.00 75.94 361 PRO A N 1
ATOM 2780 C CA . PRO A 1 361 ? 17.506 11.710 -44.391 1.00 75.94 361 PRO A CA 1
ATOM 2781 C C . PRO A 1 361 ? 16.970 12.238 -43.052 1.00 75.94 361 PRO A C 1
ATOM 2783 O O . PRO A 1 361 ? 17.001 11.517 -42.063 1.00 75.94 361 PRO A O 1
ATOM 2786 N N . ILE A 1 362 ? 16.426 13.460 -43.028 1.00 78.56 362 ILE A N 1
ATOM 2787 C CA . ILE A 1 362 ? 15.831 14.072 -41.826 1.00 78.56 362 ILE A CA 1
ATOM 2788 C C . ILE A 1 362 ? 14.541 13.347 -41.428 1.00 78.56 362 ILE A C 1
ATOM 2790 O O . ILE A 1 362 ? 14.299 13.077 -40.257 1.00 78.56 362 ILE A O 1
ATOM 2794 N N . VAL A 1 363 ? 13.703 13.005 -42.406 1.00 81.25 363 VAL A N 1
ATOM 2795 C CA . VAL A 1 363 ? 12.476 12.243 -42.140 1.00 81.25 363 VAL A CA 1
ATOM 2796 C C . VAL A 1 363 ? 12.824 10.848 -41.614 1.00 81.25 363 VAL A C 1
ATOM 2798 O O . VAL A 1 363 ? 12.204 10.374 -40.667 1.00 81.25 363 VAL A O 1
ATOM 2801 N N . ASN A 1 364 ? 13.873 10.224 -42.154 1.00 81.06 364 ASN A N 1
ATOM 2802 C CA . ASN A 1 364 ? 14.355 8.927 -41.681 1.00 81.06 364 ASN A CA 1
ATOM 2803 C C . ASN A 1 364 ? 14.850 8.975 -40.228 1.00 81.06 364 ASN A C 1
ATOM 2805 O O . ASN A 1 364 ? 14.556 8.059 -39.458 1.00 81.06 364 ASN A O 1
ATOM 2809 N N . THR A 1 365 ? 15.566 10.035 -39.830 1.00 81.06 365 THR A N 1
ATOM 2810 C CA . THR A 1 365 ? 16.015 10.186 -38.438 1.00 81.06 365 THR A CA 1
ATOM 2811 C C . THR A 1 365 ? 14.833 10.389 -37.495 1.00 81.06 365 THR A C 1
ATOM 2813 O O . THR A 1 365 ? 14.760 9.697 -36.479 1.00 81.06 365 THR A O 1
ATOM 2816 N N . LEU A 1 366 ? 13.863 11.237 -37.854 1.00 83.50 366 LEU A N 1
ATOM 2817 C CA . LEU A 1 366 ? 12.649 11.450 -37.059 1.00 83.50 366 LEU A CA 1
ATOM 2818 C C . LEU A 1 366 ? 11.806 10.174 -36.913 1.00 83.50 366 LEU A C 1
ATOM 2820 O O . LEU A 1 366 ? 11.416 9.843 -35.795 1.00 83.50 366 LEU A O 1
ATOM 2824 N N . ASN A 1 367 ? 11.597 9.423 -37.998 1.00 84.12 367 ASN A N 1
ATOM 2825 C CA . ASN A 1 367 ? 10.831 8.172 -37.975 1.00 84.12 367 ASN A CA 1
ATOM 2826 C C . ASN A 1 367 ? 11.516 7.096 -37.121 1.00 84.12 367 ASN A C 1
ATOM 2828 O O . ASN A 1 367 ? 10.869 6.448 -36.298 1.00 84.12 367 ASN A O 1
ATOM 2832 N N . SER A 1 368 ? 12.839 6.942 -37.257 1.00 82.12 368 SER A N 1
ATOM 2833 C CA . SER A 1 368 ? 13.602 6.002 -36.424 1.00 82.12 368 SER A CA 1
ATOM 2834 C C . SER A 1 368 ? 13.531 6.362 -34.936 1.00 82.12 368 SER A C 1
ATOM 2836 O O . SER A 1 368 ? 13.461 5.488 -34.072 1.00 82.12 368 SER A O 1
ATOM 2838 N N . LEU A 1 369 ? 13.500 7.662 -34.625 1.00 80.38 369 LEU A N 1
ATOM 2839 C CA . LEU A 1 369 ? 13.403 8.153 -33.261 1.00 80.38 369 LEU A CA 1
ATOM 2840 C C . LEU A 1 369 ? 12.006 7.918 -32.678 1.00 80.38 369 LEU A C 1
ATOM 2842 O O . LEU A 1 369 ? 11.904 7.470 -31.536 1.00 80.38 369 LEU A O 1
ATOM 2846 N N . SER A 1 370 ? 10.943 8.174 -33.448 1.00 83.75 370 SER A N 1
ATOM 2847 C CA . SER A 1 370 ? 9.575 7.874 -33.017 1.00 83.75 370 SER A CA 1
ATOM 2848 C C . SER A 1 370 ? 9.360 6.379 -32.810 1.00 83.75 370 SER A C 1
ATOM 2850 O O . SER A 1 370 ? 8.776 5.990 -31.802 1.00 83.75 370 SER A O 1
ATOM 2852 N N . GLU A 1 371 ? 9.891 5.534 -33.699 1.00 79.62 371 GLU A N 1
ATOM 2853 C CA . GLU A 1 371 ? 9.812 4.077 -33.553 1.00 79.62 371 GLU A CA 1
ATOM 2854 C C . GLU A 1 371 ? 10.508 3.626 -32.268 1.00 79.62 371 GLU A C 1
ATOM 2856 O O . GLU A 1 371 ? 9.955 2.847 -31.499 1.00 79.62 371 GLU A O 1
ATOM 2861 N N . ARG A 1 372 ? 11.689 4.176 -31.970 1.00 77.94 372 ARG A N 1
ATOM 2862 C CA . ARG A 1 372 ? 12.411 3.870 -30.733 1.00 77.94 372 ARG A CA 1
ATOM 2863 C C . ARG A 1 372 ? 11.663 4.325 -29.479 1.00 77.94 372 ARG A C 1
ATOM 2865 O O . ARG A 1 372 ? 11.700 3.629 -28.467 1.00 77.94 372 ARG A O 1
ATOM 2872 N N . MET A 1 373 ? 11.007 5.486 -29.520 1.00 80.12 373 MET A N 1
ATOM 2873 C CA . MET A 1 373 ? 10.179 5.954 -28.403 1.00 80.12 373 MET A CA 1
ATOM 2874 C C . MET A 1 373 ? 8.997 5.020 -28.168 1.00 80.12 373 MET A C 1
ATOM 2876 O O . MET A 1 373 ? 8.740 4.661 -27.022 1.00 80.12 373 MET A O 1
ATOM 2880 N N . LEU A 1 374 ? 8.334 4.582 -29.240 1.00 79.06 374 LEU A N 1
ATOM 2881 C CA . LEU A 1 374 ? 7.212 3.647 -29.168 1.00 79.06 374 LEU A CA 1
ATOM 2882 C C . LEU A 1 374 ? 7.647 2.235 -28.761 1.00 79.06 374 LEU A C 1
ATOM 2884 O O . LEU A 1 374 ? 6.942 1.597 -27.994 1.00 79.06 374 LEU A O 1
ATOM 2888 N N . ALA A 1 375 ? 8.828 1.773 -29.179 1.00 76.56 375 ALA A N 1
ATOM 2889 C CA . ALA A 1 375 ? 9.356 0.455 -28.818 1.00 76.56 375 ALA A CA 1
ATOM 2890 C C . ALA A 1 375 ? 9.578 0.278 -27.304 1.00 76.56 375 ALA A C 1
ATOM 2892 O O . ALA A 1 375 ? 9.557 -0.845 -26.806 1.00 76.56 375 ALA A O 1
ATOM 2893 N N . ASN A 1 376 ? 9.794 1.376 -26.574 1.00 71.94 376 ASN A N 1
ATOM 2894 C CA . ASN A 1 376 ? 9.931 1.362 -25.116 1.00 71.94 376 ASN A CA 1
ATOM 2895 C C . ASN A 1 376 ? 8.581 1.441 -24.383 1.00 71.94 376 ASN A C 1
ATOM 2897 O O . ASN A 1 376 ? 8.537 1.257 -23.166 1.00 71.94 376 ASN A O 1
ATOM 2901 N N . VAL A 1 377 ? 7.490 1.744 -25.090 1.00 75.50 377 VAL A N 1
ATOM 2902 C CA . VAL A 1 377 ? 6.137 1.758 -24.532 1.00 75.50 377 VAL A CA 1
ATOM 2903 C C . VAL A 1 377 ? 5.571 0.348 -24.653 1.00 75.50 377 VAL A C 1
ATOM 2905 O O . VAL A 1 377 ? 5.642 -0.270 -25.711 1.00 75.50 377 VAL A O 1
ATOM 2908 N N . ALA A 1 378 ? 5.019 -0.181 -23.559 1.00 67.19 378 ALA A N 1
ATOM 2909 C CA . ALA A 1 378 ? 4.353 -1.475 -23.602 1.00 67.19 378 ALA A CA 1
ATOM 2910 C C . ALA A 1 378 ? 3.223 -1.426 -24.649 1.00 67.19 378 ALA A C 1
ATOM 2912 O O . ALA A 1 378 ? 2.409 -0.494 -24.593 1.00 67.19 378 ALA A O 1
ATOM 2913 N N . PRO A 1 379 ? 3.161 -2.383 -25.592 1.00 64.75 379 PRO A N 1
ATOM 2914 C CA . PRO A 1 379 ? 2.100 -2.402 -26.585 1.00 64.75 379 PRO A CA 1
ATOM 2915 C C . PRO A 1 379 ? 0.758 -2.462 -25.851 1.00 64.75 379 PRO A C 1
ATOM 2917 O O . PRO A 1 379 ? 0.555 -3.276 -24.948 1.00 64.75 379 PRO A O 1
ATOM 2920 N N . SER A 1 380 ? -0.120 -1.510 -26.170 1.00 58.50 380 SER A N 1
ATOM 2921 C CA . SER A 1 380 ? -1.458 -1.429 -25.565 1.00 58.50 380 SER A CA 1
ATOM 2922 C C . SER A 1 380 ? -2.332 -2.589 -26.038 1.00 58.50 380 SER A C 1
ATOM 2924 O O . SER A 1 380 ? -3.165 -3.093 -25.284 1.00 58.50 380 SER A O 1
ATOM 2926 N N . ASP A 1 381 ? -2.064 -3.044 -27.259 1.00 58.25 381 ASP A N 1
ATOM 2927 C CA . ASP A 1 381 ? -2.681 -4.203 -27.868 1.00 58.25 381 ASP A CA 1
ATOM 2928 C C . ASP A 1 381 ? -1.837 -5.432 -27.534 1.00 58.25 381 ASP A C 1
ATOM 2930 O O . ASP A 1 381 ? -0.628 -5.487 -27.766 1.00 58.25 381 ASP A O 1
ATOM 2934 N N . ARG A 1 382 ? -2.461 -6.412 -26.880 1.00 52.72 382 ARG A N 1
ATOM 2935 C CA . ARG A 1 382 ? -1.803 -7.682 -26.574 1.00 52.72 382 ARG A CA 1
ATOM 2936 C C . ARG A 1 382 ? -1.655 -8.420 -27.897 1.00 52.72 382 ARG A C 1
ATOM 2938 O O . ARG A 1 382 ? -2.628 -9.018 -28.340 1.00 52.72 382 ARG A O 1
ATOM 2945 N N . ASP A 1 383 ? -0.462 -8.397 -28.480 1.00 45.88 383 ASP A N 1
ATOM 2946 C CA . ASP A 1 383 ? -0.100 -9.299 -29.573 1.00 45.88 383 ASP A CA 1
ATOM 2947 C C . ASP A 1 383 ? -0.194 -10.741 -29.057 1.00 45.88 383 ASP A C 1
ATOM 2949 O O . ASP A 1 383 ? 0.729 -11.303 -28.459 1.00 45.88 383 ASP A O 1
ATOM 2953 N N . THR A 1 384 ? -1.365 -11.345 -29.226 1.00 48.75 384 THR A N 1
ATOM 2954 C CA . THR A 1 384 ? -1.484 -12.795 -29.305 1.00 48.75 384 THR A CA 1
ATOM 2955 C C . THR A 1 384 ? -0.665 -13.216 -30.529 1.00 48.75 384 THR A C 1
ATOM 2957 O O . THR A 1 384 ? -0.716 -12.544 -31.547 1.00 48.75 384 THR A O 1
ATOM 2960 N N . GLY A 1 385 ? 0.193 -14.234 -30.410 1.00 42.56 385 GLY A N 1
ATOM 2961 C CA . GLY A 1 385 ? 1.164 -14.612 -31.453 1.00 42.56 385 GLY A CA 1
ATOM 2962 C C . GLY A 1 385 ? 0.532 -15.021 -32.792 1.00 42.56 385 GLY A C 1
ATOM 2963 O O . GLY A 1 385 ? -0.677 -14.970 -32.938 1.00 42.56 385 GLY A O 1
ATOM 2964 N N . ALA A 1 386 ? 1.360 -15.483 -33.736 1.00 46.97 386 ALA A N 1
ATOM 2965 C CA . ALA A 1 386 ? 1.106 -15.722 -35.171 1.00 46.97 386 ALA A CA 1
ATOM 2966 C C . ALA A 1 386 ? -0.254 -16.305 -35.651 1.00 46.97 386 ALA A C 1
ATOM 2968 O O . ALA A 1 386 ? -0.545 -16.193 -36.834 1.00 46.97 386 ALA A O 1
ATOM 2969 N N . GLU A 1 387 ? -1.111 -16.868 -34.793 1.00 48.44 387 GLU A N 1
ATOM 2970 C CA . GLU A 1 387 ? -2.529 -17.126 -35.129 1.00 48.44 387 GLU A CA 1
ATOM 2971 C C . GLU A 1 387 ? -3.389 -15.842 -35.136 1.00 48.44 387 GLU A C 1
ATOM 2973 O O . GLU A 1 387 ? -4.540 -15.855 -35.557 1.00 48.44 387 GLU A O 1
ATOM 2978 N N . ALA A 1 388 ? -2.826 -14.709 -34.711 1.00 52.16 388 ALA A N 1
ATOM 2979 C CA . ALA A 1 388 ? -3.515 -13.433 -34.616 1.00 52.16 388 ALA A CA 1
ATOM 2980 C C . ALA A 1 388 ? -3.484 -12.583 -35.889 1.00 52.16 388 ALA A C 1
ATOM 2982 O O . ALA A 1 388 ? -4.088 -11.521 -35.878 1.00 52.16 388 ALA A O 1
ATOM 2983 N N . GLU A 1 389 ? -2.803 -12.981 -36.969 1.00 53.56 389 GLU A N 1
ATOM 2984 C CA . GLU A 1 389 ? -2.848 -12.208 -38.225 1.00 53.56 389 GLU A CA 1
ATOM 2985 C C . GLU A 1 389 ? -4.222 -12.314 -38.915 1.00 53.56 389 GLU A C 1
ATOM 2987 O O . GLU A 1 389 ? -4.732 -11.333 -39.461 1.00 53.56 389 GLU A O 1
ATOM 2992 N N . GLU A 1 390 ? -4.872 -13.481 -38.836 1.00 55.56 390 GLU A N 1
ATOM 2993 C CA . GLU A 1 390 ? -6.255 -13.644 -39.299 1.00 55.56 390 GLU A CA 1
ATOM 2994 C C . GLU A 1 390 ? -7.233 -12.941 -38.341 1.00 55.56 390 GLU A C 1
ATOM 2996 O O . GLU A 1 390 ? -8.094 -12.181 -38.790 1.00 55.56 390 GLU A O 1
ATOM 3001 N N . ASP A 1 391 ? -7.060 -13.105 -37.024 1.00 62.47 391 ASP A N 1
ATOM 3002 C CA . ASP A 1 391 ? -7.913 -12.469 -36.008 1.00 62.47 391 ASP A CA 1
ATOM 3003 C C . ASP A 1 391 ? -7.755 -10.939 -35.943 1.00 62.47 391 ASP A C 1
ATOM 3005 O O . ASP A 1 391 ? -8.734 -10.246 -35.662 1.00 62.47 391 ASP A O 1
ATOM 3009 N N . SER A 1 392 ? -6.572 -10.381 -36.225 1.00 64.31 392 SER A N 1
ATOM 3010 C CA . SER A 1 392 ? -6.347 -8.928 -36.281 1.00 64.31 392 SER A CA 1
ATOM 3011 C C . SER A 1 392 ? -7.064 -8.317 -37.478 1.00 64.31 392 SER A C 1
ATOM 3013 O O . SER A 1 392 ? -7.795 -7.338 -37.325 1.00 64.31 392 SER A O 1
ATOM 3015 N N . THR A 1 393 ? -6.970 -8.969 -38.639 1.00 69.12 393 THR A N 1
ATOM 3016 C CA . THR A 1 393 ? -7.710 -8.593 -39.846 1.00 69.12 393 THR A CA 1
ATOM 3017 C C . THR A 1 393 ? -9.222 -8.630 -39.586 1.00 69.12 393 THR A C 1
ATOM 3019 O O . THR A 1 393 ? -9.944 -7.685 -39.913 1.00 69.12 393 THR A O 1
ATOM 3022 N N . TRP A 1 394 ? -9.726 -9.676 -38.922 1.00 69.62 394 TRP A N 1
ATOM 3023 C CA . TRP A 1 394 ? -11.135 -9.760 -38.520 1.00 69.62 394 TRP A CA 1
ATOM 3024 C C . TRP A 1 394 ? -11.531 -8.716 -37.468 1.00 69.62 394 TRP A C 1
ATOM 3026 O O . TRP A 1 394 ? -12.639 -8.176 -37.531 1.00 69.62 394 TRP A O 1
ATOM 3036 N N . ALA A 1 395 ? -10.651 -8.395 -36.518 1.00 69.00 395 ALA A N 1
ATOM 3037 C CA . ALA A 1 395 ? -10.888 -7.375 -35.501 1.00 69.00 395 ALA A CA 1
ATOM 3038 C C . ALA A 1 395 ? -10.996 -5.964 -36.103 1.00 69.00 395 ALA A C 1
ATOM 3040 O O . ALA A 1 395 ? -11.820 -5.175 -35.626 1.00 69.00 395 ALA A O 1
ATOM 3041 N N . GLU A 1 396 ? -10.217 -5.673 -37.150 1.00 69.81 396 GLU A N 1
ATOM 3042 C CA . GLU A 1 396 ? -10.273 -4.428 -37.927 1.00 69.81 396 GLU A CA 1
ATOM 3043 C C . GLU A 1 396 ? -11.554 -4.322 -38.770 1.00 69.81 396 GLU A C 1
ATOM 3045 O O . GLU A 1 396 ? -12.167 -3.255 -38.831 1.00 69.81 396 GLU A O 1
ATOM 3050 N N . ILE A 1 397 ? -12.010 -5.431 -39.366 1.00 76.75 397 ILE A N 1
ATOM 3051 C CA . ILE A 1 397 ? -13.264 -5.487 -40.143 1.00 76.75 397 ILE A CA 1
ATOM 3052 C C . ILE A 1 397 ? -14.501 -5.406 -39.229 1.00 76.75 397 ILE A C 1
ATOM 3054 O O . ILE A 1 397 ? -15.562 -4.923 -39.635 1.00 76.75 397 ILE A O 1
ATOM 3058 N N . ALA A 1 398 ? -14.394 -5.868 -37.981 1.00 74.88 398 ALA A N 1
ATOM 3059 C CA . ALA A 1 398 ? -15.510 -5.930 -37.046 1.00 74.88 398 ALA A CA 1
ATOM 3060 C C . ALA A 1 398 ? -15.950 -4.536 -36.559 1.00 74.88 398 ALA A C 1
ATOM 3062 O O . ALA A 1 398 ? -15.487 -4.037 -35.526 1.00 74.88 398 ALA A O 1
ATOM 3063 N N . LEU A 1 399 ? -16.923 -3.947 -37.258 1.00 79.06 399 LEU A N 1
ATOM 3064 C CA . LEU A 1 399 ? -17.581 -2.688 -36.902 1.00 79.06 399 LEU A CA 1
ATOM 3065 C C . LEU A 1 399 ? -18.250 -2.770 -35.524 1.00 79.06 399 LEU A C 1
ATOM 3067 O O . LEU A 1 399 ? -19.005 -3.702 -35.251 1.00 79.06 399 LEU A O 1
ATOM 3071 N N . ARG A 1 400 ? -18.010 -1.769 -34.666 1.00 74.19 400 ARG A N 1
ATOM 3072 C CA . ARG A 1 400 ? -18.564 -1.720 -33.297 1.00 74.19 400 ARG A CA 1
ATOM 3073 C C . ARG A 1 400 ? -20.091 -1.833 -33.262 1.00 74.19 400 ARG A C 1
ATOM 3075 O O . ARG A 1 400 ? -20.599 -2.492 -32.367 1.00 74.19 400 ARG A O 1
ATOM 3082 N N . ASP A 1 401 ? -20.778 -1.277 -34.254 1.00 77.94 401 ASP A N 1
ATOM 3083 C CA . ASP A 1 401 ? -22.246 -1.224 -34.308 1.00 77.94 401 ASP A CA 1
ATOM 3084 C C . ASP A 1 401 ? -22.891 -2.552 -34.741 1.00 77.94 401 ASP A C 1
ATOM 3086 O O . ASP A 1 401 ? -24.067 -2.788 -34.481 1.00 77.94 401 ASP A O 1
ATOM 3090 N N . LEU A 1 402 ? -22.126 -3.427 -35.406 1.00 81.62 402 LEU A N 1
ATOM 3091 C CA . LEU A 1 402 ? -22.566 -4.762 -35.833 1.00 81.62 402 LEU A CA 1
ATOM 3092 C C . LEU A 1 402 ? -22.137 -5.865 -34.860 1.00 81.62 402 LEU A C 1
ATOM 3094 O O . LEU A 1 402 ? -22.559 -7.014 -35.004 1.00 81.62 402 LEU A O 1
ATOM 3098 N N . ARG A 1 403 ? -21.293 -5.544 -33.871 1.00 73.38 403 ARG A N 1
ATOM 3099 C CA . ARG A 1 403 ? -21.000 -6.470 -32.777 1.00 73.38 403 ARG A CA 1
ATOM 3100 C C . ARG A 1 403 ? -22.279 -6.608 -31.953 1.00 73.38 403 ARG A C 1
ATOM 3102 O O . ARG A 1 403 ? -22.861 -5.612 -31.540 1.00 73.38 403 ARG A O 1
ATOM 3109 N N . GLY A 1 404 ? -22.715 -7.845 -31.714 1.00 78.31 404 GLY A N 1
ATOM 3110 C CA . GLY A 1 404 ? -23.742 -8.090 -30.702 1.00 78.31 404 GLY A CA 1
ATOM 3111 C C . GLY A 1 404 ? -23.274 -7.578 -29.339 1.00 78.31 404 GLY A C 1
ATOM 3112 O O . GLY A 1 404 ? -22.070 -7.385 -29.133 1.00 78.31 404 GLY A O 1
ATOM 3113 N N . ASP A 1 405 ? -24.210 -7.388 -28.408 1.00 79.69 405 ASP A N 1
ATOM 3114 C CA . ASP A 1 405 ? -23.867 -7.024 -27.034 1.00 79.69 405 ASP A CA 1
ATOM 3115 C C . ASP A 1 405 ? -22.759 -7.950 -26.523 1.00 79.69 405 ASP A C 1
ATOM 3117 O O . ASP A 1 405 ? -22.828 -9.178 -26.674 1.00 79.69 405 ASP A O 1
ATOM 3121 N N . ALA A 1 406 ? -21.696 -7.353 -25.973 1.00 74.75 406 ALA A N 1
ATOM 3122 C CA . ALA A 1 406 ? -20.590 -8.116 -25.417 1.00 74.75 406 ALA A CA 1
ATOM 3123 C C . ALA A 1 406 ? -21.175 -9.149 -24.453 1.00 74.75 406 ALA A C 1
ATOM 3125 O O . ALA A 1 406 ? -21.943 -8.776 -23.568 1.00 74.75 406 ALA A O 1
ATOM 3126 N N . LYS A 1 407 ? -20.851 -10.437 -24.648 1.00 73.25 407 LYS A N 1
ATOM 3127 C CA . LYS A 1 407 ? -21.363 -11.520 -23.800 1.00 73.25 407 LYS A CA 1
ATOM 3128 C C . LYS A 1 407 ? -21.004 -11.200 -22.354 1.00 73.25 407 LYS A C 1
ATOM 3130 O O . LYS A 1 407 ? -19.870 -11.402 -21.924 1.00 73.25 407 LYS A O 1
ATOM 3135 N N . GLU A 1 408 ? -21.962 -10.663 -21.611 1.00 73.19 408 GLU A N 1
ATOM 3136 C CA . GLU A 1 408 ? -21.783 -10.431 -20.196 1.00 73.19 408 GLU A CA 1
ATOM 3137 C C . GLU A 1 408 ? -21.689 -11.816 -19.562 1.00 73.19 408 GLU A C 1
ATOM 3139 O O . GLU A 1 408 ? -22.640 -12.598 -19.614 1.00 73.19 408 GLU A O 1
ATOM 3144 N N . ASN A 1 409 ? -20.542 -12.139 -18.965 1.00 73.69 409 ASN A N 1
ATOM 3145 C CA . ASN A 1 409 ? -20.370 -13.356 -18.173 1.00 73.69 409 ASN A CA 1
ATOM 3146 C C . ASN A 1 409 ? -21.139 -13.219 -16.846 1.00 73.69 409 ASN A C 1
ATOM 3148 O O . ASN A 1 409 ? -20.568 -13.263 -15.757 1.00 73.69 409 ASN A O 1
ATOM 3152 N N . LYS A 1 410 ? -22.452 -12.990 -16.928 1.00 79.12 410 LYS A N 1
ATOM 3153 C CA . LYS A 1 410 ? -23.364 -12.982 -15.793 1.00 79.12 410 LYS A CA 1
ATOM 3154 C C . LYS A 1 410 ? -23.616 -14.432 -15.423 1.00 79.12 410 LYS A C 1
ATOM 3156 O O . LYS A 1 410 ? -24.338 -15.152 -16.107 1.00 79.12 410 LYS A O 1
ATOM 3161 N N . ILE A 1 411 ? -23.004 -14.865 -14.327 1.00 84.00 411 ILE A N 1
ATOM 3162 C CA . ILE A 1 411 ? -23.343 -16.144 -13.713 1.00 84.00 411 ILE A CA 1
ATOM 3163 C C . ILE A 1 411 ? -24.777 -16.008 -13.192 1.00 84.00 411 ILE A C 1
ATOM 3165 O O . ILE A 1 411 ? -25.014 -15.342 -12.184 1.00 84.00 411 ILE A O 1
ATOM 3169 N N . ILE A 1 412 ? -25.744 -16.589 -13.907 1.00 81.81 412 ILE A N 1
ATOM 3170 C CA . ILE A 1 412 ? -27.143 -16.602 -13.473 1.00 81.81 412 ILE A CA 1
ATOM 3171 C C . ILE A 1 412 ? -27.221 -17.472 -12.215 1.00 81.81 412 ILE A C 1
ATOM 3173 O O . ILE A 1 412 ? -27.139 -18.700 -12.273 1.00 81.81 412 ILE A O 1
ATOM 3177 N N . LEU A 1 413 ? -27.346 -16.824 -11.056 1.00 82.06 413 LEU A N 1
ATOM 3178 C CA . LEU A 1 413 ? -27.478 -17.505 -9.777 1.00 82.06 413 LEU A CA 1
ATOM 3179 C C . LEU A 1 413 ? -28.919 -18.005 -9.606 1.00 82.06 413 LEU A C 1
ATOM 3181 O O . LEU A 1 413 ? -29.792 -17.290 -9.116 1.00 82.06 413 LEU A O 1
ATOM 3185 N N . ASN A 1 414 ? -29.164 -19.261 -9.968 1.00 83.62 414 ASN A N 1
ATOM 3186 C CA . ASN A 1 414 ? -30.443 -19.918 -9.702 1.00 83.62 414 ASN A CA 1
ATOM 3187 C C . ASN A 1 414 ? -30.534 -20.330 -8.222 1.00 83.62 414 ASN A C 1
ATOM 3189 O O . ASN A 1 414 ? -30.125 -21.427 -7.834 1.00 83.62 414 ASN A O 1
ATOM 3193 N N . ILE A 1 415 ? -31.066 -19.437 -7.380 1.00 84.00 415 ILE A N 1
ATOM 3194 C CA . ILE A 1 415 ? -31.277 -19.683 -5.946 1.00 84.00 415 ILE A CA 1
ATOM 3195 C C . ILE A 1 415 ? -32.398 -20.717 -5.767 1.00 84.00 415 ILE A C 1
ATOM 3197 O O . ILE A 1 415 ? -33.570 -20.403 -5.956 1.00 84.00 415 ILE A O 1
ATOM 3201 N N . LYS A 1 416 ? -32.045 -21.943 -5.362 1.00 81.25 416 LYS A N 1
ATOM 3202 C CA . LYS A 1 416 ? -33.008 -23.041 -5.142 1.00 81.25 416 LYS A CA 1
ATOM 3203 C C . LYS A 1 416 ? -33.872 -22.874 -3.881 1.00 81.25 416 LYS A C 1
ATOM 3205 O O . LYS A 1 416 ? -34.994 -23.356 -3.853 1.00 81.25 416 LYS A O 1
ATOM 3210 N N . GLU A 1 417 ? -33.379 -22.183 -2.851 1.00 81.25 417 GLU A N 1
ATOM 3211 C CA . GLU A 1 417 ? -34.052 -22.055 -1.543 1.00 81.25 417 GLU A CA 1
ATOM 3212 C C . GLU A 1 417 ? -34.295 -20.584 -1.152 1.00 81.25 417 GLU A C 1
ATOM 3214 O O . GLU A 1 417 ? -33.771 -20.096 -0.149 1.00 81.25 417 GLU A O 1
ATOM 3219 N N . GLN A 1 418 ? -35.102 -19.851 -1.928 1.00 77.00 418 GLN A N 1
ATOM 3220 C CA . GLN A 1 418 ? -35.405 -18.438 -1.636 1.00 77.00 418 GLN A CA 1
ATOM 3221 C C . GLN A 1 418 ? -36.057 -18.247 -0.253 1.00 77.00 418 GLN A C 1
ATOM 3223 O O . GLN A 1 418 ? -35.688 -17.339 0.488 1.00 77.00 418 GLN A O 1
ATOM 3228 N N . ASN A 1 419 ? -36.945 -19.156 0.160 1.00 77.62 419 ASN A N 1
ATOM 3229 C CA . ASN A 1 419 ? -37.637 -19.068 1.453 1.00 77.62 419 ASN A CA 1
ATOM 3230 C C . ASN A 1 419 ? -36.678 -19.153 2.654 1.00 77.62 419 ASN A C 1
ATOM 3232 O O . ASN A 1 419 ? -36.887 -18.501 3.675 1.00 77.62 419 ASN A O 1
ATOM 3236 N N . ARG A 1 420 ? -35.581 -19.910 2.531 1.00 73.56 420 ARG A N 1
ATOM 3237 C CA . ARG A 1 420 ? -34.579 -20.046 3.598 1.00 73.56 420 ARG A CA 1
ATOM 3238 C C . ARG A 1 420 ? -33.682 -18.813 3.711 1.00 73.56 420 ARG A C 1
ATOM 3240 O O . ARG A 1 420 ? -33.219 -18.499 4.806 1.00 73.56 420 ARG A O 1
ATOM 3247 N N . PHE A 1 421 ? -33.472 -18.098 2.605 1.00 72.38 421 PHE A N 1
ATOM 3248 C CA . PHE A 1 421 ? -32.763 -16.818 2.593 1.00 72.38 421 PHE A CA 1
ATOM 3249 C C . PHE A 1 421 ? -33.526 -15.739 3.376 1.00 72.38 421 PHE A C 1
ATOM 3251 O O . PHE A 1 421 ? -32.912 -15.004 4.148 1.00 72.38 421 PHE A O 1
ATOM 3258 N N . PHE A 1 422 ? -34.857 -15.693 3.252 1.00 72.75 422 PHE A N 1
ATOM 3259 C CA . PHE A 1 422 ? -35.688 -14.766 4.030 1.00 72.75 422 PHE A CA 1
ATOM 3260 C C . PHE A 1 422 ? -35.817 -15.169 5.507 1.00 72.75 422 PHE A C 1
ATOM 3262 O O . PHE A 1 422 ? -35.858 -14.294 6.362 1.00 72.75 422 PHE A O 1
ATOM 3269 N N . ALA A 1 423 ? -35.791 -16.467 5.828 1.00 69.25 423 ALA A N 1
ATOM 3270 C CA . ALA A 1 423 ? -35.880 -16.943 7.212 1.00 69.25 423 ALA A CA 1
ATOM 3271 C C . ALA A 1 423 ? -34.585 -16.758 8.035 1.00 69.25 423 ALA A C 1
ATOM 3273 O O . ALA A 1 423 ? -34.652 -16.585 9.248 1.00 69.25 423 ALA A O 1
ATOM 3274 N N . LYS A 1 424 ? -33.398 -16.800 7.407 1.00 59.69 424 LYS A N 1
ATOM 3275 C CA . LYS A 1 424 ? -32.103 -16.724 8.119 1.00 59.69 424 LYS A CA 1
ATOM 3276 C C . LYS A 1 424 ? -31.698 -15.324 8.592 1.00 59.69 424 LYS A C 1
ATOM 3278 O O . LYS A 1 424 ? -30.797 -15.224 9.415 1.00 59.69 424 LYS A O 1
ATOM 3283 N N . LYS A 1 425 ? -32.316 -14.247 8.096 1.00 57.25 425 LYS A N 1
ATOM 3284 C CA . LYS A 1 425 ? -32.010 -12.891 8.596 1.00 57.25 425 LYS A CA 1
ATOM 3285 C C . LYS A 1 425 ? -32.558 -12.625 10.004 1.00 57.25 425 LYS A C 1
ATOM 3287 O O . LYS A 1 425 ? -32.060 -11.719 10.663 1.00 57.25 425 LYS A O 1
ATOM 3292 N N . ASP A 1 426 ? -33.480 -13.460 10.480 1.00 55.88 426 ASP A N 1
ATOM 3293 C CA . ASP A 1 426 ? -34.057 -13.396 11.823 1.00 55.88 426 ASP A CA 1
ATOM 3294 C C . ASP A 1 426 ? -33.472 -14.496 12.733 1.00 55.88 426 ASP A C 1
ATOM 3296 O O . ASP A 1 426 ? -34.204 -15.298 13.313 1.00 55.88 426 ASP A O 1
ATOM 3300 N N . GLU A 1 427 ? -32.140 -14.580 12.870 1.00 54.97 427 GLU A N 1
ATOM 3301 C CA . GLU A 1 427 ? -31.519 -15.509 13.842 1.00 54.97 427 GLU A CA 1
ATOM 3302 C C . GLU A 1 427 ? -31.979 -15.228 15.283 1.00 54.97 427 GLU A C 1
ATOM 3304 O O . GLU A 1 427 ? -32.123 -16.149 16.087 1.00 54.97 427 GLU A O 1
ATOM 3309 N N . ALA A 1 428 ? -32.333 -13.977 15.584 1.00 58.59 428 ALA A N 1
ATOM 3310 C CA . ALA A 1 428 ? -33.253 -13.660 16.661 1.00 58.59 428 ALA A CA 1
ATOM 3311 C C . ALA A 1 428 ? -34.616 -13.358 16.033 1.00 58.59 428 ALA A C 1
ATOM 3313 O O . ALA A 1 428 ? -34.827 -12.254 15.530 1.00 58.59 428 ALA A O 1
ATOM 3314 N N . LYS A 1 429 ? -35.550 -14.323 16.065 1.00 59.78 429 LYS A N 1
ATOM 3315 C CA . LYS A 1 429 ? -36.972 -14.036 15.819 1.00 59.78 429 LYS A CA 1
ATOM 3316 C C . LYS A 1 429 ? -37.307 -12.771 16.608 1.00 59.78 429 LYS A C 1
ATOM 3318 O O . LYS A 1 429 ? -37.089 -12.756 17.822 1.00 59.78 429 LYS A O 1
ATOM 3323 N N . SER A 1 430 ? -37.757 -11.710 15.932 1.00 66.31 430 SER A N 1
ATOM 3324 C CA . SER A 1 430 ? -38.081 -10.452 16.613 1.00 66.31 430 SER A CA 1
ATOM 3325 C C . SER A 1 430 ? -38.986 -10.747 17.814 1.00 66.31 430 SER A C 1
ATOM 3327 O O . SER A 1 430 ? -39.783 -11.688 17.771 1.00 66.31 430 SER A O 1
ATOM 3329 N N . ALA A 1 431 ? -38.865 -9.985 18.904 1.00 69.75 431 ALA A N 1
ATOM 3330 C CA . ALA A 1 431 ? -39.685 -10.217 20.100 1.00 69.75 431 ALA A CA 1
ATOM 3331 C C . ALA A 1 431 ? -41.186 -10.310 19.753 1.00 69.75 431 ALA A C 1
ATOM 3333 O O . ALA A 1 431 ? -41.909 -11.128 20.319 1.00 69.75 431 ALA A O 1
ATOM 3334 N N . ASN A 1 432 ? -41.606 -9.559 18.730 1.00 70.38 432 ASN A N 1
ATOM 3335 C CA . ASN A 1 432 ? -42.938 -9.609 18.142 1.00 70.38 432 ASN A CA 1
ATOM 3336 C C . ASN A 1 432 ? -43.214 -10.936 17.423 1.00 70.38 432 ASN A C 1
ATOM 3338 O O . ASN A 1 432 ? -44.234 -11.550 17.687 1.00 70.38 432 ASN A O 1
ATOM 3342 N N . ALA A 1 433 ? -42.309 -11.440 16.580 1.00 72.94 433 ALA A N 1
ATOM 3343 C CA . ALA A 1 433 ? -42.471 -12.748 15.937 1.00 72.94 433 ALA A CA 1
ATOM 3344 C C . ALA A 1 433 ? -42.536 -13.908 16.950 1.00 72.94 433 ALA A C 1
ATOM 3346 O O . ALA A 1 433 ? -43.283 -14.861 16.743 1.00 72.94 433 ALA A O 1
ATOM 3347 N N . LEU A 1 434 ? -41.798 -13.827 18.064 1.00 76.31 434 LEU A N 1
ATOM 3348 C CA . LEU A 1 434 ? -41.916 -14.787 19.171 1.00 76.31 434 LEU A CA 1
ATOM 3349 C C . LEU A 1 434 ? -43.244 -14.658 19.926 1.00 76.31 434 LEU A C 1
ATOM 3351 O O . LEU A 1 434 ? -43.772 -15.669 20.385 1.00 76.31 434 LEU A O 1
ATOM 3355 N N . ALA A 1 435 ? -43.775 -13.442 20.066 1.00 76.81 435 ALA A N 1
ATOM 3356 C CA . ALA A 1 435 ? -45.082 -13.198 20.668 1.00 76.81 435 ALA A CA 1
ATOM 3357 C C . ALA A 1 435 ? -46.223 -13.683 19.757 1.00 76.81 435 ALA A C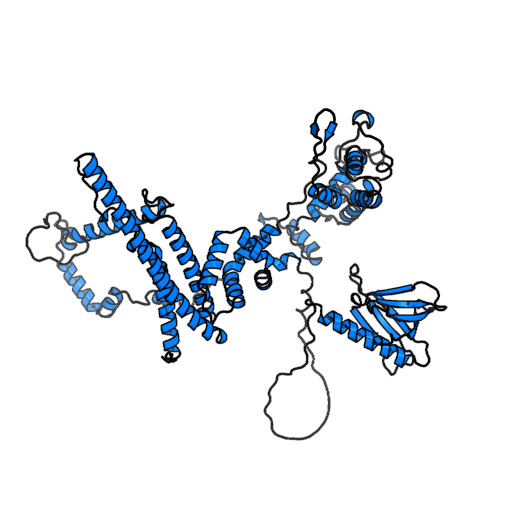 1
ATOM 3359 O O . ALA A 1 435 ? -47.090 -14.421 20.215 1.00 76.81 435 ALA A O 1
ATOM 3360 N N . PHE A 1 436 ? -46.172 -13.369 18.461 1.00 77.31 436 PHE A N 1
ATOM 3361 C CA . PHE A 1 436 ? -47.154 -13.795 17.460 1.00 77.31 436 PHE A CA 1
ATOM 3362 C C . PHE A 1 436 ? -47.147 -15.309 17.250 1.00 77.31 436 PHE A C 1
ATOM 3364 O O . PHE A 1 436 ? -48.201 -15.903 17.074 1.00 77.31 436 PHE A O 1
ATOM 3371 N N . ALA A 1 437 ? -45.986 -15.962 17.352 1.00 79.94 437 ALA A N 1
ATOM 3372 C CA . ALA A 1 437 ? -45.903 -17.421 17.285 1.00 79.94 437 ALA A CA 1
ATOM 3373 C C . ALA A 1 437 ? -46.602 -18.135 18.458 1.00 79.94 437 ALA A C 1
ATOM 3375 O O . ALA A 1 437 ? -46.886 -19.325 18.351 1.00 79.94 437 ALA A O 1
ATOM 3376 N N . LYS A 1 438 ? -46.848 -17.441 19.579 1.00 84.12 438 LYS A N 1
ATOM 3377 C CA . LYS A 1 438 ? -47.593 -17.973 20.732 1.00 84.12 438 LYS A CA 1
ATOM 3378 C C . LYS A 1 438 ? -49.092 -17.667 20.667 1.00 84.12 438 LYS A C 1
ATOM 3380 O O . LYS A 1 438 ? -49.835 -18.225 21.467 1.00 84.12 438 LYS A O 1
ATOM 3385 N N . GLN A 1 439 ? -49.522 -16.768 19.784 1.00 82.44 439 GLN A N 1
ATOM 3386 C CA . GLN A 1 439 ? -50.918 -16.356 19.668 1.00 82.44 439 GLN A CA 1
ATOM 3387 C C . GLN A 1 439 ? -51.672 -17.257 18.684 1.00 82.44 439 GLN A C 1
ATOM 3389 O O . GLN A 1 439 ? -51.160 -17.594 17.617 1.00 82.44 439 GLN A O 1
ATOM 3394 N N . ASN A 1 440 ? -52.906 -17.620 19.032 1.00 87.62 440 ASN A N 1
ATOM 3395 C CA . ASN A 1 440 ? -53.803 -18.324 18.122 1.00 87.62 440 ASN A CA 1
ATOM 3396 C C . ASN A 1 440 ? -54.420 -17.328 17.127 1.00 87.62 440 ASN A C 1
ATOM 3398 O O . ASN A 1 440 ? -55.033 -16.351 17.560 1.00 87.62 440 ASN A O 1
ATOM 3402 N N . PRO A 1 441 ? -54.327 -17.568 15.805 1.00 86.75 441 PRO A N 1
ATOM 3403 C CA . PRO A 1 441 ? -54.849 -16.636 14.805 1.00 86.75 441 PRO A CA 1
ATOM 3404 C C . PRO A 1 441 ? -56.364 -16.414 14.893 1.00 86.75 441 PRO A C 1
ATOM 3406 O O . PRO A 1 441 ? -56.830 -15.322 14.593 1.00 86.75 441 PRO A O 1
ATOM 3409 N N . SER A 1 442 ? -57.129 -17.435 15.294 1.00 87.88 442 SER A N 1
ATOM 3410 C CA . SER A 1 442 ? -58.587 -17.348 15.457 1.00 87.88 442 SER A CA 1
ATOM 3411 C C . SER A 1 442 ? -58.988 -16.373 16.555 1.00 87.88 442 SER A C 1
ATOM 3413 O O . SER A 1 442 ? -59.901 -15.579 16.362 1.00 87.88 442 SER A O 1
ATOM 3415 N N . ASP A 1 443 ? -58.274 -16.423 17.676 1.00 86.81 443 ASP A N 1
ATOM 3416 C CA . ASP A 1 443 ? -58.595 -15.659 18.878 1.00 86.81 443 ASP A CA 1
ATOM 3417 C C . ASP A 1 443 ? -58.226 -14.188 18.646 1.00 86.81 443 ASP A C 1
ATOM 3419 O O . ASP A 1 443 ? -59.022 -13.298 18.906 1.00 86.81 443 ASP A O 1
ATOM 3423 N N . VAL A 1 444 ? -57.081 -13.936 17.997 1.00 86.38 444 VAL A N 1
ATOM 3424 C CA . VAL A 1 444 ? -56.672 -12.585 17.579 1.00 86.38 444 VAL A CA 1
ATOM 3425 C C . VAL A 1 444 ? -57.640 -11.986 16.556 1.00 86.38 444 VAL A C 1
ATOM 3427 O O . VAL A 1 444 ? -57.935 -10.797 16.616 1.00 86.38 444 VAL A O 1
ATOM 3430 N N . LEU A 1 445 ? -58.137 -12.780 15.601 1.00 88.12 445 LEU A N 1
ATOM 3431 C CA . LEU A 1 445 ? -59.127 -12.299 14.632 1.00 88.12 445 LEU A CA 1
ATOM 3432 C C . LEU A 1 445 ? -60.461 -11.966 15.299 1.00 88.12 445 LEU A C 1
ATOM 3434 O O . LEU A 1 445 ? -61.080 -10.976 14.920 1.00 88.12 445 LEU A O 1
ATOM 3438 N N . PHE A 1 446 ? -60.883 -12.771 16.274 1.00 89.06 446 PHE A N 1
ATOM 3439 C CA . PHE A 1 446 ? -62.081 -12.507 17.059 1.00 89.06 446 PHE A CA 1
ATOM 3440 C C . PHE A 1 446 ? -61.931 -11.217 17.870 1.00 89.06 446 PHE A C 1
ATOM 3442 O O . PHE A 1 446 ? -62.774 -10.334 17.748 1.00 89.06 446 PHE A O 1
ATOM 3449 N N . ASP A 1 447 ? -60.814 -11.058 18.584 1.00 84.75 447 ASP A N 1
ATOM 3450 C CA . ASP A 1 447 ? -60.520 -9.854 19.365 1.00 84.75 447 ASP A CA 1
ATOM 3451 C C . ASP A 1 447 ? -60.481 -8.596 18.474 1.00 84.75 447 ASP A C 1
ATOM 3453 O O . ASP A 1 447 ? -61.080 -7.574 18.801 1.00 84.75 447 ASP A O 1
ATOM 3457 N N . ILE A 1 448 ? -59.858 -8.673 17.289 1.00 85.12 448 ILE A N 1
ATOM 3458 C CA . ILE A 1 448 ? -59.833 -7.562 16.319 1.00 85.12 448 ILE A CA 1
ATOM 3459 C C . ILE A 1 448 ? -61.236 -7.235 15.798 1.00 85.12 448 ILE A C 1
ATOM 3461 O O . ILE A 1 448 ? -61.547 -6.064 15.587 1.00 85.12 448 ILE A O 1
ATOM 3465 N N . GLN A 1 449 ? -62.076 -8.242 15.552 1.00 85.38 449 GLN A N 1
ATOM 3466 C CA . GLN A 1 449 ? -63.459 -8.024 15.121 1.00 85.38 449 GLN A CA 1
ATOM 3467 C C . GLN A 1 449 ? -64.274 -7.343 16.223 1.00 85.38 449 GLN A C 1
ATOM 3469 O O . GLN A 1 449 ? -64.966 -6.369 15.936 1.00 85.38 449 GLN A O 1
ATOM 3474 N N . THR A 1 450 ? -64.127 -7.776 17.477 1.00 83.88 450 THR A N 1
ATOM 3475 C CA . THR A 1 450 ? -64.795 -7.135 18.617 1.00 83.88 450 THR A CA 1
ATOM 3476 C C . THR A 1 450 ? -64.282 -5.719 18.875 1.00 83.88 450 THR A C 1
ATOM 3478 O O . THR A 1 450 ? -65.064 -4.817 19.172 1.00 83.88 450 THR A O 1
ATOM 3481 N N . ASP A 1 451 ? -62.984 -5.478 18.697 1.00 77.12 451 ASP A N 1
ATOM 3482 C CA . ASP A 1 451 ? -62.408 -4.140 18.814 1.00 77.12 451 ASP A CA 1
ATOM 3483 C C . ASP A 1 451 ? -62.928 -3.229 17.694 1.00 77.12 451 ASP A C 1
ATOM 3485 O O . ASP A 1 451 ? -63.319 -2.094 17.946 1.00 77.12 451 ASP A O 1
ATOM 3489 N N . LEU A 1 452 ? -63.024 -3.728 16.458 1.00 76.06 452 LEU A N 1
ATOM 3490 C CA . LEU A 1 452 ? -63.566 -2.962 15.333 1.00 76.06 452 LEU A CA 1
ATOM 3491 C C . LEU A 1 452 ? -65.038 -2.573 15.541 1.00 76.06 452 LEU A C 1
ATOM 3493 O O . LEU A 1 452 ? -65.445 -1.493 15.119 1.00 76.06 452 LEU A O 1
ATOM 3497 N N . GLU A 1 453 ? -65.816 -3.426 16.210 1.00 76.06 453 GLU A N 1
ATOM 3498 C CA . GLU A 1 453 ? -67.208 -3.153 16.583 1.00 76.06 453 GLU A CA 1
ATOM 3499 C C . GLU A 1 453 ? -67.340 -2.128 17.723 1.00 76.06 453 GLU A C 1
ATOM 3501 O O . GLU A 1 453 ? -68.366 -1.456 17.824 1.00 76.06 453 GLU A O 1
ATOM 3506 N N . THR A 1 454 ? -66.313 -1.977 18.567 1.00 71.56 454 THR A N 1
ATOM 3507 C CA . THR A 1 454 ? -66.321 -1.049 19.713 1.00 71.56 454 THR A CA 1
ATOM 3508 C C . THR A 1 454 ? -65.686 0.313 19.419 1.00 71.56 454 THR A C 1
ATOM 3510 O O . THR A 1 454 ? -65.824 1.232 20.229 1.00 71.56 454 THR A O 1
ATOM 3513 N N . ILE A 1 455 ? -65.025 0.490 18.268 1.00 70.44 455 ILE A N 1
ATOM 3514 C CA . ILE A 1 455 ? -64.458 1.784 17.865 1.00 70.44 455 ILE A CA 1
ATOM 3515 C C . ILE A 1 455 ? -65.581 2.787 17.580 1.00 70.44 455 ILE A C 1
ATOM 3517 O O . ILE A 1 455 ? -66.434 2.578 16.718 1.00 70.44 455 ILE A O 1
ATOM 3521 N N . GLU A 1 456 ? -65.536 3.926 18.274 1.00 65.25 456 GLU A N 1
ATOM 3522 C CA . GLU A 1 456 ? -66.481 5.023 18.083 1.00 65.25 456 GLU A CA 1
ATOM 3523 C C . GLU A 1 456 ? -66.462 5.526 16.630 1.00 65.25 456 GLU A C 1
ATOM 3525 O O . GLU A 1 456 ? -65.431 5.937 16.081 1.00 65.25 456 GLU A O 1
ATOM 3530 N N . THR A 1 457 ? -67.629 5.501 15.991 1.00 67.25 457 THR A N 1
ATOM 3531 C CA . THR A 1 457 ? -67.827 6.078 14.664 1.00 67.25 457 THR A CA 1
ATOM 3532 C C . THR A 1 457 ? -68.001 7.585 14.790 1.00 67.25 457 THR A C 1
ATOM 3534 O O . THR A 1 457 ? -68.839 8.057 15.559 1.00 67.25 457 THR A O 1
ATOM 3537 N N . ASP A 1 458 ? -67.256 8.350 14.001 1.00 60.50 458 ASP A N 1
ATOM 3538 C CA . ASP A 1 458 ? -67.535 9.761 13.784 1.00 60.50 458 ASP A CA 1
ATOM 3539 C C . ASP A 1 458 ? -68.928 9.863 13.145 1.00 60.50 458 ASP A C 1
ATOM 3541 O O . ASP A 1 458 ? -69.242 9.099 12.228 1.00 60.50 458 ASP A O 1
ATOM 3545 N N . GLY A 1 459 ? -69.782 10.781 13.609 1.00 62.50 459 GLY A N 1
ATOM 3546 C CA . GLY A 1 459 ? -71.205 10.879 13.224 1.00 62.50 459 GLY A CA 1
ATOM 3547 C C . GLY A 1 459 ? -71.499 11.051 11.719 1.00 62.50 459 GLY A C 1
ATOM 3548 O O . GLY A 1 459 ? -72.658 11.146 11.328 1.00 62.50 459 GLY A O 1
ATOM 3549 N N . ALA A 1 460 ? -70.467 11.073 10.872 1.00 67.00 460 ALA A N 1
ATOM 3550 C CA . ALA A 1 460 ? -70.513 11.017 9.414 1.00 67.00 460 ALA A CA 1
ATOM 3551 C C . ALA A 1 460 ? -70.289 9.599 8.825 1.00 67.00 460 ALA A C 1
ATOM 3553 O O . ALA A 1 460 ? -70.097 9.467 7.617 1.00 67.00 460 ALA A O 1
ATOM 3554 N N . GLY A 1 461 ? -70.291 8.540 9.647 1.00 65.25 461 GLY A N 1
ATOM 3555 C CA . GLY A 1 461 ? -70.106 7.149 9.203 1.00 65.25 461 GLY A CA 1
ATOM 3556 C C . GLY A 1 461 ? -68.647 6.743 8.951 1.00 65.25 461 GLY A C 1
ATOM 3557 O O . GLY A 1 461 ? -68.397 5.727 8.307 1.00 65.25 461 GLY A O 1
ATOM 3558 N N . GLY A 1 462 ? -67.683 7.531 9.437 1.00 68.31 462 GLY A N 1
ATOM 3559 C CA . GLY A 1 462 ? -66.254 7.197 9.425 1.00 68.31 462 GLY A CA 1
ATOM 3560 C C . GLY A 1 462 ? -65.785 6.678 10.785 1.00 68.31 462 GLY A C 1
ATOM 3561 O O . GLY A 1 462 ? -66.395 6.972 11.804 1.00 68.31 462 GLY A O 1
ATOM 3562 N N . LEU A 1 463 ? -64.691 5.919 10.833 1.00 70.12 463 LEU A N 1
ATOM 3563 C CA . LEU A 1 463 ? -64.055 5.521 12.097 1.00 70.12 463 LEU A CA 1
ATOM 3564 C C . LEU A 1 463 ? -63.333 6.732 12.711 1.00 70.12 463 LEU A C 1
ATOM 3566 O O . LEU A 1 463 ? -62.533 7.375 12.023 1.00 70.12 463 LEU A O 1
ATOM 3570 N N . ASN A 1 464 ? -63.555 7.034 13.995 1.00 68.06 464 ASN A N 1
ATOM 3571 C CA . ASN A 1 464 ? -62.824 8.103 14.676 1.00 68.06 464 ASN A CA 1
ATOM 3572 C C . ASN A 1 464 ? -61.408 7.632 15.058 1.00 68.06 464 ASN A C 1
ATOM 3574 O O . ASN A 1 464 ? -61.107 7.272 16.198 1.00 68.06 464 ASN A O 1
ATOM 3578 N N . LEU A 1 465 ? -60.504 7.652 14.074 1.00 70.25 465 LEU A N 1
ATOM 3579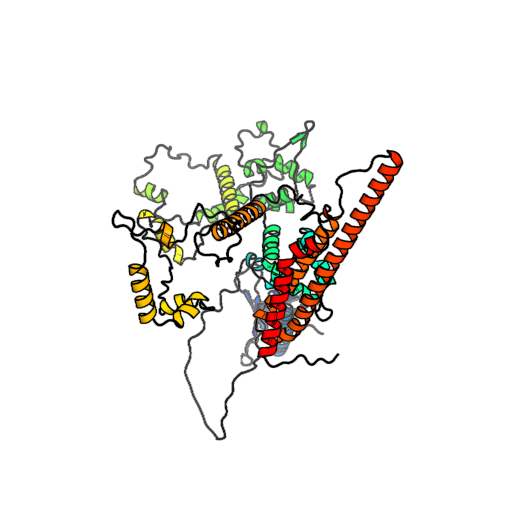 C CA . LEU A 1 465 ? -59.104 7.245 14.235 1.00 70.25 465 LEU A CA 1
ATOM 3580 C C . LEU A 1 465 ? -58.359 8.090 15.284 1.00 70.25 465 LEU A C 1
ATOM 3582 O O . LEU A 1 465 ? -57.413 7.604 15.895 1.00 70.25 465 LEU A O 1
ATOM 3586 N N . ARG A 1 466 ? -58.766 9.344 15.531 1.00 64.88 466 ARG A N 1
ATOM 3587 C CA . ARG A 1 466 ? -58.126 10.203 16.546 1.00 64.88 466 ARG A CA 1
ATOM 3588 C C . ARG A 1 466 ? -58.400 9.714 17.967 1.00 64.88 466 ARG A C 1
ATOM 3590 O O . ARG A 1 466 ? -57.462 9.657 18.763 1.00 64.88 466 ARG A O 1
ATOM 3597 N N . ALA A 1 467 ? -59.644 9.333 18.255 1.00 65.56 467 ALA A N 1
ATOM 3598 C CA . ALA A 1 467 ? -60.027 8.741 19.534 1.00 65.56 467 ALA A CA 1
ATOM 3599 C C . ALA A 1 467 ? -59.425 7.334 19.702 1.00 65.56 467 ALA A C 1
ATOM 3601 O O . ALA A 1 467 ? -58.828 7.049 20.739 1.00 65.56 467 ALA A O 1
ATOM 3602 N N . GLY A 1 468 ? -59.466 6.503 18.650 1.00 66.62 468 GLY A N 1
ATOM 3603 C CA . GLY A 1 468 ? -58.910 5.140 18.659 1.00 66.62 468 GLY A CA 1
ATOM 3604 C C . GLY A 1 468 ? -57.382 5.063 18.810 1.00 66.62 468 GLY A C 1
ATOM 3605 O O . GLY A 1 468 ? -56.872 4.129 19.419 1.00 66.62 468 GLY A O 1
ATOM 3606 N N . ILE A 1 469 ? -56.635 6.064 18.324 1.00 65.19 469 ILE A N 1
ATOM 3607 C CA . ILE A 1 469 ? -55.173 6.183 18.528 1.00 65.19 469 ILE A CA 1
ATOM 3608 C C . ILE A 1 469 ? -54.849 6.835 19.896 1.00 65.19 469 ILE A C 1
ATOM 3610 O O . ILE A 1 469 ? -53.693 6.896 20.318 1.00 65.19 469 ILE A O 1
ATOM 3614 N N . GLY A 1 470 ? -55.856 7.326 20.630 1.00 61.19 470 GLY A N 1
ATOM 3615 C CA . GLY A 1 470 ? -55.676 7.960 21.939 1.00 61.19 470 GLY A CA 1
ATOM 3616 C C . GLY A 1 470 ? -55.005 9.337 21.873 1.00 61.19 470 GLY A C 1
ATOM 3617 O O . GLY A 1 470 ? -54.293 9.729 22.803 1.00 61.19 470 GLY A O 1
ATOM 3618 N N . ILE A 1 471 ? -55.193 10.078 20.774 1.00 60.41 471 ILE A N 1
ATOM 3619 C CA . ILE A 1 471 ? -54.672 11.443 20.620 1.00 60.41 471 ILE A CA 1
ATOM 3620 C C . ILE A 1 471 ? -55.619 12.403 21.346 1.00 60.41 471 ILE A C 1
ATOM 3622 O O . ILE A 1 471 ? -56.573 12.910 20.766 1.00 60.41 471 ILE A O 1
ATOM 3626 N N . VAL A 1 472 ? -55.341 12.659 22.624 1.00 58.75 472 VAL A N 1
ATOM 3627 C CA . VAL A 1 472 ? -55.999 13.720 23.398 1.00 58.75 472 VAL A CA 1
ATOM 3628 C C . VAL A 1 472 ? -55.070 14.934 23.404 1.00 58.75 472 VAL A C 1
ATOM 3630 O O . VAL A 1 472 ? -54.114 14.976 24.178 1.00 58.75 472 VAL A O 1
ATOM 3633 N N . ASP A 1 473 ? -55.298 15.890 22.499 1.00 55.34 473 ASP A N 1
ATOM 3634 C CA . ASP A 1 473 ? -54.470 17.107 22.403 1.00 55.34 473 ASP A CA 1
ATOM 3635 C C . ASP A 1 473 ? -54.618 18.023 23.639 1.00 55.34 473 ASP A C 1
ATOM 3637 O O . ASP A 1 473 ? -53.677 18.748 23.957 1.00 55.34 473 ASP A O 1
ATOM 3641 N N . ASP A 1 474 ? -55.723 17.898 24.387 1.00 54.41 474 ASP A N 1
ATOM 3642 C CA . ASP A 1 474 ? -56.038 18.696 25.587 1.00 54.41 474 ASP A CA 1
ATOM 3643 C C . ASP A 1 474 ? -55.630 18.030 26.920 1.00 54.41 474 ASP A C 1
ATOM 3645 O O . ASP A 1 474 ? -55.916 18.554 27.996 1.00 54.41 474 ASP A O 1
ATOM 3649 N N . SER A 1 475 ? -54.970 16.863 26.892 1.00 54.69 475 SER A N 1
ATOM 3650 C CA . SER A 1 475 ? -54.501 16.204 28.120 1.00 54.69 475 SER A CA 1
ATOM 3651 C C . SER A 1 475 ? -53.234 16.895 28.618 1.00 54.69 475 SER A C 1
ATOM 3653 O O . SER A 1 475 ? -52.119 16.543 28.218 1.00 54.69 475 SER A O 1
ATOM 3655 N N . ASP A 1 476 ? -53.408 17.869 29.507 1.00 51.00 476 ASP A N 1
ATOM 3656 C CA . ASP A 1 476 ? -52.304 18.535 30.186 1.00 51.00 476 ASP A CA 1
ATOM 3657 C C . ASP A 1 476 ? -51.553 17.513 31.054 1.00 51.00 476 ASP A C 1
ATOM 3659 O O . ASP A 1 476 ? -52.142 16.766 31.839 1.00 51.00 476 ASP A O 1
ATOM 3663 N N . SER A 1 477 ? -50.242 17.393 30.854 1.00 52.06 477 SER A N 1
ATOM 3664 C CA . SER A 1 477 ? -49.441 16.276 31.375 1.00 52.06 477 SER A CA 1
ATOM 3665 C C . SER A 1 477 ? -49.105 16.379 32.867 1.00 52.06 477 SER A C 1
ATOM 3667 O O . SER A 1 477 ? -48.147 15.742 33.303 1.00 52.06 477 SER A O 1
ATOM 3669 N N . ASP A 1 478 ? -49.839 17.200 33.612 1.00 48.69 478 ASP A N 1
ATOM 3670 C CA . ASP A 1 478 ? -49.569 17.521 35.016 1.00 48.69 478 ASP A CA 1
ATOM 3671 C C . ASP A 1 478 ? -50.719 17.151 35.960 1.00 48.69 478 ASP A C 1
ATOM 3673 O O . ASP A 1 478 ? -50.606 17.356 37.168 1.00 48.69 478 ASP A O 1
ATOM 3677 N N . ASP A 1 479 ? -51.806 16.557 35.454 1.00 48.19 479 ASP A N 1
ATOM 3678 C CA . ASP A 1 479 ? -52.860 16.080 36.344 1.00 48.19 479 ASP A CA 1
ATOM 3679 C C . ASP A 1 479 ? -52.475 14.721 36.948 1.00 48.19 479 ASP A C 1
ATOM 3681 O O . ASP A 1 479 ? -52.108 13.778 36.241 1.00 48.19 479 ASP A O 1
ATOM 3685 N N . GLY A 1 480 ? -52.518 14.639 38.280 1.00 51.81 480 GLY A N 1
ATOM 3686 C CA . GLY A 1 480 ? -51.980 13.569 39.132 1.00 51.81 480 GLY A CA 1
ATOM 3687 C C . GLY A 1 480 ? -52.680 12.207 39.027 1.00 51.81 480 GLY A C 1
ATOM 3688 O O . GLY A 1 480 ? -52.742 11.465 40.007 1.00 51.81 480 GLY A O 1
ATOM 3689 N N . GLY A 1 481 ? -53.215 11.865 37.857 1.00 52.97 481 GLY A N 1
ATOM 3690 C CA . GLY A 1 481 ? -53.812 10.577 37.537 1.00 52.97 481 GLY A CA 1
ATOM 3691 C C . GLY A 1 481 ? -52.777 9.545 37.083 1.00 52.97 481 GLY A C 1
ATOM 3692 O O . GLY A 1 481 ? -51.766 9.856 36.459 1.00 52.97 481 GLY A O 1
ATOM 3693 N N . THR A 1 482 ? -53.045 8.281 37.407 1.00 55.72 482 THR A N 1
ATOM 3694 C CA . THR A 1 482 ? -52.233 7.090 37.101 1.00 55.72 482 THR A CA 1
ATOM 3695 C C . THR A 1 482 ? -51.507 7.158 35.749 1.00 55.72 482 THR A C 1
ATOM 3697 O O . THR A 1 482 ? -52.148 7.232 34.699 1.00 55.72 482 THR A O 1
ATOM 3700 N N . ARG A 1 483 ? -50.166 7.073 35.777 1.00 56.75 483 ARG A N 1
ATOM 3701 C CA . ARG A 1 483 ? -49.293 7.029 34.591 1.00 56.75 483 ARG A CA 1
ATOM 3702 C C . ARG A 1 483 ? -49.747 5.918 33.640 1.00 56.75 483 ARG A C 1
ATOM 3704 O O . ARG A 1 483 ? -49.507 4.742 33.909 1.00 56.75 483 ARG A O 1
ATOM 3711 N N . ARG A 1 484 ? -50.393 6.282 32.531 1.00 61.25 484 ARG A N 1
ATOM 3712 C CA . ARG A 1 484 ? -50.758 5.327 31.477 1.00 61.25 484 ARG A CA 1
ATOM 3713 C C . ARG A 1 484 ? -49.493 4.882 30.727 1.00 61.25 484 ARG A C 1
ATOM 3715 O O . ARG A 1 484 ? -48.595 5.706 30.529 1.00 61.25 484 ARG A O 1
ATOM 3722 N N . PRO A 1 485 ? -49.386 3.603 30.325 1.00 63.94 485 PRO A N 1
ATOM 3723 C CA . PRO A 1 485 ? -48.245 3.130 29.553 1.00 63.94 485 PRO A CA 1
ATOM 3724 C C . PRO A 1 485 ? -48.136 3.911 28.230 1.00 63.94 485 PRO A C 1
ATOM 3726 O O . PRO A 1 485 ? -49.159 4.241 27.625 1.00 63.94 485 PRO A O 1
ATOM 3729 N N . PRO A 1 486 ? -46.913 4.245 27.780 1.00 62.78 486 PRO A N 1
ATOM 3730 C CA . PRO A 1 486 ? -46.712 5.025 26.566 1.00 62.78 486 PRO A CA 1
ATOM 3731 C C . PRO A 1 486 ? -47.229 4.252 25.346 1.00 62.78 486 PRO A C 1
ATOM 3733 O O . PRO A 1 486 ? -46.694 3.204 24.994 1.00 62.78 486 PRO A O 1
ATOM 3736 N N . HIS A 1 487 ? -48.265 4.786 24.699 1.00 67.75 487 HIS A N 1
ATOM 3737 C CA . HIS A 1 487 ? -48.833 4.250 23.461 1.00 67.75 487 HIS A CA 1
ATOM 3738 C C . HIS A 1 487 ? -48.348 5.041 22.234 1.00 67.75 487 HIS A C 1
ATOM 3740 O O . HIS A 1 487 ? -47.913 6.198 22.344 1.00 67.75 487 HIS A O 1
ATOM 3746 N N . VAL A 1 488 ? -48.413 4.412 21.059 1.00 65.31 488 VAL A N 1
ATOM 3747 C CA . VAL A 1 488 ? -48.056 5.012 19.767 1.00 65.31 488 VAL A CA 1
ATOM 3748 C C . VAL A 1 488 ? -48.962 6.224 19.512 1.00 65.31 488 VAL A C 1
ATOM 3750 O O . VAL A 1 488 ? -50.173 6.122 19.597 1.00 65.31 488 VAL A O 1
ATOM 3753 N N . GLY A 1 489 ? -48.380 7.400 19.254 1.00 67.00 489 GLY A N 1
ATOM 3754 C CA . GLY A 1 489 ? -49.131 8.657 19.064 1.00 67.00 489 GLY A CA 1
ATOM 3755 C C . GLY A 1 489 ? -49.245 9.549 20.311 1.00 67.00 489 GLY A C 1
ATOM 3756 O O . GLY A 1 489 ? -49.476 10.758 20.182 1.00 67.00 489 GLY A O 1
ATOM 3757 N N . SER A 1 490 ? -48.964 9.016 21.507 1.00 74.88 490 SER A N 1
ATOM 3758 C CA . SER A 1 490 ? -48.918 9.813 22.743 1.00 74.88 490 SER A CA 1
ATOM 3759 C C . SER A 1 490 ? -47.867 10.934 22.673 1.00 74.88 490 SER A C 1
ATOM 3761 O O . SER A 1 490 ? -46.831 10.812 22.011 1.00 74.88 490 SER A O 1
ATOM 3763 N N . ARG A 1 491 ? -48.099 12.049 23.384 1.00 73.12 491 ARG A N 1
ATOM 3764 C CA . ARG A 1 491 ? -47.153 13.185 23.436 1.00 73.12 491 ARG A CA 1
ATOM 3765 C C . ARG A 1 491 ? -45.774 12.766 23.970 1.00 73.12 491 ARG A C 1
ATOM 3767 O O . ARG A 1 491 ? -44.762 13.264 23.483 1.00 73.12 491 ARG A O 1
ATOM 3774 N N . ALA A 1 492 ? -45.720 11.811 24.903 1.00 76.75 492 ALA A N 1
ATOM 3775 C CA . ALA A 1 492 ? -44.473 11.243 25.423 1.00 76.75 492 ALA A CA 1
ATOM 3776 C C . ALA A 1 492 ? -43.701 10.440 24.360 1.00 76.75 492 ALA A C 1
ATOM 3778 O O . ALA A 1 492 ? -42.495 10.634 24.216 1.00 76.75 492 ALA A O 1
ATOM 3779 N N . ALA A 1 493 ? -44.388 9.607 23.569 1.00 80.69 493 ALA A N 1
ATOM 3780 C CA . ALA A 1 493 ? -43.775 8.886 22.452 1.00 80.69 493 ALA A CA 1
ATOM 3781 C C . ALA A 1 493 ? -43.293 9.845 21.349 1.00 80.69 493 ALA A C 1
ATOM 3783 O O . ALA A 1 493 ? -42.182 9.690 20.846 1.00 80.69 493 ALA A O 1
ATOM 3784 N N . ARG A 1 494 ? -44.075 10.890 21.029 1.00 79.88 494 ARG A N 1
ATOM 3785 C CA . ARG A 1 494 ? -43.670 11.956 20.092 1.00 79.88 494 ARG A CA 1
ATOM 3786 C C . ARG A 1 494 ? -42.439 12.720 20.585 1.00 79.88 494 ARG A C 1
ATOM 3788 O O . ARG A 1 494 ? -41.550 13.008 19.789 1.00 79.88 494 ARG A O 1
ATOM 3795 N N . LYS A 1 495 ? -42.358 13.009 21.888 1.00 83.56 495 LYS A N 1
ATOM 3796 C CA . LYS A 1 495 ? -41.186 13.645 22.505 1.00 83.56 495 LYS A CA 1
ATOM 3797 C C . LYS A 1 495 ? -39.956 12.739 22.438 1.00 83.56 495 LYS A C 1
ATOM 3799 O O . LYS A 1 495 ? -38.918 13.192 21.979 1.00 83.56 495 LYS A O 1
ATOM 3804 N N . ALA A 1 496 ? -40.084 11.464 22.808 1.00 85.56 496 ALA A N 1
ATOM 3805 C CA . ALA A 1 496 ? -38.984 10.502 22.740 1.00 85.56 496 ALA A CA 1
ATOM 3806 C C . ALA A 1 496 ? -38.475 10.299 21.301 1.00 85.56 496 ALA A C 1
ATOM 3808 O O . ALA A 1 496 ? -37.269 10.309 21.068 1.00 85.56 496 ALA A O 1
ATOM 3809 N N . ALA A 1 497 ? -39.385 10.187 20.328 1.00 87.06 497 ALA A N 1
ATOM 3810 C CA . ALA A 1 497 ? -39.033 10.119 18.911 1.00 87.06 497 ALA A CA 1
ATOM 3811 C C . ALA A 1 497 ? -38.360 11.414 18.425 1.00 87.06 497 ALA A C 1
ATOM 3813 O O . ALA A 1 497 ? -37.369 11.362 17.702 1.00 87.06 497 ALA A O 1
ATOM 3814 N N . GLY A 1 498 ? -38.857 12.581 18.850 1.00 90.31 498 GLY A N 1
ATOM 3815 C CA . GLY A 1 498 ? -38.241 13.875 18.552 1.00 90.31 498 GLY A CA 1
ATOM 3816 C C . GLY A 1 498 ? -36.829 14.009 19.130 1.00 90.31 498 GLY A C 1
ATOM 3817 O O . GLY A 1 498 ? -35.920 14.461 18.432 1.00 90.31 498 GLY A O 1
ATOM 3818 N N . ASP A 1 499 ? -36.626 13.562 20.370 1.00 90.88 499 ASP A N 1
ATOM 3819 C CA . ASP A 1 499 ? -35.318 13.537 21.027 1.00 90.88 499 ASP A CA 1
ATOM 3820 C C . ASP A 1 499 ? -34.339 12.606 20.291 1.00 90.88 499 ASP A C 1
ATOM 3822 O O . ASP A 1 499 ? -33.176 12.972 20.093 1.00 90.88 499 ASP A O 1
ATOM 3826 N N . ASP A 1 500 ? -34.805 11.445 19.820 1.00 91.06 500 ASP A N 1
ATOM 3827 C CA . ASP A 1 500 ? -33.992 10.496 19.052 1.00 91.06 500 ASP A CA 1
ATOM 3828 C C . ASP A 1 500 ? -33.623 11.032 17.657 1.00 91.06 500 ASP A C 1
ATOM 3830 O O . ASP A 1 500 ? -32.453 11.009 17.265 1.00 91.06 500 ASP A O 1
ATOM 3834 N N . ILE A 1 501 ? -34.577 11.645 16.942 1.00 93.44 501 ILE A N 1
ATOM 3835 C CA . ILE A 1 501 ? -34.318 12.338 15.668 1.00 93.44 501 ILE A CA 1
ATOM 3836 C C . ILE A 1 501 ? -33.283 13.445 15.874 1.00 93.44 501 ILE A C 1
ATOM 3838 O O . ILE A 1 501 ? -32.310 13.542 15.122 1.00 93.44 501 ILE A O 1
ATOM 3842 N N . MET A 1 502 ? -33.448 14.270 16.911 1.00 92.94 502 MET A N 1
ATOM 3843 C CA . MET A 1 502 ? -32.523 15.367 17.177 1.00 92.94 502 MET A CA 1
ATOM 3844 C C . MET A 1 502 ? -31.130 14.853 17.560 1.00 92.94 502 MET A C 1
ATOM 3846 O O . MET A 1 502 ? -30.122 15.431 17.143 1.00 92.94 502 MET A O 1
ATOM 3850 N N . LYS A 1 503 ? -31.047 13.747 18.306 1.00 92.06 503 LYS A N 1
ATOM 3851 C CA . LYS A 1 503 ? -29.789 13.053 18.603 1.00 92.06 503 LYS A CA 1
ATOM 3852 C C . LYS A 1 503 ? -29.119 12.548 17.322 1.00 92.06 503 LYS A C 1
ATOM 3854 O O . LYS A 1 503 ? -27.932 12.814 17.127 1.00 92.06 503 LYS A O 1
ATOM 3859 N N . GLY A 1 504 ? -29.871 11.917 16.420 1.00 91.06 504 GLY A N 1
ATOM 3860 C CA . GLY A 1 504 ? -29.380 11.465 15.116 1.00 91.06 504 GLY A CA 1
ATOM 3861 C C . GLY A 1 504 ? -28.890 12.612 14.224 1.00 91.06 504 GLY A C 1
ATOM 3862 O O . GLY A 1 504 ? -27.819 12.515 13.621 1.00 91.06 504 GLY A O 1
ATOM 3863 N N . ILE A 1 505 ? -29.612 13.739 14.191 1.00 88.25 505 ILE A N 1
ATOM 3864 C CA . ILE A 1 505 ? -29.204 14.954 13.465 1.00 88.25 505 ILE A CA 1
ATOM 3865 C C . ILE A 1 505 ? -27.892 15.507 14.032 1.00 88.25 505 ILE A C 1
ATOM 3867 O O . ILE A 1 505 ? -26.979 15.817 13.264 1.00 88.25 505 ILE A O 1
ATOM 3871 N N . ARG A 1 506 ? -27.759 15.600 15.364 1.00 83.25 506 ARG A N 1
ATOM 3872 C CA . ARG A 1 506 ? -26.510 16.042 16.011 1.00 83.25 506 ARG A CA 1
ATOM 3873 C C . ARG A 1 506 ? -25.345 15.111 15.674 1.00 83.25 506 ARG A C 1
ATOM 3875 O O . ARG A 1 506 ? -24.272 15.601 15.340 1.00 83.25 506 ARG A O 1
ATOM 3882 N N . GLN A 1 507 ? -25.562 13.796 15.699 1.00 81.56 507 GLN A N 1
ATOM 3883 C CA . GLN A 1 507 ? -24.535 12.809 15.365 1.00 81.56 507 GLN A CA 1
ATOM 3884 C C . GLN A 1 507 ? -24.086 12.915 13.901 1.00 81.56 507 GLN A C 1
ATOM 3886 O O . GLN A 1 507 ? -22.887 12.992 13.641 1.00 81.56 507 GLN A O 1
ATOM 3891 N N . ARG A 1 508 ? -25.022 13.002 12.944 1.00 81.00 508 ARG A N 1
ATOM 3892 C CA . ARG A 1 508 ? -24.683 13.206 11.522 1.00 81.00 508 ARG A CA 1
ATOM 3893 C C . ARG A 1 508 ? -23.960 14.525 11.285 1.00 81.00 508 ARG A C 1
ATOM 3895 O O . ARG A 1 508 ? -23.035 14.579 10.479 1.00 81.00 508 ARG A O 1
ATOM 3902 N N . ARG A 1 509 ? -24.366 15.593 11.979 1.00 75.69 509 ARG A N 1
ATOM 3903 C CA . ARG A 1 509 ? -23.699 16.894 11.884 1.00 75.69 509 ARG A CA 1
ATOM 3904 C C . ARG A 1 509 ? -22.254 16.809 12.374 1.00 75.69 509 ARG A C 1
ATOM 3906 O O . ARG A 1 509 ? -21.373 17.273 11.661 1.00 75.69 509 ARG A O 1
ATOM 3913 N N . ALA A 1 510 ? -22.022 16.169 13.520 1.00 72.19 510 ALA A N 1
ATOM 3914 C CA . ALA A 1 510 ? -20.684 15.954 14.066 1.00 72.19 510 ALA A CA 1
ATOM 3915 C C . ALA A 1 510 ? -19.804 15.086 13.146 1.00 72.19 510 ALA A C 1
ATOM 3917 O O . ALA A 1 510 ? -18.629 15.380 12.975 1.00 72.19 510 ALA A O 1
ATOM 3918 N N . GLN A 1 511 ? -20.369 14.058 12.505 1.00 73.00 511 GLN A N 1
ATOM 3919 C CA . GLN A 1 511 ? -19.643 13.219 11.541 1.00 73.00 511 GLN A CA 1
ATOM 3920 C C . GLN A 1 511 ? -19.277 13.965 10.251 1.00 73.00 511 GLN A C 1
ATOM 3922 O O . GLN A 1 511 ? -18.199 13.752 9.709 1.00 73.00 511 GLN A O 1
ATOM 3927 N N . LYS A 1 512 ? -20.176 14.815 9.736 1.00 68.81 512 LYS A N 1
ATOM 3928 C CA . LYS A 1 512 ? -19.992 15.482 8.439 1.00 68.81 512 LYS A CA 1
ATOM 3929 C C . LYS A 1 512 ? -19.129 16.741 8.517 1.00 68.81 512 LYS A C 1
ATOM 3931 O O . LYS A 1 512 ? -18.413 17.035 7.568 1.00 68.81 512 LYS A O 1
ATOM 3936 N N . TYR A 1 513 ? -19.245 17.502 9.601 1.00 58.31 513 TYR A N 1
ATOM 3937 C CA . TYR A 1 513 ? -18.599 18.812 9.732 1.00 58.31 513 TYR A CA 1
ATOM 3938 C C . TYR A 1 513 ? -17.522 18.855 10.822 1.00 58.31 513 TYR A C 1
ATOM 3940 O O . TYR A 1 513 ? -16.938 19.913 11.035 1.00 58.31 513 TYR A O 1
ATOM 3948 N N . GLY A 1 514 ? -17.275 17.739 11.521 1.00 57.97 514 GLY A N 1
ATOM 3949 C CA . GLY A 1 514 ? -16.575 17.772 12.802 1.00 57.97 514 GLY A CA 1
ATOM 3950 C C . GLY A 1 514 ? -17.408 18.508 13.857 1.00 57.97 514 GLY A C 1
ATOM 3951 O O . GLY A 1 514 ? -18.380 19.206 13.553 1.00 57.97 514 GLY A O 1
ATOM 3952 N N . ASP A 1 515 ? -17.065 18.353 15.133 1.00 57.72 515 ASP A N 1
ATOM 3953 C CA . ASP A 1 515 ? -17.552 19.308 16.127 1.00 57.72 515 ASP A CA 1
ATOM 3954 C C . ASP A 1 515 ? -16.866 20.645 15.811 1.00 57.72 515 ASP A C 1
ATOM 3956 O O . ASP A 1 515 ? -15.641 20.701 15.778 1.00 57.72 515 ASP A O 1
ATOM 3960 N N . THR A 1 516 ? -17.610 21.729 15.568 1.00 49.09 516 THR A N 1
ATOM 3961 C CA . THR A 1 516 ? -17.039 23.050 15.213 1.00 49.09 516 THR A CA 1
ATOM 3962 C C . THR A 1 516 ? -16.111 23.624 16.298 1.00 49.09 516 THR A C 1
ATOM 3964 O O . THR A 1 516 ? -15.522 24.683 16.115 1.00 49.09 516 THR A O 1
ATOM 3967 N N . ALA A 1 517 ? -16.013 22.941 17.443 1.00 51.50 517 ALA A N 1
ATOM 3968 C CA . ALA A 1 517 ? -15.161 23.246 18.585 1.00 51.50 517 ALA A CA 1
ATOM 3969 C C . ALA A 1 517 ? -14.015 22.233 18.814 1.00 51.50 517 ALA A C 1
ATOM 3971 O O . ALA A 1 517 ? -13.278 22.384 19.790 1.00 51.50 517 ALA A O 1
ATOM 3972 N N . ALA A 1 518 ? -13.879 21.191 17.988 1.00 55.09 518 ALA A N 1
ATOM 3973 C CA . ALA A 1 518 ? -12.763 20.254 18.062 1.00 55.09 518 ALA A CA 1
ATOM 3974 C C . ALA A 1 518 ? -11.654 20.732 17.120 1.00 55.09 518 ALA A C 1
ATOM 3976 O O . ALA A 1 518 ? -11.716 20.534 15.912 1.00 55.09 518 ALA A O 1
ATOM 3977 N N . ASP A 1 519 ? -10.652 21.387 17.696 1.00 60.44 519 ASP A N 1
ATOM 3978 C CA . ASP A 1 519 ? -9.361 21.587 17.049 1.00 60.44 519 ASP A CA 1
ATOM 3979 C C . ASP A 1 519 ? -8.802 20.200 16.677 1.00 60.44 519 ASP A C 1
ATOM 3981 O O . ASP A 1 519 ? -8.710 19.323 17.541 1.00 60.44 519 ASP A O 1
ATOM 3985 N N . GLU A 1 520 ? -8.487 19.969 15.400 1.00 62.19 520 GLU A N 1
ATOM 3986 C CA . GLU A 1 520 ? -7.992 18.678 14.888 1.00 62.19 520 GLU A CA 1
ATOM 3987 C C . GLU A 1 520 ? -6.707 18.244 15.616 1.00 62.19 520 GLU A C 1
ATOM 3989 O O . GLU A 1 520 ? -6.459 17.055 15.816 1.00 62.19 520 GLU A O 1
ATOM 3994 N N . SER A 1 521 ? -5.946 19.220 16.123 1.00 63.69 521 SER A N 1
ATOM 3995 C CA . SER A 1 521 ? -4.758 19.001 16.949 1.00 63.69 521 SER A CA 1
ATOM 3996 C C . SER A 1 521 ? -5.057 18.533 18.384 1.00 63.69 521 SER A C 1
ATOM 3998 O O . SER A 1 521 ? -4.160 18.048 19.073 1.00 63.69 521 SER A O 1
ATOM 4000 N N . ARG A 1 522 ? -6.302 18.670 18.868 1.00 69.12 522 ARG A N 1
ATOM 4001 C CA . ARG A 1 522 ? -6.726 18.360 20.248 1.00 69.12 522 ARG A CA 1
ATOM 4002 C C . ARG A 1 522 ? -8.067 17.617 20.273 1.00 69.12 522 ARG A C 1
ATOM 4004 O O . ARG A 1 522 ? -9.082 18.167 20.729 1.00 69.12 522 ARG A O 1
ATOM 4011 N N . PRO A 1 523 ? -8.106 16.347 19.831 1.00 73.44 523 PRO A N 1
ATOM 4012 C CA . PRO A 1 523 ? -9.339 15.567 19.801 1.00 73.44 523 PRO A CA 1
ATOM 4013 C C . PRO A 1 523 ? -9.963 15.481 21.202 1.00 73.44 523 PRO A C 1
ATOM 4015 O O . PRO A 1 523 ? -9.296 15.146 22.180 1.00 73.44 523 PRO A O 1
ATOM 4018 N N . MET A 1 524 ? -11.250 15.830 21.313 1.00 74.69 524 MET A N 1
ATOM 4019 C CA . MET A 1 524 ? -12.000 15.896 22.582 1.00 74.69 524 MET A CA 1
ATOM 4020 C C . MET A 1 524 ? -11.340 16.730 23.708 1.00 74.69 524 MET A C 1
ATOM 4022 O O . MET A 1 524 ? -11.666 16.551 24.884 1.00 74.69 524 MET A O 1
ATOM 4026 N N . GLY A 1 525 ? -10.454 17.675 23.372 1.00 76.50 525 GLY A N 1
ATOM 4027 C CA . GLY A 1 525 ? -9.736 18.497 24.353 1.00 76.50 525 GLY A CA 1
ATOM 4028 C C . GLY A 1 525 ? -8.524 17.809 24.988 1.00 76.50 525 GLY A C 1
ATOM 4029 O O . GLY A 1 525 ? -8.050 18.263 26.026 1.00 76.50 525 GLY A O 1
ATOM 4030 N N . LEU A 1 526 ? -8.023 16.722 24.395 1.00 84.12 526 LEU A N 1
ATOM 4031 C CA . LEU A 1 526 ? -6.782 16.084 24.834 1.00 84.12 526 LEU A CA 1
ATOM 4032 C C . LEU A 1 526 ? -5.549 16.923 24.443 1.00 84.12 526 LEU A C 1
ATOM 4034 O O . LEU A 1 526 ? -5.538 17.523 23.365 1.00 84.12 526 LEU A O 1
ATOM 4038 N N . PRO A 1 527 ? -4.495 16.955 25.283 1.00 87.12 527 PRO A N 1
ATOM 4039 C CA . PRO A 1 527 ? -3.193 17.496 24.896 1.00 87.12 527 PRO A CA 1
ATOM 4040 C C . PRO A 1 527 ? -2.600 16.751 23.691 1.00 87.12 527 PRO A C 1
ATOM 4042 O O . PRO A 1 527 ? -2.797 15.542 23.565 1.00 87.12 527 PRO A O 1
ATOM 4045 N N . VAL A 1 528 ? -1.827 17.454 22.853 1.00 87.12 528 VAL A N 1
ATOM 4046 C CA . VAL A 1 528 ? -1.236 16.910 21.611 1.00 87.12 528 VAL A CA 1
ATOM 4047 C C . VAL A 1 528 ? -0.405 15.651 21.887 1.00 87.12 528 VAL A C 1
ATOM 4049 O O . VAL A 1 528 ? -0.618 14.629 21.249 1.00 87.12 528 VAL A O 1
ATOM 4052 N N . GLU A 1 529 ? 0.448 15.671 22.916 1.00 89.12 529 GLU A N 1
ATOM 4053 C CA . GLU A 1 529 ? 1.292 14.521 23.281 1.00 89.12 529 GLU A CA 1
ATOM 4054 C C . GLU A 1 529 ? 0.472 13.277 23.663 1.00 89.12 529 GLU A C 1
ATOM 4056 O O . GLU A 1 529 ? 0.795 12.154 23.277 1.00 89.12 529 GLU A O 1
ATOM 4061 N N . VAL A 1 530 ? -0.619 13.467 24.412 1.00 89.69 530 VAL A N 1
ATOM 4062 C CA . VAL A 1 530 ? -1.512 12.373 24.821 1.00 89.69 530 VAL A CA 1
ATOM 4063 C C . VAL A 1 530 ? -2.296 11.860 23.615 1.00 89.69 530 VAL A C 1
ATOM 4065 O O . VAL A 1 530 ? -2.492 10.654 23.484 1.00 89.69 530 VAL A O 1
ATOM 4068 N N . ALA A 1 531 ? -2.714 12.752 22.714 1.00 88.62 531 ALA A N 1
ATOM 4069 C CA . ALA A 1 531 ? -3.405 12.391 21.484 1.00 88.62 531 ALA A CA 1
ATOM 4070 C C . ALA A 1 531 ? -2.500 11.579 20.541 1.00 88.62 531 ALA A C 1
ATOM 4072 O O . ALA A 1 531 ? -2.928 10.531 20.061 1.00 88.62 531 ALA A O 1
ATOM 4073 N N . GLU A 1 532 ? -1.245 11.989 20.343 1.00 88.31 532 GLU A N 1
ATOM 4074 C CA . GLU A 1 532 ? -0.249 11.239 19.563 1.00 88.31 532 GLU A CA 1
ATOM 4075 C C . GLU A 1 532 ? 0.010 9.852 20.167 1.00 88.31 532 GLU A C 1
ATOM 4077 O O . GLU A 1 532 ? 0.012 8.848 19.454 1.00 88.31 532 GLU A O 1
ATOM 4082 N N . ARG A 1 533 ? 0.132 9.751 21.499 1.00 89.56 533 ARG A N 1
ATOM 4083 C CA . ARG A 1 533 ? 0.243 8.450 22.185 1.00 89.56 533 ARG A CA 1
ATOM 4084 C C . ARG A 1 533 ? -1.016 7.600 22.031 1.00 89.56 533 ARG A C 1
ATOM 4086 O O . ARG A 1 533 ? -0.910 6.388 21.847 1.00 89.56 533 ARG A O 1
ATOM 4093 N N . CYS A 1 534 ? -2.206 8.198 22.066 1.00 90.75 534 CYS A N 1
ATOM 4094 C CA . CYS A 1 534 ? -3.458 7.489 21.787 1.00 90.75 534 CYS A CA 1
ATOM 4095 C C . CYS A 1 534 ? -3.486 6.958 20.346 1.00 90.75 534 CYS A C 1
ATOM 4097 O O . CYS A 1 534 ? -3.873 5.815 20.129 1.00 90.75 534 CYS A O 1
ATOM 4099 N N . GLN A 1 535 ? -3.035 7.746 19.367 1.00 90.62 535 GLN A N 1
ATOM 4100 C CA . GLN A 1 535 ? -2.938 7.314 17.968 1.00 90.62 535 GLN A CA 1
ATOM 4101 C C . GLN A 1 535 ? -1.933 6.171 17.796 1.00 90.62 535 GLN A C 1
ATOM 4103 O O . GLN A 1 535 ? -2.238 5.184 17.129 1.00 90.62 535 GLN A O 1
ATOM 4108 N N . LEU A 1 536 ? -0.764 6.268 18.432 1.00 90.94 536 LEU A N 1
ATOM 4109 C CA . LEU A 1 536 ? 0.260 5.229 18.373 1.00 90.94 536 LEU A CA 1
ATOM 4110 C C . LEU A 1 536 ? -0.221 3.929 19.025 1.00 90.94 536 LEU A C 1
ATOM 4112 O O . LEU A 1 536 ? -0.129 2.867 18.414 1.00 90.94 536 LEU A O 1
ATOM 4116 N N . THR A 1 537 ? -0.796 4.012 20.228 1.00 91.50 537 THR A N 1
ATOM 4117 C CA . THR A 1 537 ? -1.362 2.843 20.920 1.00 91.50 537 THR A CA 1
ATOM 4118 C C . THR A 1 537 ? -2.532 2.241 20.155 1.00 91.50 537 THR A C 1
ATOM 4120 O O . THR A 1 537 ? -2.624 1.019 20.072 1.00 91.50 537 THR A O 1
ATOM 4123 N N . HIS A 1 538 ? -3.385 3.062 19.538 1.00 92.94 538 HIS A N 1
ATOM 4124 C CA . HIS A 1 538 ? -4.424 2.602 18.623 1.00 92.94 538 HIS A CA 1
ATOM 4125 C C . HIS A 1 538 ? -3.825 1.814 17.461 1.00 92.94 538 HIS A C 1
ATOM 4127 O O . HIS A 1 538 ? -4.166 0.646 17.290 1.00 92.94 538 HIS A O 1
ATOM 4133 N N . ALA A 1 539 ? -2.886 2.404 16.723 1.00 91.31 539 ALA A N 1
ATOM 4134 C CA . ALA A 1 539 ? -2.252 1.755 15.585 1.00 91.31 539 ALA A CA 1
ATOM 4135 C C . ALA A 1 539 ? -1.609 0.418 15.981 1.00 91.31 539 ALA A C 1
ATOM 4137 O O . ALA A 1 539 ? -1.864 -0.596 15.337 1.00 91.31 539 ALA A O 1
ATOM 4138 N N . THR A 1 540 ? -0.862 0.365 17.086 1.00 90.81 540 THR A N 1
ATOM 4139 C CA . THR A 1 540 ? -0.216 -0.882 17.515 1.00 90.81 540 THR A CA 1
ATOM 4140 C C . THR A 1 540 ? -1.191 -1.910 18.093 1.00 90.81 540 THR A C 1
ATOM 4142 O O . THR A 1 540 ? -1.011 -3.101 17.858 1.00 90.81 540 THR A O 1
ATOM 4145 N N . THR A 1 541 ? -2.275 -1.500 18.768 1.00 92.69 541 THR A N 1
ATOM 4146 C CA . THR A 1 541 ? -3.354 -2.438 19.159 1.00 92.69 541 THR A CA 1
ATOM 4147 C C . THR A 1 541 ? -4.045 -3.050 17.944 1.00 92.69 541 THR A C 1
ATOM 4149 O O . THR A 1 541 ? -4.327 -4.246 17.929 1.00 92.69 541 THR A O 1
ATOM 4152 N N . VAL A 1 542 ? -4.283 -2.244 16.907 1.00 92.00 542 VAL A N 1
ATOM 4153 C CA . VAL A 1 542 ? -4.893 -2.692 15.656 1.00 92.00 542 VAL A CA 1
ATOM 4154 C C . VAL A 1 542 ? -3.968 -3.666 14.930 1.00 92.00 542 VAL A C 1
ATOM 4156 O O . VAL A 1 542 ? -4.458 -4.645 14.377 1.00 92.00 542 VAL A O 1
ATOM 4159 N N . GLU A 1 543 ? -2.649 -3.483 14.987 1.00 88.94 543 GLU A N 1
ATOM 4160 C CA . GLU A 1 543 ? -1.704 -4.463 14.439 1.00 88.94 543 GLU A CA 1
ATOM 4161 C C . GLU A 1 543 ? -1.775 -5.820 15.119 1.00 88.94 543 GLU A C 1
ATOM 4163 O O . GLU A 1 543 ? -1.910 -6.836 14.437 1.00 88.94 543 GLU A O 1
ATOM 4168 N N . PHE A 1 544 ? -1.759 -5.856 16.451 1.00 90.38 544 PHE A N 1
ATOM 4169 C CA . PHE A 1 544 ? -1.921 -7.120 17.168 1.00 90.38 544 PHE A CA 1
ATOM 4170 C C . PHE A 1 544 ? -3.278 -7.767 16.880 1.00 90.38 544 PHE A C 1
ATOM 4172 O O . PHE A 1 544 ? -3.368 -8.988 16.790 1.00 90.38 544 PHE A O 1
ATOM 4179 N N . LEU A 1 545 ? -4.323 -6.965 16.658 1.00 93.06 545 LEU A N 1
ATOM 4180 C CA . LEU A 1 545 ? -5.637 -7.466 16.266 1.00 93.06 545 LEU A CA 1
ATOM 4181 C C . LEU A 1 545 ? -5.618 -8.080 14.855 1.00 93.06 545 LEU A C 1
ATOM 4183 O O . LEU A 1 545 ? -6.176 -9.157 14.662 1.00 93.06 545 LEU A O 1
ATOM 4187 N N . HIS A 1 546 ? -4.942 -7.457 13.884 1.00 91.06 546 HIS A N 1
ATOM 4188 C CA . HIS A 1 546 ? -4.748 -8.044 12.552 1.00 91.06 546 HIS A CA 1
ATOM 4189 C C . HIS A 1 546 ? -3.952 -9.350 12.621 1.00 91.06 546 HIS A C 1
ATOM 4191 O O . HIS A 1 546 ? -4.345 -10.337 12.003 1.00 91.06 546 HIS A O 1
ATOM 4197 N N . GLN A 1 547 ? -2.862 -9.377 13.394 1.00 87.94 547 GLN A N 1
ATOM 4198 C CA . GLN A 1 547 ? -2.056 -10.583 13.601 1.00 87.94 547 GLN A CA 1
ATOM 4199 C C . GLN A 1 547 ? -2.887 -11.703 14.233 1.00 87.94 547 GLN A C 1
ATOM 4201 O O . GLN A 1 547 ? -2.853 -12.835 13.748 1.00 87.94 547 GLN A O 1
ATOM 4206 N N . PHE A 1 548 ? -3.689 -11.372 15.248 1.00 91.44 548 PHE A N 1
ATOM 4207 C CA . PHE A 1 548 ? -4.611 -12.300 15.891 1.00 91.44 548 PHE A CA 1
ATOM 4208 C C . PHE A 1 548 ? -5.619 -12.878 14.898 1.00 91.44 548 PHE A C 1
ATOM 4210 O O . PHE A 1 548 ? -5.700 -14.094 14.785 1.00 91.44 548 PHE A O 1
ATOM 4217 N N . TRP A 1 549 ? -6.347 -12.057 14.135 1.00 92.38 549 TRP A N 1
ATOM 4218 C CA . TRP A 1 549 ? -7.353 -12.573 13.196 1.00 92.38 549 TRP A CA 1
ATOM 4219 C C . TRP A 1 549 ? -6.737 -13.360 12.040 1.00 92.38 549 TRP A C 1
ATOM 4221 O O . TRP A 1 549 ? -7.296 -14.377 11.636 1.00 92.38 549 TRP A O 1
ATOM 4231 N N . ASN A 1 550 ? -5.563 -12.947 11.555 1.00 88.88 550 ASN A N 1
ATOM 4232 C CA . ASN A 1 550 ? -4.825 -13.692 10.537 1.00 88.88 550 ASN A CA 1
ATOM 4233 C C . ASN A 1 550 ? -4.351 -15.060 11.036 1.00 88.88 550 ASN A C 1
ATOM 4235 O O . ASN A 1 550 ? -4.163 -15.955 10.221 1.00 88.88 550 ASN A O 1
ATOM 4239 N N . ALA A 1 551 ? -4.091 -15.223 12.334 1.00 87.81 551 ALA A N 1
ATOM 4240 C CA . ALA A 1 551 ? -3.782 -16.518 12.938 1.00 87.81 551 ALA A CA 1
ATOM 4241 C C . ALA A 1 551 ? -5.053 -17.316 13.251 1.00 87.81 551 ALA A C 1
ATOM 4243 O O . ALA A 1 551 ? -5.147 -18.492 12.926 1.00 87.81 551 ALA A O 1
ATOM 4244 N N . PHE A 1 552 ? -6.059 -16.661 13.824 1.00 90.19 552 PHE A N 1
ATOM 4245 C CA . PHE A 1 552 ? -7.257 -17.307 14.351 1.00 90.19 552 PHE A CA 1
ATOM 4246 C C . PHE A 1 552 ? -8.133 -17.875 13.234 1.00 90.19 552 PHE A C 1
ATOM 4248 O O . PHE A 1 552 ? -8.749 -18.921 13.396 1.00 90.19 552 PHE A O 1
ATOM 4255 N N . LEU A 1 553 ? -8.165 -17.200 12.082 1.00 90.38 553 LEU A N 1
ATOM 4256 C CA . LEU A 1 553 ? -8.949 -17.618 10.922 1.00 90.38 553 LEU A CA 1
ATOM 4257 C C . LEU A 1 553 ? -8.154 -18.451 9.909 1.00 90.38 553 LEU A C 1
ATOM 4259 O O . LEU A 1 553 ? -8.747 -18.876 8.920 1.00 90.38 553 LEU A O 1
ATOM 4263 N N . SER A 1 554 ? -6.845 -18.681 10.104 1.00 86.62 554 SER A N 1
ATOM 4264 C CA . SER A 1 554 ? -6.073 -19.471 9.130 1.00 86.62 554 SER A CA 1
ATOM 4265 C C . SER A 1 554 ? -6.373 -20.966 9.207 1.00 86.62 554 SER A C 1
ATOM 4267 O O . SER A 1 554 ? -6.245 -21.655 8.202 1.00 86.62 554 SER A O 1
ATOM 4269 N N . GLY A 1 555 ? -6.828 -21.459 10.365 1.00 82.62 555 GLY A N 1
ATOM 4270 C CA . GLY A 1 555 ? -7.136 -22.878 10.567 1.00 82.62 555 GLY A CA 1
ATOM 4271 C C . GLY A 1 555 ? -5.901 -23.781 10.646 1.00 82.62 555 GLY A C 1
ATOM 4272 O O . GLY A 1 555 ? -6.047 -25.001 10.621 1.00 82.62 555 GLY A O 1
ATOM 4273 N N . ASP A 1 556 ? -4.700 -23.201 10.747 1.00 83.75 556 ASP A N 1
ATOM 4274 C CA . ASP A 1 556 ? -3.447 -23.953 10.825 1.00 83.75 556 ASP A CA 1
ATOM 4275 C C . ASP A 1 556 ? -3.143 -24.354 12.280 1.00 83.75 556 ASP A C 1
ATOM 4277 O O . ASP A 1 556 ? -3.001 -23.470 13.135 1.00 83.75 556 ASP A O 1
ATOM 4281 N N . PRO A 1 557 ? -2.968 -25.655 12.584 1.00 82.06 557 PRO A N 1
ATOM 4282 C CA . PRO A 1 557 ? -2.714 -26.119 13.950 1.00 82.06 557 PRO A CA 1
ATOM 4283 C C . PRO A 1 557 ? -1.357 -25.648 14.493 1.00 82.06 557 PRO A C 1
ATOM 4285 O O . PRO A 1 557 ? -1.230 -25.370 15.684 1.00 82.06 557 PRO A O 1
ATOM 4288 N N . ASP A 1 558 ? -0.359 -25.470 13.625 1.00 81.25 558 ASP A N 1
ATOM 4289 C CA . ASP A 1 558 ? 0.988 -25.030 14.016 1.00 81.25 558 ASP A CA 1
ATOM 4290 C C . ASP A 1 558 ? 0.997 -23.612 14.614 1.00 81.25 558 ASP A C 1
ATOM 4292 O O . ASP A 1 558 ? 1.881 -23.255 15.395 1.00 81.25 558 ASP A O 1
ATOM 4296 N N . ARG A 1 559 ? -0.019 -22.801 14.291 1.00 80.50 559 ARG A N 1
ATOM 4297 C CA . ARG A 1 559 ? -0.158 -21.414 14.758 1.00 80.50 559 ARG A CA 1
ATOM 4298 C C . ARG A 1 559 ? -0.966 -21.294 16.052 1.00 80.50 559 ARG A C 1
ATOM 4300 O O . ARG A 1 559 ? -1.112 -20.191 16.577 1.00 80.50 559 ARG A O 1
ATOM 4307 N N . ALA A 1 560 ? -1.444 -22.406 16.614 1.00 80.88 560 ALA A N 1
ATOM 4308 C CA . ALA A 1 560 ? -2.196 -22.414 17.869 1.00 80.88 560 ALA A CA 1
ATOM 4309 C C . ALA A 1 560 ? -1.374 -21.865 19.049 1.00 80.88 560 ALA A C 1
ATOM 4311 O O . ALA A 1 560 ? -1.880 -21.082 19.854 1.00 80.88 560 ALA A O 1
ATOM 4312 N N . ASN A 1 561 ? -0.079 -22.189 19.107 1.00 81.75 561 ASN A N 1
ATOM 4313 C CA . ASN A 1 561 ? 0.816 -21.649 20.133 1.00 81.75 561 ASN A CA 1
ATOM 4314 C C . ASN A 1 561 ? 0.987 -20.128 19.983 1.00 81.75 561 ASN A C 1
ATOM 4316 O O . ASN A 1 561 ? 0.976 -19.402 20.974 1.00 81.75 561 ASN A O 1
ATOM 4320 N N . GLU A 1 562 ? 1.080 -19.622 18.746 1.00 82.94 562 GLU A N 1
ATOM 4321 C CA . GLU A 1 562 ? 1.143 -18.178 18.476 1.00 82.94 562 GLU A CA 1
ATOM 4322 C C . GLU A 1 562 ? -0.117 -17.458 18.980 1.00 82.94 562 GLU A C 1
ATOM 4324 O O . GLU A 1 562 ? -0.023 -16.365 19.539 1.00 82.94 562 GLU A O 1
ATOM 4329 N N . LEU A 1 563 ? -1.293 -18.082 18.834 1.00 86.38 563 LEU A N 1
ATOM 4330 C CA . LEU A 1 563 ? -2.571 -17.509 19.263 1.00 86.38 563 LEU A CA 1
ATOM 4331 C C . LEU A 1 563 ? -2.636 -17.247 20.763 1.00 86.38 563 LEU A C 1
ATOM 4333 O O . LEU A 1 563 ? -3.122 -16.188 21.162 1.00 86.38 563 LEU A O 1
ATOM 4337 N N . GLN A 1 564 ? -2.120 -18.155 21.593 1.00 85.12 564 GLN A N 1
ATOM 4338 C CA . GLN A 1 564 ? -2.095 -17.952 23.042 1.00 85.12 564 GLN A CA 1
ATOM 4339 C C . GLN A 1 564 ? -1.319 -16.677 23.410 1.00 85.12 564 GLN A C 1
ATOM 4341 O O . GLN A 1 564 ? -1.802 -15.856 24.195 1.00 85.12 564 GLN A O 1
ATOM 4346 N N . TYR A 1 565 ? -0.156 -16.469 22.789 1.00 85.62 565 TYR A N 1
ATOM 4347 C CA . TYR A 1 565 ? 0.671 -15.283 23.019 1.00 85.62 565 TYR A CA 1
ATOM 4348 C C . TYR A 1 565 ? 0.046 -14.008 22.451 1.00 85.62 565 TYR A C 1
ATOM 4350 O O . TYR A 1 565 ? 0.130 -12.947 23.071 1.00 85.62 565 TYR A O 1
ATOM 4358 N N . LEU A 1 566 ? -0.615 -14.095 21.294 1.00 87.81 566 LEU A N 1
ATOM 4359 C CA . LEU A 1 566 ? -1.342 -12.963 20.722 1.00 87.81 566 LEU A CA 1
ATOM 4360 C C . LEU A 1 566 ? -2.522 -12.562 21.611 1.00 87.81 566 LEU A C 1
ATOM 4362 O O . LEU A 1 566 ? -2.758 -11.382 21.825 1.00 87.81 566 LEU A O 1
ATOM 4366 N N . VAL A 1 567 ? -3.237 -13.506 22.220 1.00 90.38 567 VAL A N 1
ATOM 4367 C CA . VAL A 1 567 ? -4.315 -13.176 23.167 1.00 90.38 567 VAL A CA 1
ATOM 4368 C C . VAL A 1 567 ? -3.770 -12.471 24.409 1.00 90.38 567 VAL A C 1
ATOM 4370 O O . VAL A 1 567 ? -4.393 -11.530 24.910 1.00 90.38 567 VAL A O 1
ATOM 4373 N N . GLU A 1 568 ? -2.600 -12.880 24.897 1.00 88.19 568 GLU A N 1
ATOM 4374 C CA . GLU A 1 568 ? -1.914 -12.174 25.977 1.00 88.19 568 GLU A CA 1
ATOM 4375 C C . GLU A 1 568 ? -1.496 -10.757 25.556 1.00 88.19 568 GLU A C 1
ATOM 4377 O O . GLU A 1 568 ? -1.735 -9.801 26.298 1.00 88.19 568 GLU A O 1
ATOM 4382 N N . SER A 1 569 ? -0.962 -10.582 24.343 1.00 88.00 569 SER A N 1
ATOM 4383 C CA . SER A 1 569 ? -0.618 -9.256 23.820 1.00 88.00 569 SER A CA 1
ATOM 4384 C C . SER A 1 569 ? -1.853 -8.364 23.672 1.00 88.00 569 SER A C 1
ATOM 4386 O O . SER A 1 569 ? -1.801 -7.190 24.037 1.00 88.00 569 SER A O 1
ATOM 4388 N N . LEU A 1 570 ? -3.004 -8.915 23.263 1.00 91.56 570 LEU A N 1
ATOM 4389 C CA . LEU A 1 570 ? -4.277 -8.191 23.233 1.00 91.56 570 LEU A CA 1
ATOM 4390 C C . LEU A 1 570 ? -4.713 -7.746 24.638 1.00 91.56 570 LEU A C 1
ATOM 4392 O O . LEU A 1 570 ? -5.184 -6.617 24.790 1.00 91.56 570 LEU A O 1
ATOM 4396 N N . LYS A 1 571 ? -4.529 -8.576 25.677 1.00 91.31 571 LYS A N 1
ATOM 4397 C CA . LYS A 1 571 ? -4.798 -8.182 27.076 1.00 91.31 571 LYS A CA 1
ATOM 4398 C C . LYS A 1 571 ? -3.885 -7.040 27.525 1.00 91.31 571 LYS A C 1
ATOM 4400 O O . LYS A 1 571 ? -4.389 -6.006 27.962 1.00 91.31 571 LYS A O 1
ATOM 4405 N N . ARG A 1 572 ? -2.572 -7.169 27.310 1.00 90.69 572 ARG A N 1
ATOM 4406 C CA . ARG A 1 572 ? -1.587 -6.108 27.602 1.00 90.69 572 ARG A CA 1
ATOM 4407 C C . ARG A 1 572 ? -1.893 -4.821 26.829 1.00 90.69 572 ARG A C 1
ATOM 4409 O O . ARG A 1 572 ? -1.715 -3.716 27.334 1.00 90.69 572 ARG A O 1
ATOM 4416 N N . SER A 1 573 ? -2.414 -4.941 25.608 1.00 91.69 573 SER A N 1
ATOM 4417 C CA . SER A 1 573 ? -2.815 -3.793 24.796 1.00 91.69 573 SER A CA 1
ATOM 4418 C C . SER A 1 573 ? -4.007 -3.036 25.402 1.00 91.69 573 SER A C 1
ATOM 4420 O O . SER A 1 573 ? -4.010 -1.805 25.386 1.00 91.69 573 SER A O 1
ATOM 4422 N N . ALA A 1 574 ? -4.965 -3.742 26.019 1.00 93.62 574 ALA A N 1
ATOM 4423 C CA . ALA A 1 574 ? -6.071 -3.131 26.757 1.00 93.62 574 ALA A CA 1
ATOM 4424 C C . ALA A 1 574 ? -5.579 -2.421 28.030 1.00 93.62 574 ALA A C 1
ATOM 4426 O O . ALA A 1 574 ? -5.991 -1.294 28.309 1.00 93.62 574 ALA A O 1
ATOM 4427 N N . GLU A 1 575 ? -4.650 -3.035 28.767 1.00 93.06 575 GLU A N 1
ATOM 4428 C CA . GLU A 1 575 ? -4.005 -2.417 29.934 1.00 93.06 575 GLU A CA 1
ATOM 4429 C C . GLU A 1 575 ? -3.254 -1.139 29.553 1.00 93.06 575 GLU A C 1
ATOM 4431 O O . GLU A 1 575 ? -3.379 -0.118 30.227 1.00 93.06 575 GLU A O 1
ATOM 4436 N N . ARG A 1 576 ? -2.548 -1.145 28.418 1.00 91.31 576 ARG A N 1
ATOM 4437 C CA . ARG A 1 576 ? -1.860 0.038 27.893 1.00 91.31 576 ARG A CA 1
ATOM 4438 C C . ARG A 1 576 ? -2.825 1.171 27.541 1.00 91.31 576 ARG A C 1
ATOM 4440 O O . ARG A 1 576 ? -2.530 2.324 27.843 1.00 91.31 576 ARG A O 1
ATOM 4447 N N . ILE A 1 577 ? -3.989 0.866 26.960 1.00 94.00 577 ILE A N 1
ATOM 4448 C CA . ILE A 1 577 ? -5.039 1.872 26.714 1.00 94.00 577 ILE A CA 1
ATOM 4449 C C . ILE A 1 577 ? -5.507 2.484 28.041 1.00 94.00 577 ILE A C 1
ATOM 4451 O O . ILE A 1 577 ? -5.661 3.703 28.139 1.00 94.00 577 ILE A O 1
ATOM 4455 N N . HIS A 1 578 ? -5.698 1.664 29.078 1.00 94.75 578 HIS A N 1
ATOM 4456 C CA . HIS A 1 578 ? -6.048 2.158 30.409 1.00 94.75 578 HIS A CA 1
ATOM 4457 C C . HIS A 1 578 ? -4.936 3.013 31.032 1.00 94.75 578 HIS A C 1
ATOM 4459 O O . HIS A 1 578 ? -5.243 4.068 31.582 1.00 94.75 578 HIS A O 1
ATOM 4465 N N . ALA A 1 579 ? -3.667 2.637 30.867 1.00 93.94 579 ALA A N 1
ATOM 4466 C CA . ALA A 1 579 ? -2.526 3.415 31.347 1.00 93.94 579 ALA A CA 1
ATOM 4467 C C . ALA A 1 579 ? -2.431 4.797 30.675 1.00 93.94 579 ALA A C 1
ATOM 4469 O O . ALA A 1 579 ? -2.231 5.800 31.360 1.00 93.94 579 ALA A O 1
ATOM 4470 N N . VAL A 1 580 ? -2.650 4.878 29.355 1.00 93.38 580 VAL A N 1
ATOM 4471 C CA . VAL A 1 580 ? -2.724 6.167 28.639 1.00 93.38 580 VAL A CA 1
ATOM 4472 C C . VAL A 1 580 ? -3.920 6.990 29.119 1.00 93.38 580 VAL A C 1
ATOM 4474 O O . VAL A 1 580 ? -3.819 8.207 29.269 1.00 93.38 580 VAL A O 1
ATOM 4477 N N . ALA A 1 581 ? -5.051 6.345 29.411 1.00 93.69 581 ALA A N 1
ATOM 4478 C CA . ALA A 1 581 ? -6.216 7.032 29.955 1.00 93.69 581 ALA A CA 1
ATOM 4479 C C . ALA A 1 581 ? -5.952 7.601 31.366 1.00 93.69 581 ALA A C 1
ATOM 4481 O O . ALA A 1 581 ? -6.428 8.692 31.680 1.00 93.69 581 ALA A O 1
ATOM 4482 N N . ASP A 1 582 ? -5.160 6.913 32.192 1.00 94.50 582 ASP A N 1
ATOM 4483 C CA . ASP A 1 582 ? -4.737 7.397 33.513 1.00 94.50 582 ASP A CA 1
ATOM 4484 C C . ASP A 1 582 ? -3.719 8.536 33.426 1.00 94.50 582 ASP A C 1
ATOM 4486 O O . ASP A 1 582 ? -3.780 9.493 34.200 1.00 94.50 582 ASP A O 1
ATOM 4490 N N . GLU A 1 583 ? -2.807 8.488 32.459 1.00 92.44 583 GLU A N 1
ATOM 4491 C CA . GLU A 1 583 ? -1.910 9.606 32.167 1.00 92.44 583 GLU A CA 1
ATOM 4492 C C . GLU A 1 583 ? -2.676 10.843 31.669 1.00 92.44 583 GLU A C 1
ATOM 4494 O O . GLU A 1 583 ? -2.410 11.968 32.104 1.00 92.44 583 GLU A O 1
ATOM 4499 N N . ALA A 1 584 ? -3.683 10.646 30.817 1.00 91.88 584 ALA A N 1
ATOM 4500 C CA . ALA A 1 584 ? -4.567 11.718 30.376 1.00 91.88 584 ALA A CA 1
ATOM 4501 C C . ALA A 1 584 ? -5.305 12.373 31.557 1.00 91.88 584 ALA A C 1
ATOM 4503 O O . ALA A 1 584 ? -5.496 13.588 31.575 1.00 91.88 584 ALA A O 1
ATOM 4504 N N . GLU A 1 585 ? -5.705 11.592 32.563 1.00 92.56 585 GLU A N 1
ATOM 4505 C CA . GLU A 1 585 ? -6.325 12.131 33.777 1.00 92.56 585 GLU A CA 1
ATOM 4506 C C . GLU A 1 585 ? -5.335 12.963 34.598 1.00 92.56 585 GLU A C 1
ATOM 4508 O O . GLU A 1 585 ? -5.661 14.079 34.999 1.00 92.56 585 GLU A O 1
ATOM 4513 N N . LYS A 1 586 ? -4.100 12.474 34.775 1.00 92.69 586 LYS A N 1
ATOM 4514 C CA . LYS A 1 586 ? -3.039 13.210 35.483 1.00 92.69 586 LYS A CA 1
ATOM 4515 C C . LYS A 1 586 ? -2.734 14.549 34.816 1.00 92.69 586 LYS A C 1
ATOM 4517 O O . LYS A 1 586 ? -2.714 15.572 35.496 1.00 92.69 586 LYS A O 1
ATOM 4522 N N . THR A 1 587 ? -2.570 14.554 33.492 1.00 90.00 587 THR A N 1
ATOM 4523 C CA . THR A 1 587 ? -2.312 15.785 32.724 1.00 90.00 587 THR A CA 1
ATOM 4524 C C . THR A 1 587 ? -3.481 16.765 32.815 1.00 90.00 587 THR A C 1
ATOM 4526 O O . THR A 1 587 ? -3.269 17.964 33.000 1.00 90.00 587 THR A O 1
ATOM 4529 N N . ARG A 1 588 ? -4.727 16.276 32.780 1.00 89.38 588 ARG A N 1
ATOM 4530 C CA . ARG A 1 588 ? -5.909 17.113 33.027 1.00 89.38 588 ARG A CA 1
ATOM 4531 C C . ARG A 1 588 ? -5.901 17.696 34.443 1.00 89.38 588 ARG A C 1
ATOM 4533 O O . ARG A 1 588 ? -6.164 18.885 34.617 1.00 89.38 588 ARG A O 1
ATOM 4540 N N . ASP A 1 589 ? -5.563 16.901 35.451 1.00 91.06 589 ASP A N 1
ATOM 4541 C CA . ASP A 1 589 ? -5.490 17.358 36.840 1.00 91.06 589 ASP A CA 1
ATOM 4542 C C . ASP A 1 589 ? -4.362 18.376 37.064 1.00 91.06 589 ASP A C 1
ATOM 4544 O O . ASP A 1 589 ? -4.521 19.299 37.869 1.00 91.06 589 ASP A O 1
ATOM 4548 N N . ASP A 1 590 ? -3.239 18.253 36.350 1.00 91.00 590 ASP A N 1
ATOM 4549 C CA . ASP A 1 590 ? -2.168 19.256 36.315 1.00 91.00 590 ASP A CA 1
ATOM 4550 C C . ASP A 1 590 ? -2.662 20.581 35.715 1.00 91.00 590 ASP A C 1
ATOM 4552 O O . ASP A 1 590 ? -2.438 21.638 36.311 1.00 91.00 590 ASP A O 1
ATOM 4556 N N . ILE A 1 591 ? -3.405 20.537 34.601 1.00 88.06 591 ILE A N 1
ATOM 4557 C CA . ILE A 1 591 ? -4.012 21.726 33.974 1.00 88.06 591 ILE A CA 1
ATOM 4558 C C . ILE A 1 591 ? -5.004 22.392 34.935 1.00 88.06 591 ILE A C 1
ATOM 4560 O O . ILE A 1 591 ? -4.943 23.604 35.157 1.00 88.06 591 ILE A O 1
ATOM 4564 N N . ILE A 1 592 ? -5.867 21.606 35.583 1.00 90.44 592 ILE A N 1
ATOM 4565 C CA . ILE A 1 592 ? -6.815 22.097 36.592 1.00 90.44 592 ILE A CA 1
ATOM 4566 C C . ILE A 1 592 ? -6.063 22.730 37.773 1.00 90.44 592 ILE A C 1
ATOM 4568 O O . ILE A 1 592 ? -6.465 23.787 38.268 1.00 90.44 592 ILE A O 1
ATOM 4572 N N . ARG A 1 593 ? -4.967 22.119 38.244 1.00 91.50 593 ARG A N 1
ATOM 4573 C CA . ARG A 1 593 ? -4.129 22.673 39.322 1.00 91.50 593 ARG A CA 1
ATOM 4574 C C . ARG A 1 593 ? -3.447 23.975 38.906 1.00 91.50 593 ARG A C 1
ATOM 4576 O O . ARG A 1 593 ? -3.429 24.910 39.707 1.00 91.50 593 ARG A O 1
ATOM 4583 N N . ALA A 1 594 ? -2.931 24.066 37.684 1.00 91.19 594 ALA A N 1
ATOM 4584 C CA . ALA A 1 594 ? -2.326 25.283 37.146 1.00 91.19 594 ALA A CA 1
ATOM 4585 C C . ALA A 1 594 ? -3.354 26.418 37.036 1.00 91.19 594 ALA A C 1
ATOM 4587 O O . ALA A 1 594 ? -3.108 27.516 37.532 1.00 91.19 594 ALA A O 1
ATOM 4588 N N . LYS A 1 595 ? -4.552 26.132 36.511 1.00 88.19 595 LYS A N 1
ATOM 4589 C CA . LYS A 1 595 ? -5.655 27.101 36.432 1.00 88.19 595 LYS A CA 1
ATOM 4590 C C . LYS A 1 595 ? -6.127 27.568 37.806 1.00 88.19 595 LYS A C 1
ATOM 4592 O O . LYS A 1 595 ? -6.346 28.760 38.008 1.00 88.19 595 LYS A O 1
ATOM 4597 N N . LYS A 1 596 ? -6.211 26.668 38.792 1.00 90.00 596 LYS A N 1
ATOM 4598 C CA . LYS A 1 596 ? -6.498 27.049 40.188 1.00 90.00 596 LYS A CA 1
ATOM 4599 C C . LYS A 1 596 ? -5.446 28.009 40.749 1.00 90.00 596 LYS A C 1
ATOM 4601 O O . LYS A 1 596 ? -5.825 28.968 41.417 1.00 90.00 596 LYS A O 1
ATOM 4606 N N . LYS A 1 597 ? -4.156 27.770 40.482 1.00 91.50 597 LYS A N 1
ATOM 4607 C CA . LYS A 1 597 ? -3.064 28.668 40.898 1.00 91.50 597 LYS A CA 1
ATOM 4608 C C . LYS A 1 597 ? -3.169 30.033 40.211 1.00 91.50 597 LYS A C 1
ATOM 4610 O O . LYS A 1 597 ? -3.162 31.040 40.904 1.00 91.50 597 LYS A O 1
ATOM 4615 N N . GLU A 1 598 ? -3.398 30.066 38.900 1.00 90.00 598 GLU A N 1
ATOM 4616 C CA . GLU A 1 598 ? -3.585 31.305 38.129 1.00 90.00 598 GLU A CA 1
ATOM 4617 C C . GLU A 1 598 ? -4.751 32.152 38.674 1.00 90.00 598 GLU A C 1
ATOM 4619 O O . GLU A 1 598 ? -4.612 33.354 38.887 1.00 90.00 598 GLU A O 1
ATOM 4624 N N . ILE A 1 599 ? -5.888 31.519 38.990 1.00 88.12 599 ILE A N 1
ATOM 4625 C CA . ILE A 1 599 ? -7.049 32.201 39.584 1.00 88.12 599 ILE A CA 1
ATOM 4626 C C . ILE A 1 599 ? -6.721 32.744 40.983 1.00 88.12 599 ILE A C 1
ATOM 4628 O O . ILE A 1 599 ? -7.152 33.846 41.332 1.00 88.12 599 ILE A O 1
ATOM 4632 N N . MET A 1 600 ? -5.968 31.988 41.788 1.00 87.81 600 MET A N 1
ATOM 4633 C CA . MET A 1 600 ? -5.523 32.415 43.119 1.00 87.81 600 MET A CA 1
ATOM 4634 C C . MET A 1 600 ? -4.569 33.609 43.040 1.00 87.81 600 MET A C 1
ATOM 4636 O O . MET A 1 600 ? -4.726 34.562 43.802 1.00 87.81 600 MET A O 1
ATOM 4640 N N . ASP A 1 601 ? -3.611 33.587 42.117 1.00 90.88 601 ASP A N 1
ATOM 4641 C CA . ASP A 1 601 ? -2.627 34.656 41.948 1.00 90.88 601 ASP A CA 1
ATOM 4642 C C . ASP A 1 601 ? -3.269 35.917 41.357 1.00 90.88 601 ASP A C 1
ATOM 4644 O O . ASP A 1 601 ? -3.032 37.019 41.853 1.00 90.88 601 ASP A O 1
ATOM 4648 N N . HIS A 1 602 ? -4.195 35.767 40.404 1.00 88.75 602 HIS A N 1
ATOM 4649 C CA . HIS A 1 602 ? -5.017 36.873 39.910 1.00 88.75 602 HIS A CA 1
ATOM 4650 C C . HIS A 1 602 ? -5.865 37.498 41.027 1.00 88.75 602 HIS A C 1
ATOM 4652 O O . HIS A 1 602 ? -5.976 38.723 41.116 1.00 88.75 602 HIS A O 1
ATOM 4658 N N . TYR A 1 603 ? -6.455 36.679 41.904 1.00 89.81 603 TYR A N 1
ATOM 4659 C CA . TYR A 1 603 ? -7.219 37.172 43.050 1.00 89.81 603 TYR A CA 1
ATOM 4660 C C . TYR A 1 603 ? -6.333 37.937 44.041 1.00 89.81 603 TYR A C 1
ATOM 4662 O O . TYR A 1 603 ? -6.722 39.015 44.482 1.00 89.81 603 TYR A O 1
ATOM 4670 N N . LYS A 1 604 ? -5.129 37.433 44.342 1.00 89.69 604 LYS A N 1
ATOM 4671 C CA . LYS A 1 604 ? -4.150 38.140 45.185 1.00 89.69 604 LYS A CA 1
ATOM 4672 C C . LYS A 1 604 ? -3.711 39.472 44.572 1.00 89.69 604 LYS A C 1
ATOM 4674 O O . LYS A 1 604 ? -3.566 40.442 45.304 1.00 89.69 604 LYS A O 1
ATOM 4679 N N . ALA A 1 605 ? -3.521 39.524 43.252 1.00 89.44 605 ALA A N 1
ATOM 4680 C CA . ALA A 1 605 ? -3.055 40.721 42.554 1.00 89.44 605 ALA A CA 1
ATOM 4681 C C . ALA A 1 605 ? -4.145 41.794 42.373 1.00 89.44 605 ALA A C 1
ATOM 4683 O O . ALA A 1 605 ? -3.852 42.983 42.441 1.00 89.44 605 ALA A O 1
ATOM 4684 N N . THR A 1 606 ? -5.399 41.397 42.126 1.00 84.88 606 THR A N 1
ATOM 4685 C CA . THR A 1 606 ? -6.474 42.327 41.716 1.00 84.88 606 THR A CA 1
ATOM 4686 C C . THR A 1 606 ? -7.619 42.463 42.723 1.00 84.88 606 THR A C 1
ATOM 4688 O O . THR A 1 606 ? -8.492 43.312 42.542 1.00 84.88 606 THR A O 1
ATOM 4691 N N . GLY A 1 607 ? -7.686 41.597 43.741 1.00 84.12 607 GLY A N 1
ATOM 4692 C CA . GLY A 1 607 ? -8.802 41.506 44.692 1.00 84.12 607 GLY A CA 1
ATOM 4693 C C . GLY A 1 607 ? -10.127 41.025 44.080 1.00 84.12 607 GLY A C 1
ATOM 4694 O O . GLY A 1 607 ? -11.133 40.922 44.782 1.00 84.12 607 GLY A O 1
ATOM 4695 N N . LYS A 1 608 ? -10.165 40.720 42.773 1.00 81.94 608 LYS A N 1
ATOM 4696 C CA . LYS A 1 608 ? -11.375 40.315 42.043 1.00 81.94 608 LYS A CA 1
ATOM 4697 C C . LYS A 1 608 ? -11.342 38.824 41.724 1.00 81.94 608 LYS A C 1
ATOM 4699 O O . LYS A 1 608 ? -10.407 38.314 41.108 1.00 81.94 608 LYS A O 1
ATOM 4704 N N . LYS A 1 609 ? -12.398 38.109 42.127 1.00 78.06 609 LYS A N 1
ATOM 4705 C CA . LYS A 1 609 ? -12.563 36.679 41.832 1.00 78.06 609 LYS A CA 1
ATOM 4706 C C . LYS A 1 609 ? -13.044 36.489 40.393 1.00 78.06 609 LYS A C 1
ATOM 4708 O O . LYS A 1 609 ? -14.078 37.040 40.017 1.00 78.06 609 LYS A O 1
ATOM 4713 N N . ILE A 1 610 ? -12.345 35.652 39.627 1.00 77.50 610 ILE A N 1
ATOM 4714 C CA . ILE A 1 610 ? -12.804 35.201 38.308 1.00 77.50 610 ILE A CA 1
ATOM 4715 C C . ILE A 1 610 ? -14.068 34.353 38.516 1.00 77.50 610 ILE A C 1
ATOM 4717 O O . ILE A 1 610 ? -14.035 33.305 39.165 1.00 77.50 610 ILE A O 1
ATOM 4721 N N . ARG A 1 611 ? -15.213 34.843 38.029 1.00 73.06 611 ARG A N 1
ATOM 4722 C CA . ARG A 1 611 ? -16.506 34.145 38.106 1.00 73.06 611 ARG A CA 1
ATOM 4723 C C . ARG A 1 611 ? -16.684 33.260 36.869 1.00 73.06 611 ARG A C 1
ATOM 4725 O O . ARG A 1 611 ? -16.373 33.689 35.768 1.00 73.06 611 ARG A O 1
ATOM 4732 N N . GLY A 1 612 ? -17.216 32.050 37.055 1.00 76.00 612 GLY A N 1
ATOM 4733 C CA . GLY A 1 612 ? -17.650 31.176 35.954 1.00 76.00 612 GLY A CA 1
ATOM 4734 C C . GLY A 1 612 ? -16.737 29.991 35.611 1.00 76.00 612 GLY A C 1
ATOM 4735 O O . GLY A 1 612 ? -17.154 29.136 34.835 1.00 76.00 612 GLY A O 1
ATOM 4736 N N . TRP A 1 613 ? -15.545 29.871 36.206 1.00 82.94 613 TRP A N 1
ATOM 4737 C CA . TRP A 1 613 ? -14.690 28.692 36.005 1.00 82.94 613 TRP A CA 1
ATOM 4738 C C . TRP A 1 613 ? -15.029 27.567 36.998 1.00 82.94 613 TRP A C 1
ATOM 4740 O O . TRP A 1 613 ? -15.112 27.801 38.207 1.00 82.94 613 TRP A O 1
ATOM 4750 N N . ARG A 1 614 ? -15.213 26.344 36.484 1.00 81.50 614 ARG A N 1
ATOM 4751 C CA . ARG A 1 614 ? -15.365 25.103 37.259 1.00 81.50 614 ARG A CA 1
ATOM 4752 C C . ARG A 1 614 ? -14.396 24.048 36.714 1.00 81.50 614 ARG A C 1
ATOM 4754 O O . ARG A 1 614 ? -14.210 24.010 35.502 1.00 81.50 614 ARG A O 1
ATOM 4761 N N . PRO A 1 615 ? -13.854 23.151 37.561 1.00 78.62 615 PRO A N 1
ATOM 4762 C CA . PRO A 1 615 ? -12.981 22.066 37.103 1.00 78.62 615 PRO A CA 1
ATOM 4763 C C . PRO A 1 615 ? -13.609 21.169 36.024 1.00 78.62 615 PRO A C 1
ATOM 4765 O O . PRO A 1 615 ? -12.908 20.676 35.155 1.00 78.62 615 PRO A O 1
ATOM 4768 N N . GLU A 1 616 ? -14.933 21.001 36.049 1.00 78.88 616 GLU A N 1
ATOM 4769 C CA . GLU A 1 616 ? -15.701 20.196 35.086 1.00 78.88 616 GLU A CA 1
ATOM 4770 C C . GLU A 1 616 ? -15.768 20.804 33.675 1.00 78.88 616 GLU A C 1
ATOM 4772 O O . GLU A 1 616 ? -16.153 20.119 32.731 1.00 78.88 616 GLU A O 1
ATOM 4777 N N . HIS A 1 617 ? -15.421 22.087 33.519 1.00 77.56 617 HIS A N 1
ATOM 4778 C CA . HIS A 1 617 ? -15.396 22.745 32.211 1.00 77.56 617 HIS A CA 1
ATOM 4779 C C . HIS A 1 617 ? -14.144 22.382 31.397 1.00 77.56 617 HIS A C 1
ATOM 4781 O O . HIS A 1 617 ? -14.145 22.569 30.179 1.00 77.56 617 HIS A O 1
ATOM 4787 N N . GLU A 1 618 ? -13.093 21.863 32.043 1.00 76.31 618 GLU A N 1
ATOM 4788 C CA . GLU A 1 618 ? -11.889 21.397 31.354 1.00 76.31 618 GLU A CA 1
ATOM 4789 C C . GLU A 1 618 ? -12.190 20.063 30.650 1.00 76.31 618 GLU A C 1
ATOM 4791 O O . GLU A 1 618 ? -12.433 19.032 31.284 1.00 76.31 618 GLU A O 1
ATOM 4796 N N . LYS A 1 619 ? -12.219 20.099 29.313 1.00 78.81 619 LYS A N 1
ATOM 4797 C CA . LYS A 1 619 ? -12.426 18.920 28.457 1.00 78.81 619 LYS A CA 1
ATOM 4798 C C . LYS A 1 619 ? -11.169 18.033 28.461 1.00 78.81 619 LYS A C 1
ATOM 4800 O O . LYS A 1 619 ? -10.074 18.506 28.745 1.00 78.81 619 LYS A O 1
ATOM 4805 N N . GLY A 1 620 ? -11.324 16.750 28.134 1.00 81.00 620 GLY A N 1
ATOM 4806 C CA . GLY A 1 620 ? -10.225 15.776 28.116 1.00 81.00 620 GLY A CA 1
ATOM 4807 C C . GLY A 1 620 ? -10.182 14.852 29.342 1.00 81.00 620 GLY A C 1
ATOM 4808 O O . GLY A 1 620 ? -11.153 14.729 30.096 1.00 81.00 620 GLY A O 1
ATOM 4809 N N . GLY A 1 621 ? -9.053 14.164 29.527 1.00 87.19 621 GLY A N 1
ATOM 4810 C CA . GLY A 1 621 ? -8.840 13.180 30.597 1.00 87.19 621 GLY A CA 1
ATOM 4811 C C . GLY A 1 621 ? -9.223 11.745 30.223 1.00 87.19 621 GLY A C 1
ATOM 4812 O O . GLY A 1 621 ? -9.447 11.422 29.052 1.00 87.19 621 GLY A O 1
ATOM 4813 N N . ARG A 1 622 ? -9.353 10.881 31.236 1.00 89.94 622 ARG A N 1
ATOM 4814 C CA . ARG A 1 622 ? -9.636 9.441 31.094 1.00 89.94 622 ARG A CA 1
ATOM 4815 C C . ARG A 1 622 ? -10.901 9.175 30.285 1.00 89.94 622 ARG A C 1
ATOM 4817 O O . ARG A 1 622 ? -10.924 8.294 29.430 1.00 89.94 622 ARG A O 1
ATOM 4824 N N . LYS A 1 623 ? -11.957 9.958 30.522 1.00 88.94 623 LYS A N 1
ATOM 4825 C CA . LYS A 1 623 ? -13.245 9.808 29.825 1.00 88.94 623 LYS A CA 1
ATOM 4826 C C . LYS A 1 623 ? -13.128 10.073 28.321 1.00 88.94 623 LYS A C 1
ATOM 4828 O O . LYS A 1 623 ? -13.787 9.390 27.545 1.00 88.94 623 LYS A O 1
ATOM 4833 N N . ALA A 1 624 ? -12.295 11.032 27.915 1.00 87.12 624 ALA A N 1
ATOM 4834 C CA . ALA A 1 624 ? -12.079 11.348 26.506 1.00 87.12 624 ALA A CA 1
ATOM 4835 C C . ALA A 1 624 ? -11.283 10.241 25.801 1.00 87.12 624 ALA A C 1
ATOM 4837 O O . ALA A 1 624 ? -11.704 9.777 24.744 1.00 87.12 624 ALA A O 1
ATOM 4838 N N . VAL A 1 625 ? -10.200 9.751 26.418 1.00 88.75 625 VAL A N 1
ATOM 4839 C CA . VAL A 1 625 ? -9.409 8.631 25.872 1.00 88.75 625 VAL A CA 1
ATOM 4840 C C . VAL A 1 625 ? -10.260 7.371 25.737 1.00 88.75 625 VAL A C 1
ATOM 4842 O O . VAL A 1 625 ? -10.277 6.755 24.676 1.00 88.75 625 VAL A O 1
ATOM 4845 N N . LEU A 1 626 ? -11.024 7.011 26.775 1.00 90.75 626 LEU A N 1
ATOM 4846 C CA . LEU A 1 626 ? -11.899 5.838 26.730 1.00 90.75 626 LEU A CA 1
ATOM 4847 C C . LEU A 1 626 ? -13.022 5.976 25.701 1.00 90.75 626 LEU A C 1
ATOM 4849 O O . LEU A 1 626 ? -13.399 4.972 25.114 1.00 90.75 626 LEU A O 1
ATOM 4853 N N . ALA A 1 627 ? -13.540 7.184 25.461 1.00 88.75 627 ALA A N 1
ATOM 4854 C CA . ALA A 1 627 ? -14.540 7.411 24.420 1.00 88.75 627 ALA A CA 1
ATOM 4855 C C . ALA A 1 627 ? -13.948 7.247 23.010 1.00 88.75 627 ALA A C 1
ATOM 4857 O O . ALA A 1 627 ? -14.573 6.622 22.158 1.00 88.75 627 ALA A O 1
ATOM 4858 N N . ILE A 1 628 ? -12.735 7.761 22.771 1.00 88.19 628 ILE A N 1
ATOM 4859 C CA . ILE A 1 628 ? -12.029 7.609 21.486 1.00 88.19 628 ILE A CA 1
ATOM 4860 C C . ILE A 1 628 ? -11.655 6.139 21.243 1.00 88.19 628 ILE A C 1
ATOM 4862 O O . ILE A 1 628 ? -11.835 5.625 20.142 1.00 88.19 628 ILE A O 1
ATOM 4866 N N . MET A 1 629 ? -11.182 5.447 22.280 1.00 90.81 629 MET A N 1
ATOM 4867 C CA . MET A 1 629 ? -10.716 4.056 22.218 1.00 90.81 629 MET A CA 1
ATOM 4868 C C . MET A 1 629 ? -11.817 3.027 22.518 1.00 90.81 629 MET A C 1
ATOM 4870 O O . MET A 1 629 ? -11.543 1.834 22.625 1.00 90.81 629 MET A O 1
ATOM 4874 N N . GLN A 1 630 ? -13.077 3.444 22.653 1.00 92.44 630 GLN A N 1
ATOM 4875 C CA . GLN A 1 630 ? -14.175 2.519 22.936 1.00 92.44 630 GLN A CA 1
ATOM 4876 C C . GLN A 1 630 ? -14.314 1.430 21.855 1.00 92.44 630 GLN A C 1
ATOM 4878 O O . GLN A 1 630 ? -14.378 0.256 22.226 1.00 92.44 630 GLN A O 1
ATOM 4883 N N . PRO A 1 631 ? -14.293 1.751 20.543 1.00 93.38 631 PRO A N 1
ATOM 4884 C CA . PRO A 1 631 ? -14.433 0.729 19.508 1.00 93.38 631 PRO A CA 1
ATOM 4885 C C . PRO A 1 631 ? -13.286 -0.287 19.519 1.00 93.38 631 PRO A C 1
ATOM 4887 O O . PRO A 1 631 ? -13.510 -1.472 19.282 1.00 93.38 631 PRO A O 1
ATOM 4890 N N . THR A 1 632 ? -12.058 0.144 19.832 1.00 93.50 632 THR A N 1
ATOM 4891 C CA . THR A 1 632 ? -10.926 -0.785 19.939 1.00 93.50 632 THR A CA 1
ATOM 4892 C C . THR A 1 632 ? -11.035 -1.667 21.167 1.00 93.50 632 THR A C 1
ATOM 4894 O O . THR A 1 632 ? -10.804 -2.865 21.059 1.00 93.50 632 THR A O 1
ATOM 4897 N N . LEU A 1 633 ? -11.460 -1.133 22.314 1.00 94.56 633 LEU A N 1
ATOM 4898 C CA . LEU A 1 633 ? -11.721 -1.943 23.507 1.00 94.56 633 LEU A CA 1
ATOM 4899 C C . LEU A 1 633 ? -12.828 -2.981 23.266 1.00 94.56 633 LEU A C 1
ATOM 4901 O O . LEU A 1 633 ? -12.719 -4.111 23.739 1.00 94.56 633 LEU A O 1
ATOM 4905 N N . GLU A 1 634 ? -13.878 -2.634 22.521 1.00 95.69 634 GLU A N 1
ATOM 4906 C CA . GLU A 1 634 ? -14.926 -3.580 22.116 1.00 95.69 634 GLU A CA 1
ATOM 4907 C C . GLU A 1 634 ? -14.389 -4.655 21.159 1.00 95.69 634 GLU A C 1
ATOM 4909 O O . GLU A 1 634 ? -14.676 -5.839 21.348 1.00 95.69 634 GLU A O 1
ATOM 4914 N N . ALA A 1 635 ? -13.552 -4.275 20.188 1.00 95.06 635 ALA A N 1
ATOM 4915 C CA . ALA A 1 635 ? -12.894 -5.218 19.285 1.00 95.06 635 ALA A CA 1
ATOM 4916 C C . ALA A 1 635 ? -11.959 -6.186 20.033 1.00 95.06 635 ALA A C 1
ATOM 4918 O O . ALA A 1 635 ? -11.987 -7.388 19.769 1.00 95.06 635 ALA A O 1
ATOM 4919 N N . LEU A 1 636 ? -11.191 -5.691 21.009 1.00 94.75 636 LEU A N 1
ATOM 4920 C CA . LEU A 1 636 ? -10.327 -6.505 21.870 1.00 94.75 636 LEU A CA 1
ATOM 4921 C C . LEU A 1 636 ? -11.143 -7.494 22.710 1.00 94.75 636 LEU A C 1
ATOM 4923 O O . LEU A 1 636 ? -10.815 -8.679 22.757 1.00 94.75 636 LEU A O 1
ATOM 4927 N N . LYS A 1 637 ? -12.240 -7.034 23.326 1.00 95.06 637 LYS A N 1
ATOM 4928 C CA . LYS A 1 637 ? -13.157 -7.903 24.083 1.00 95.06 637 LYS A CA 1
ATOM 4929 C C . LYS A 1 637 ? -13.766 -8.988 23.202 1.00 95.06 637 LYS A C 1
ATOM 4931 O O . LYS A 1 637 ? -13.866 -10.131 23.638 1.00 95.06 637 LYS A O 1
ATOM 4936 N N . ARG A 1 638 ? -14.151 -8.649 21.968 1.00 95.56 638 ARG A N 1
ATOM 4937 C CA . ARG A 1 638 ? -14.684 -9.619 21.006 1.00 95.56 638 ARG A CA 1
ATOM 4938 C C . ARG A 1 638 ? -13.636 -10.657 20.614 1.00 95.56 638 ARG A C 1
ATOM 4940 O O . ARG A 1 638 ? -13.927 -11.839 20.695 1.00 95.56 638 ARG A O 1
ATOM 4947 N N . ALA A 1 639 ? -12.423 -10.234 20.262 1.00 93.94 639 ALA A N 1
ATOM 4948 C CA . ALA A 1 639 ? -11.329 -11.147 19.926 1.00 93.94 639 ALA A CA 1
ATOM 4949 C C . ALA A 1 639 ? -11.025 -12.128 21.076 1.00 93.94 639 ALA A C 1
ATOM 4951 O O . ALA A 1 639 ? -10.948 -13.337 20.867 1.00 93.94 639 ALA A O 1
ATOM 4952 N N . GLN A 1 640 ? -10.941 -11.622 22.311 1.00 92.56 640 GLN A N 1
ATOM 4953 C CA . GLN A 1 640 ? -10.731 -12.452 23.501 1.00 92.56 640 GLN A CA 1
ATOM 4954 C C . GLN A 1 640 ? -11.903 -13.404 23.769 1.00 92.56 640 GLN A C 1
ATOM 4956 O O . GLN A 1 640 ? -11.680 -14.569 24.094 1.00 92.56 640 GLN A O 1
ATOM 4961 N N . GLY A 1 641 ? -13.143 -12.930 23.624 1.00 93.75 641 GLY A N 1
ATOM 4962 C CA . GLY A 1 641 ? -14.339 -13.752 23.799 1.00 93.75 641 GLY A CA 1
ATOM 4963 C C . GLY A 1 641 ? -14.454 -14.852 22.743 1.00 93.75 641 GLY A C 1
ATOM 4964 O O . GLY A 1 641 ? -14.808 -15.980 23.071 1.00 93.75 641 GLY A O 1
ATOM 4965 N N . ASP A 1 642 ? -14.116 -14.559 21.488 1.00 92.44 642 ASP A N 1
ATOM 4966 C CA . ASP A 1 642 ? -14.149 -15.524 20.384 1.00 92.44 642 ASP A CA 1
ATOM 4967 C C . ASP A 1 642 ? -13.082 -16.607 20.577 1.00 92.44 642 ASP A C 1
ATOM 4969 O O . ASP A 1 642 ? -13.388 -17.791 20.442 1.00 92.44 642 ASP A O 1
ATOM 4973 N N . TYR A 1 643 ? -11.880 -16.221 21.017 1.00 90.75 643 TYR A N 1
ATOM 4974 C CA . TYR A 1 643 ? -10.833 -17.166 21.402 1.00 90.75 643 TYR A CA 1
ATOM 4975 C C . TYR A 1 643 ? -11.252 -18.065 22.573 1.00 90.75 643 TYR A C 1
ATOM 4977 O O . TYR A 1 643 ? -11.111 -19.281 22.496 1.00 90.75 643 TYR A O 1
ATOM 4985 N N . GLN A 1 644 ? -11.817 -17.496 23.644 1.00 90.31 644 GLN A N 1
ATOM 4986 C CA . GLN A 1 644 ? -12.296 -18.278 24.792 1.00 90.31 644 GLN A CA 1
ATOM 4987 C C . GLN A 1 644 ? -13.405 -19.259 24.402 1.00 90.31 644 GLN A C 1
ATOM 4989 O O . GLN A 1 644 ? -13.425 -20.388 24.888 1.00 90.31 644 GLN A O 1
ATOM 4994 N N . ARG A 1 645 ? -14.317 -18.848 23.511 1.00 91.25 645 ARG A N 1
ATOM 4995 C CA . ARG A 1 645 ? -15.367 -19.725 22.977 1.00 91.25 645 ARG A CA 1
ATOM 4996 C C . ARG A 1 645 ? -14.789 -20.866 22.144 1.00 91.25 645 ARG A C 1
ATOM 4998 O O . ARG A 1 645 ? -15.255 -21.990 22.294 1.00 91.25 645 ARG A O 1
ATOM 5005 N N . ALA A 1 646 ? -13.790 -20.593 21.305 1.00 87.62 646 ALA A N 1
ATOM 5006 C CA . ALA A 1 646 ? -13.109 -21.619 20.517 1.00 87.62 646 ALA A CA 1
ATOM 5007 C C . ALA A 1 646 ? -12.363 -22.619 21.415 1.00 87.62 646 ALA A C 1
ATOM 5009 O O . ALA A 1 646 ? -12.574 -23.821 21.302 1.00 87.62 646 ALA A O 1
ATOM 5010 N N . LEU A 1 647 ? -11.598 -22.122 22.388 1.00 85.94 647 LEU A N 1
ATOM 5011 C CA . LEU A 1 647 ? -10.860 -22.944 23.350 1.00 85.94 647 LEU A CA 1
ATOM 5012 C C . LEU A 1 647 ? -11.792 -23.832 24.194 1.00 85.94 647 LEU A C 1
ATOM 5014 O O . LEU A 1 647 ? -11.510 -25.008 24.415 1.00 85.94 647 LEU A O 1
ATOM 5018 N N . ALA A 1 648 ? -12.951 -23.305 24.603 1.00 88.00 648 ALA A N 1
ATOM 5019 C CA . ALA A 1 648 ? -13.977 -24.093 25.283 1.00 88.00 648 ALA A CA 1
ATOM 5020 C C . ALA A 1 648 ? -14.600 -25.175 24.380 1.00 88.00 648 ALA A C 1
ATOM 5022 O O . ALA A 1 648 ? -14.914 -26.260 24.866 1.00 88.00 648 ALA A O 1
ATOM 5023 N N . ALA A 1 649 ? -14.776 -24.899 23.083 1.00 86.12 649 ALA A N 1
ATOM 5024 C CA . ALA A 1 649 ? -15.306 -25.865 22.120 1.00 86.12 649 ALA A CA 1
ATOM 5025 C C . ALA A 1 649 ? -14.323 -27.013 21.829 1.00 86.12 649 ALA A C 1
ATOM 5027 O O . ALA A 1 649 ? -14.757 -28.140 21.607 1.00 86.12 649 ALA A O 1
ATOM 5028 N N . GLU A 1 650 ? -13.016 -26.746 21.878 1.00 79.38 650 GLU A N 1
ATOM 5029 C CA . GLU A 1 650 ? -11.962 -27.757 21.711 1.00 79.38 650 GLU A CA 1
ATOM 5030 C C . GLU A 1 650 ? -11.710 -28.594 22.979 1.00 79.38 650 GLU A C 1
ATOM 5032 O O . GLU A 1 650 ? -10.971 -29.575 22.941 1.00 79.38 650 GLU A O 1
ATOM 5037 N N . GLY A 1 651 ? -12.343 -28.252 24.108 1.00 68.25 651 GLY A N 1
ATOM 5038 C CA . GLY A 1 651 ? -12.234 -29.008 25.361 1.00 68.25 651 GLY A CA 1
ATOM 5039 C C . GLY A 1 651 ? -10.898 -28.839 26.094 1.00 68.25 651 GLY A C 1
ATOM 5040 O O . GLY A 1 651 ? -10.658 -29.520 27.091 1.00 68.25 651 GLY A O 1
ATOM 5041 N N . VAL A 1 652 ? -10.040 -27.921 25.644 1.00 63.91 652 VAL A N 1
ATOM 5042 C CA . VAL A 1 652 ? -8.767 -27.602 26.294 1.00 63.91 652 VAL A CA 1
ATOM 5043 C C . VAL A 1 652 ? -9.037 -26.548 27.364 1.00 63.91 652 VAL A C 1
ATOM 5045 O O . VAL A 1 652 ? -9.128 -25.363 27.070 1.00 63.91 652 VAL A O 1
ATOM 5048 N N . GLN A 1 653 ? -9.194 -26.946 28.628 1.00 52.34 653 GLN A N 1
ATOM 5049 C CA . GLN A 1 653 ? -9.112 -25.975 29.721 1.00 52.34 653 GLN A CA 1
ATOM 5050 C C . GLN A 1 653 ? -7.652 -25.540 29.873 1.00 52.34 653 GLN A C 1
ATOM 5052 O O . GLN A 1 653 ? -6.762 -26.384 29.934 1.00 52.34 653 GLN A O 1
ATOM 5057 N N . LEU A 1 654 ? -7.413 -24.225 29.938 1.00 49.22 654 LEU A N 1
ATOM 5058 C CA . LEU A 1 654 ? -6.124 -23.663 30.340 1.00 49.22 654 LEU A CA 1
ATOM 5059 C C . LEU A 1 654 ? -5.741 -24.280 31.687 1.00 49.22 654 LEU A C 1
ATOM 5061 O O . LEU A 1 654 ? -6.339 -23.949 32.711 1.00 49.22 654 LEU A O 1
ATOM 5065 N N . SER A 1 655 ? -4.758 -25.175 31.677 1.00 38.34 655 SER A N 1
ATOM 5066 C CA . SER A 1 655 ? -4.054 -25.596 32.878 1.00 38.34 655 SER A CA 1
ATOM 5067 C C . SER A 1 655 ? -3.455 -24.343 33.509 1.00 38.34 655 SER A C 1
ATOM 5069 O O . SER A 1 655 ? -2.488 -23.770 33.011 1.00 38.34 655 SER A O 1
ATOM 5071 N N . THR A 1 656 ? -4.098 -23.872 34.572 1.00 41.44 656 THR A N 1
ATOM 5072 C CA . THR A 1 656 ? -3.590 -22.838 35.465 1.00 41.44 656 THR A CA 1
ATOM 5073 C C . THR A 1 656 ? -2.424 -23.417 36.260 1.00 41.44 656 THR A C 1
ATOM 5075 O O . THR A 1 656 ? -2.597 -23.788 37.414 1.00 41.44 656 THR A O 1
ATOM 5078 N N . GLU A 1 657 ? -1.257 -23.525 35.634 1.00 35.47 657 GLU A N 1
ATOM 5079 C CA . GLU A 1 657 ? 0.023 -23.748 36.311 1.00 35.47 657 GLU A CA 1
ATOM 5080 C C . GLU A 1 657 ? 1.112 -22.928 35.611 1.00 35.47 657 GLU A C 1
ATOM 5082 O O . GLU A 1 657 ? 1.681 -23.357 34.609 1.00 35.47 657 GLU A O 1
ATOM 5087 N N . ALA A 1 658 ? 1.321 -21.709 36.119 1.00 30.23 658 ALA A N 1
ATOM 5088 C CA . ALA A 1 658 ? 2.611 -21.077 36.431 1.00 30.23 658 ALA A CA 1
ATOM 5089 C C . ALA A 1 658 ? 2.366 -19.621 36.851 1.00 30.23 658 ALA A C 1
ATOM 5091 O O . ALA A 1 658 ? 1.924 -18.822 35.992 1.00 30.23 658 ALA A O 1
#

Secondary structure (DSSP, 8-state):
-PPP-EEEEETTEEEEEEE-TTSSEEEEEETT--S--SEEEEGGGEEEEEE--TT-SS-EEEEEE--TT-SSPEEEEEEE-STTHHHHHHHHHHHHHHHHHHHHHH-TTSPPP-----------------------------S-S--S---GGGGGG-HHHHHH-HHHHHHHHHH-HHHHHHHHHHHHSS-TTS-HHHHHHHHHHTTHHHHHHHHHHHT-PPPP--HHHH-PPEEETTEEE----HHHHHHHHTT-HHHHHHHHHHTTTS-HHHHHHHHHHSHHHHHHHT---S-TTTTTPPP-TTTTTS-THHHHHHHHHHHHHSPPPTTT-HHHHHHHTTS--SSSPP-TT-S--TTHHHHHHHHHHHHHHHHTSPPSS----TTHHHHHHHHHH--TTTSPPP---------S-HHHHHHTT-SS--HHHHHHTTS-HHHHHHHHHHHHHHSPEETTTEE-HHHHTT--TT--TTS-S------TT-HHHHHHHHHHHHHHHHHHHHHHH--TT--TTSGGG--HHHHHHHHHHHHHHHHHHHHHHHHHTT--GGGHHHHHHHHHHHHHHHHHHHHHHHHHHHHHHHHHHHHHHHHHHHHHHHS----S--GGGS--SHHHHHHHTHHHHHHHHHHHHHHHHHHHHTT-------

pLDDT: mean 76.02, std 16.69, range [24.33, 95.69]

Foldseek 3Di:
DDWQKFFWAFPNFTWIWTADPVNQWIFTDGPVRPDDTPDIAGLLQWDDWDWDDPPDPWTKIWTWGHDPPDPDTDITIITTDDPCSPVSSCSNVVSSVVVNVVSQVPDPPDDDPDDDDDDDDDDDDDDDDDDDDDDDDDDDDDDPPDDPDDPPVVQLVDLVNLLVDVVLVVVLCVVDVLLVLLLVVLVVLADPPQDPSNSSSLSVVVVSVVSSVSVCVVPDDDAQDDLLVVFDFDQDPNDTDTDDDPVSVVSCCVLFVVLVVLCVVCPPVPPPVVSVVLVNLAPLSCLLVLHDCDDCVVSNRDDDPSRVVDDSVVRLVVVVVVVVPDDDPPVPPPVVVQVVVPHDPDDDDDPPPPDPPSNNSSVSSVVSSVVSSVVPDDPPDPPPPDVCVVVVVVVVVDDPVPDDDDPDPPPPDPDPCPVVVVVVVPPPCPPVNVVVVPDDPVVVVVVVVVVVVVFDADPVRHGPVCVVQVPDVPPDPPPPDDDDPDGPNDPVVVVVVVVVVVVVVVVVCCVPPNDPPDDPCQQQLFHNVLVVLLVSLVSSLVSLLSSLCCLVPPPDPVCPVVNVSSLVSLVVSVVSLQVSLQVFQVVLVVVVVVVVVVQVVCCVVPVDGDPDDDSVVRTIGSVRSCVVCVVSVVSSVVSNVVVVVVCVVVVDDPPPDD

InterPro domains:
  IPR005607 BSD domain [PF03909] (158-219)
  IPR005607 BSD domain [PF03909] (238-292)
  IPR005607 BSD domain [PS50858] (236-287)
  IPR005607 BSD domain [SM00751] (156-215)
  IPR005607 BSD domain [SM00751] (236-287)
  IPR011993 PH-like domain superfamily [G3DSA:2.30.29.30] (3-106)
  IPR013876 TFIIH p62 subunit, N-terminal [PF08567] (10-97)
  IPR027079 TFIIH subunit Tfb1/GTF2H1 [PTHR12856] (5-646)

Radius of gyration: 43.44 Å; chains: 1; bounding box: 124×109×109 Å

Organism: NCBI:txid145971